Protein AF-Q4QCS5-F1 (afdb_monomer)

Solvent-accessible surface area (backbone atoms only — not comparable to full-atom values): 26215 Å² total; per-residue (Å²): 109,69,62,49,59,76,39,54,72,60,47,54,55,26,53,52,46,93,86,40,68,68,57,42,50,55,34,47,76,72,46,35,45,54,43,42,34,21,60,82,78,38,82,44,76,46,77,43,68,79,82,71,64,59,52,90,78,51,97,54,62,74,54,61,65,43,91,87,43,78,83,47,50,64,51,35,51,52,50,51,52,50,15,62,77,57,76,30,64,82,61,61,74,60,71,66,65,60,57,56,49,25,24,67,66,64,39,49,64,50,75,46,52,44,78,71,49,62,79,29,82,84,43,69,65,54,59,57,49,48,54,44,49,36,49,72,67,57,26,45,40,34,36,29,24,49,70,45,62,48,98,88,67,50,74,53,78,73,72,86,63,69,44,85,83,67,66,60,88,75,62,92,87,65,87,67,85,82,82,67,40,70,61,80,62,40,61,59,27,42,56,47,60,36,78,30,30,45,77,46,69,47,76,46,82,48,100,84,46,101,58,78,46,42,40,34,37,29,37,37,88,65,20,75,52,31,47,63,64,55,70,66,26,90,87,36,67,62,40,71,77,34,54,71,58,16,54,77,69,51,57,57,87,41,76,38,72,47,100,86,70,47,80,43,54,62,81,58,76,84,75,87,78,79,70,80,77,77,77,93,70,95,70,92,68,98,62,101,67,84,81,71,80,49,60,86,78,48,54,38,58,46,44,40,44,57,83,52,46,75,75,63,38,43,30,38,35,40,35,56,55,66,93,88,69,88,87,84,80,81,90,69,53,65,62,88,87,47,64,75,60,85,84,89,85,87,73,98,57,98,72,92,80,92,81,77,90,78,78,67,86,87,66,74,100,69,73,74,70,74,63,94,61,92,67,83,70,87,58,84,90,81,76,55,73,46,63,46,78,54,97,91,41,78,43,81,65,34,22,54,48,90,51,80,90,65,56,39,80,59,96,64,83,130

pLDDT: mean 73.6, std 21.54, range [24.66, 96.5]

Organism: Leishmania major (NCBI:txid5664)

Foldseek 3Di:
DVLVVVVVVLLVVQFDDPPDPVVSVVCVVVQKTWGWWQPLNRTDIDIDGPDADDDVLDPDGPADAAPVDNVPCSRRVLLVVVQVVQVHNVQVLDDDVVVVVCGSAVFDKAWFFLVNCVVCPVPLPVVLVVVQVCVVLVWKKKFAFAFDADPVGHTDRDPPDQDPVPSDDDPPPPPFDDRAPDLVAQDQLDHHRDMKIWDDKDWDDDPPPPDIWIKTKIFDSSWPNRQHRDPQGQLHCVCVVCVVVCVVVLVDWDWDQAPVRDTDISNPPPPDGDTDDPDDDDDDDPDPDDPPPRPVPISRIGMDISVCSSVGTGIMMIGNDDPDDDRDGDDWDDPPPRIPDDDDDDDPDDDDDRDDDGDDPPDDDDHPPPDPDPCPPPDDFDKDFDWDDDPNDTQTDFIDDSPNVDTDSDPDRD

InterPro domains:
  IPR001300 Peptidase C2, calpain, catalytic domain [PF00648] (2-243)
  IPR001300 Peptidase C2, calpain, catalytic domain [PS50203] (1-260)
  IPR001300 Peptidase C2, calpain, catalytic domain [SM00230] (2-268)
  IPR022684 Peptidase C2, calpain family [PTHR10183] (2-259)
  IPR038765 Papain-like cysteine peptidase superfamily [SSF54001] (1-331)

Secondary structure (DSSP, 8-state):
-HHHHT-HHHHHHHTS-SS-HHHHHHHHHTT-EEEEEEETTEEEEEEE-S---B-TT-SSBSS---SS-TT-THHHHHHHHHHHHHTSGGGGSSS-HHHHHHHHH---EEEEEGGGGGGGGG-HHHHHHHHHHHHHTTPEEEEEPPPEE-TTS-EE----PPPGGG-SPPPTT--SS------TTEETTEETT-EEEEEEEEEE--TTSSS-EEEEEEE-TTGGGG---STT-TT-HHHHH-HHHHHHTT----EEEPTTS-EEETTS--SS--PPPPS------SS-------TTS-TTEEEEEHHHHHHH-SEEEEE---SS---------EETTEES-------SS-------------S-SS-----S-S-TTSS-----EEEEEETTEEEEEEE--SSTTS-BSS----

Nearest PDB structures (foldseek):
  6p3q-assembly2_B  TM=7.639E-01  e=3.145E-10  Homo sapiens
  3bow-assembly1_A  TM=7.333E-01  e=4.413E-10  Rattus norvegicus
  6bkj-assembly3_C  TM=7.216E-01  e=2.810E-10  Homo sapiens

Mean predicted aligned error: 12.55 Å

Radius of gyration: 24.18 Å; Cα contacts (8 Å, |Δi|>4): 525; chains: 1; bounding box: 59×59×71 Å

Structure (mmCIF, N/CA/C/O backbone):
data_AF-Q4QCS5-F1
#
_entry.id   AF-Q4QCS5-F1
#
loop_
_atom_site.group_PDB
_atom_site.id
_atom_site.type_symbol
_atom_site.label_atom_id
_atom_site.label_alt_id
_atom_site.label_comp_id
_atom_site.label_asym_id
_atom_site.label_entity_id
_atom_site.label_seq_id
_atom_site.pdbx_PDB_ins_code
_atom_site.Cartn_x
_atom_site.Cartn_y
_atom_site.Cartn_z
_atom_site.occupancy
_atom_site.B_iso_or_equiv
_atom_site.auth_seq_id
_atom_site.auth_comp_id
_atom_site.auth_asym_id
_atom_site.auth_atom_id
_atom_site.pdbx_PDB_model_num
ATOM 1 N N . MET A 1 1 ? 2.877 6.434 -0.709 1.00 87.50 1 MET A N 1
ATOM 2 C CA . MET A 1 1 ? 1.906 7.423 -1.247 1.00 87.50 1 MET A CA 1
ATOM 3 C C . MET A 1 1 ? 1.404 7.068 -2.646 1.00 87.50 1 MET A C 1
ATOM 5 O O . MET A 1 1 ? 0.195 7.024 -2.836 1.00 87.50 1 MET A O 1
ATOM 9 N N . ALA A 1 2 ? 2.276 6.733 -3.605 1.00 86.44 2 ALA A N 1
ATOM 10 C CA . ALA A 1 2 ? 1.852 6.390 -4.968 1.00 86.44 2 ALA A CA 1
ATOM 11 C C . ALA A 1 2 ? 0.862 5.209 -5.070 1.00 86.44 2 ALA A C 1
ATOM 13 O O . ALA A 1 2 ? -0.021 5.246 -5.919 1.00 86.44 2 ALA A O 1
ATOM 14 N N . ALA A 1 3 ? 0.955 4.201 -4.192 1.00 89.69 3 ALA A N 1
ATOM 15 C CA . ALA A 1 3 ? -0.035 3.116 -4.133 1.00 89.69 3 ALA A CA 1
ATOM 16 C C . ALA A 1 3 ? -1.436 3.615 -3.742 1.00 89.69 3 ALA A C 1
ATOM 18 O O . ALA A 1 3 ? -2.435 3.161 -4.280 1.00 89.69 3 ALA A O 1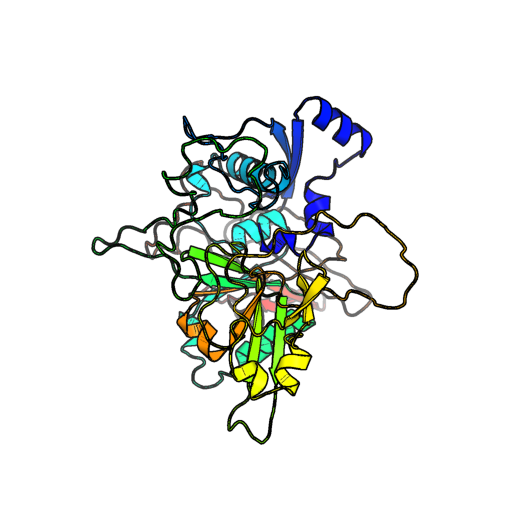
ATOM 19 N N . VAL A 1 4 ? -1.516 4.585 -2.827 1.00 89.50 4 VAL A N 1
ATOM 20 C CA . VAL A 1 4 ? -2.793 5.161 -2.374 1.00 89.50 4 VAL A CA 1
ATOM 21 C C . VAL A 1 4 ? -3.389 6.080 -3.438 1.00 89.50 4 VAL A C 1
ATOM 23 O O . VAL A 1 4 ? -4.605 6.148 -3.578 1.00 89.50 4 VAL A O 1
ATOM 26 N N . ALA A 1 5 ? -2.544 6.755 -4.222 1.00 87.62 5 ALA A N 1
ATOM 27 C CA . ALA A 1 5 ? -2.985 7.650 -5.288 1.00 87.62 5 ALA A CA 1
ATOM 28 C C . ALA A 1 5 ? -3.719 6.937 -6.438 1.00 87.62 5 ALA A C 1
ATOM 30 O O . ALA A 1 5 ? -4.522 7.569 -7.119 1.00 87.62 5 ALA A O 1
ATOM 31 N N . GLU A 1 6 ? -3.517 5.627 -6.606 1.00 85.62 6 GLU A N 1
ATOM 32 C CA . GLU A 1 6 ? -4.305 4.796 -7.532 1.00 85.62 6 GLU A CA 1
ATOM 33 C C . GLU A 1 6 ? -5.7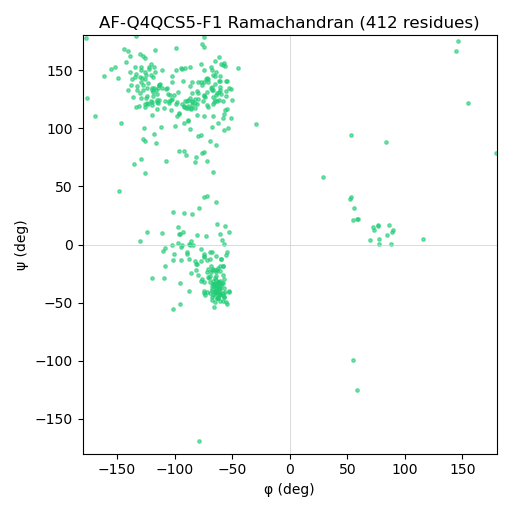61 4.613 -7.081 1.00 85.62 6 GLU A C 1
ATOM 35 O O . GLU A 1 6 ? -6.647 4.325 -7.881 1.00 85.62 6 GLU A O 1
ATOM 40 N N . HIS A 1 7 ? -6.044 4.858 -5.801 1.00 86.19 7 HIS A N 1
ATOM 41 C C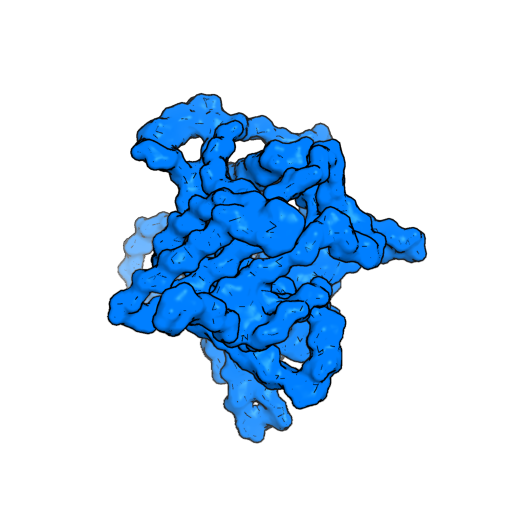A . HIS A 1 7 ? -7.379 4.765 -5.222 1.00 86.19 7 HIS A CA 1
ATOM 42 C C . HIS A 1 7 ? -7.919 6.163 -4.936 1.00 86.19 7 HIS A C 1
ATOM 44 O O . HIS A 1 7 ? -8.045 6.573 -3.782 1.00 86.19 7 HIS A O 1
ATOM 50 N N . THR A 1 8 ? -8.267 6.906 -5.990 1.00 85.50 8 THR A N 1
ATOM 51 C CA . THR A 1 8 ? -8.638 8.331 -5.899 1.00 85.50 8 THR A CA 1
ATOM 52 C C . THR A 1 8 ? -9.739 8.607 -4.874 1.00 85.50 8 THR A C 1
ATOM 54 O O . THR A 1 8 ? -9.637 9.564 -4.113 1.00 85.50 8 THR A O 1
ATOM 57 N N . HIS A 1 9 ? -10.769 7.759 -4.787 1.00 87.56 9 HIS A N 1
ATOM 58 C CA . HIS A 1 9 ? -11.831 7.931 -3.790 1.00 87.56 9 HIS A CA 1
ATOM 59 C C . HIS A 1 9 ? -11.301 7.856 -2.347 1.00 87.56 9 HIS A C 1
ATOM 61 O O . HIS A 1 9 ? -11.684 8.663 -1.500 1.00 87.56 9 HIS A O 1
ATOM 67 N N . HIS A 1 10 ? -10.396 6.910 -2.074 1.00 88.44 10 HIS A N 1
ATOM 68 C CA . HIS A 1 10 ? -9.768 6.762 -0.762 1.00 88.44 10 HIS A CA 1
ATOM 69 C C . HIS A 1 10 ? -8.857 7.947 -0.455 1.00 88.44 10 HIS A C 1
ATOM 71 O O . HIS A 1 10 ? -9.001 8.564 0.597 1.00 88.44 10 HIS A O 1
ATOM 77 N N . LEU A 1 11 ? -7.994 8.320 -1.407 1.00 90.38 11 LEU A N 1
ATOM 78 C CA . LEU A 1 11 ? -7.121 9.483 -1.275 1.00 90.38 11 LEU A CA 1
ATOM 79 C C . LEU A 1 11 ? -7.935 10.742 -0.954 1.00 90.38 11 LEU A C 1
ATOM 81 O O . LEU A 1 11 ? -7.654 11.419 0.026 1.00 90.38 11 LEU A O 1
ATOM 85 N N . LEU A 1 12 ? -8.984 11.035 -1.728 1.00 90.75 12 LEU A N 1
ATOM 86 C CA . LEU A 1 12 ? -9.824 12.212 -1.505 1.00 90.75 12 LEU A CA 1
ATOM 87 C C . LEU A 1 12 ? -10.518 12.180 -0.142 1.00 90.75 12 LEU A C 1
ATOM 89 O O . LEU A 1 12 ? -10.631 13.223 0.498 1.00 90.75 12 LEU A O 1
ATOM 93 N N . ARG A 1 13 ? -10.953 11.005 0.331 1.00 90.69 13 ARG A N 1
ATOM 94 C CA . ARG A 1 13 ? -11.559 10.853 1.662 1.00 90.69 13 ARG A CA 1
ATOM 95 C C . ARG A 1 13 ? -10.602 11.272 2.779 1.00 90.69 13 ARG A C 1
ATOM 97 O O . ARG A 1 13 ? -11.070 11.859 3.750 1.00 90.69 13 ARG A O 1
ATOM 104 N N . MET A 1 14 ? -9.295 11.042 2.632 1.00 94.00 14 MET A N 1
ATOM 105 C CA . MET A 1 14 ? -8.297 11.458 3.627 1.00 94.00 14 MET A CA 1
ATOM 106 C C . MET A 1 14 ? -8.271 12.983 3.817 1.00 94.00 14 MET A C 1
ATOM 108 O O . MET A 1 14 ? -8.051 13.443 4.932 1.00 94.00 14 MET A O 1
ATOM 112 N N . PHE A 1 15 ? -8.551 13.765 2.770 1.00 94.38 15 PHE A N 1
ATOM 113 C CA . PHE A 1 15 ? -8.554 15.237 2.810 1.00 94.38 15 PHE A CA 1
ATOM 114 C C . PHE A 1 15 ? -9.934 15.850 3.092 1.00 94.38 15 PHE A C 1
ATOM 116 O O . PHE A 1 15 ? -10.075 17.073 3.128 1.00 94.38 15 PHE A O 1
ATOM 123 N N . ARG A 1 16 ? -10.986 15.038 3.262 1.00 92.50 16 ARG A N 1
ATOM 124 C CA . ARG A 1 16 ? -12.328 15.562 3.545 1.00 92.50 16 ARG A CA 1
ATOM 125 C C . ARG A 1 16 ? -12.438 16.016 4.994 1.00 92.50 16 ARG A C 1
ATOM 127 O O . ARG A 1 16 ? -12.032 15.317 5.921 1.00 92.50 16 ARG A O 1
ATOM 134 N N . HIS A 1 17 ? -13.074 17.164 5.185 1.00 93.81 17 HIS A N 1
ATOM 135 C CA . HIS A 1 17 ? -13.463 17.617 6.510 1.00 93.81 17 HIS A CA 1
ATOM 136 C C . HIS A 1 17 ? -14.584 16.707 7.064 1.00 93.81 17 HIS A C 1
ATOM 138 O O . HIS A 1 17 ? -15.546 16.431 6.344 1.00 93.81 17 HIS A O 1
ATOM 144 N N . PRO A 1 18 ? -14.517 16.259 8.333 1.00 89.69 18 PRO A N 1
ATOM 145 C CA . PRO A 1 18 ? -15.439 15.255 8.880 1.00 89.69 18 PRO A CA 1
ATOM 146 C C . PRO A 1 18 ? -16.889 15.737 9.033 1.00 89.69 18 PRO A C 1
ATOM 148 O O . PRO A 1 18 ? -17.799 14.918 9.074 1.00 89.69 18 PRO A O 1
ATOM 151 N N . ARG A 1 19 ? -17.108 17.055 9.149 1.00 91.50 19 ARG A N 1
ATOM 152 C CA . ARG A 1 19 ? -18.446 17.657 9.328 1.00 91.50 19 ARG A CA 1
ATOM 153 C C . ARG A 1 19 ? -19.049 18.274 8.064 1.00 91.50 19 ARG A C 1
ATOM 155 O O . ARG A 1 19 ? -20.170 17.946 7.710 1.00 91.50 19 ARG A O 1
ATOM 162 N N . SER A 1 20 ? -18.343 19.200 7.410 1.00 94.00 20 SER A N 1
ATOM 163 C CA . SER A 1 20 ? -18.852 19.911 6.233 1.00 94.00 20 SER A CA 1
ATOM 164 C C . SER A 1 20 ? -17.724 20.299 5.283 1.00 94.00 20 SER A C 1
ATOM 166 O O . SER A 1 20 ? -16.651 20.710 5.723 1.00 94.00 20 SER A O 1
ATOM 168 N N . GLN A 1 21 ? -17.998 20.231 3.979 1.00 92.81 21 GLN A N 1
ATOM 169 C CA . GLN A 1 21 ? -17.108 20.725 2.929 1.00 92.81 21 GLN A CA 1
ATOM 170 C C . GLN A 1 21 ? -16.833 22.233 3.059 1.00 92.81 21 GLN A C 1
ATOM 172 O O . GLN A 1 21 ? -15.718 22.665 2.788 1.00 92.81 21 GLN A O 1
ATOM 177 N N . GLN A 1 22 ? -17.813 23.022 3.515 1.00 94.94 22 GLN A N 1
ATOM 178 C CA . GLN A 1 22 ? -17.674 24.476 3.682 1.00 94.94 22 GLN A CA 1
ATOM 179 C C . GLN A 1 22 ? -16.641 24.826 4.757 1.00 94.94 22 GLN A C 1
ATOM 181 O O . GLN A 1 22 ? -15.835 25.729 4.564 1.00 94.94 22 GLN A O 1
ATOM 186 N N . LEU A 1 23 ? -16.618 24.067 5.860 1.00 94.50 23 LEU A N 1
ATOM 187 C CA . LEU A 1 23 ? -15.605 24.231 6.905 1.00 94.50 23 LEU A CA 1
ATOM 188 C C . LEU A 1 23 ? -14.211 23.882 6.380 1.00 94.50 23 LEU A C 1
ATOM 190 O O . LEU A 1 23 ? -13.269 24.616 6.638 1.00 94.50 23 LEU A O 1
ATOM 194 N N . GLY A 1 24 ? -14.091 22.817 5.581 1.00 93.94 24 GLY A N 1
ATOM 195 C CA . GLY A 1 24 ? -12.825 22.481 4.925 1.00 93.94 24 GLY A CA 1
ATOM 196 C C . GLY A 1 24 ? -12.335 23.573 3.966 1.00 93.94 24 GLY A C 1
ATOM 197 O O . GLY A 1 24 ? -11.142 23.849 3.920 1.00 93.94 24 GLY A O 1
ATOM 198 N N . ALA A 1 25 ? -13.240 24.228 3.234 1.00 93.81 25 ALA A N 1
ATOM 199 C CA . ALA A 1 25 ? -12.886 25.365 2.384 1.00 93.81 25 ALA A CA 1
ATOM 200 C C . ALA A 1 25 ? -12.447 26.588 3.210 1.00 93.81 25 ALA A C 1
ATOM 202 O O . ALA A 1 25 ? -11.478 27.249 2.851 1.00 93.81 25 ALA A O 1
ATOM 203 N N . ALA A 1 26 ? -13.113 26.859 4.337 1.00 95.56 26 ALA A N 1
ATOM 204 C CA . ALA A 1 26 ? -12.722 27.929 5.253 1.00 95.56 26 ALA A CA 1
ATOM 205 C C . ALA A 1 26 ? -11.340 27.681 5.887 1.00 95.56 26 ALA A C 1
ATOM 207 O O . ALA A 1 26 ? -10.554 28.617 5.989 1.00 95.56 26 ALA A O 1
ATOM 208 N N . GLU A 1 27 ? -11.016 26.433 6.255 1.00 95.06 27 GLU A N 1
ATOM 209 C CA . GLU A 1 27 ? -9.668 26.051 6.707 1.00 95.06 27 GLU A CA 1
ATOM 210 C C . GLU A 1 27 ? -8.620 26.371 5.627 1.00 95.06 27 GLU A C 1
ATOM 212 O O . GLU A 1 27 ? -7.630 27.045 5.907 1.00 95.06 27 GLU A O 1
ATOM 217 N N . GLN A 1 28 ? -8.876 25.975 4.376 1.00 93.25 28 GLN A N 1
ATOM 218 C CA . GLN A 1 28 ? -7.946 26.192 3.261 1.00 93.25 28 GLN A CA 1
ATOM 219 C C . GLN A 1 28 ? -7.719 27.677 2.949 1.00 93.25 28 GLN A C 1
ATOM 221 O O . GLN A 1 28 ? -6.598 28.061 2.630 1.00 93.25 28 GLN A O 1
ATOM 226 N N . LEU A 1 29 ? -8.746 28.524 3.086 1.00 94.50 29 LEU A N 1
ATOM 227 C CA . LEU A 1 29 ? -8.615 29.980 2.920 1.00 94.50 29 LEU A CA 1
ATOM 228 C C . LEU A 1 29 ? -7.686 30.624 3.960 1.00 94.50 29 LEU A C 1
ATOM 230 O O . LEU A 1 29 ? -7.155 31.702 3.713 1.00 94.50 29 LEU A O 1
ATOM 234 N N . LEU A 1 30 ? -7.482 29.968 5.103 1.00 96.12 30 LEU A N 1
ATOM 235 C CA . LEU A 1 30 ? -6.566 30.399 6.160 1.00 96.12 30 LEU A CA 1
ATOM 236 C C . LEU A 1 30 ? -5.182 29.732 6.055 1.00 96.12 30 LEU A C 1
ATOM 238 O O . LEU A 1 30 ? -4.391 29.837 6.989 1.00 96.12 30 LEU A O 1
ATOM 242 N N . GLY A 1 31 ? -4.899 29.006 4.967 1.00 94.25 31 GLY A N 1
ATOM 243 C CA . GLY A 1 31 ? -3.661 28.231 4.814 1.00 94.25 31 GLY A CA 1
ATOM 244 C C . GLY A 1 31 ? -3.612 26.971 5.686 1.00 94.25 31 GLY A C 1
ATOM 245 O O . GLY A 1 31 ? -2.548 26.383 5.863 1.00 94.25 31 GLY A O 1
ATOM 246 N N . ALA A 1 32 ? -4.746 26.533 6.243 1.00 95.69 32 ALA A N 1
ATOM 247 C CA . ALA A 1 32 ? -4.839 25.342 7.078 1.00 95.69 32 ALA A CA 1
ATOM 248 C C . ALA A 1 32 ? -5.399 24.153 6.286 1.00 95.69 32 ALA A C 1
ATOM 250 O O . ALA A 1 32 ? -6.467 24.207 5.676 1.00 95.69 32 ALA A O 1
ATOM 251 N N . TYR A 1 33 ? -4.692 23.031 6.334 1.00 95.69 33 TYR A N 1
ATOM 252 C CA . TYR A 1 33 ? -5.000 21.840 5.557 1.00 95.69 33 TYR A CA 1
ATOM 253 C C . TYR A 1 33 ? -5.163 20.633 6.463 1.00 95.69 33 TYR A C 1
ATOM 255 O O . TYR A 1 33 ? -4.351 20.375 7.352 1.00 95.69 33 TYR A O 1
ATOM 263 N N . ARG A 1 34 ? -6.219 19.860 6.214 1.00 95.38 34 ARG A N 1
ATOM 264 C CA . ARG A 1 34 ? -6.575 18.694 7.017 1.00 95.38 34 ARG A CA 1
ATOM 265 C C . ARG A 1 34 ? -6.297 17.398 6.274 1.00 95.38 34 ARG A C 1
ATOM 267 O O . ARG A 1 34 ? -6.722 17.227 5.134 1.00 95.38 34 ARG A O 1
ATOM 274 N N . VAL A 1 35 ? -5.670 16.451 6.967 1.00 96.38 35 VAL A N 1
ATOM 275 C CA . VAL A 1 35 ? -5.495 15.072 6.496 1.00 96.38 35 VAL A CA 1
ATOM 276 C C . VAL A 1 35 ? -5.881 14.105 7.609 1.00 96.38 35 VAL A C 1
ATOM 278 O O . VAL A 1 35 ? -5.534 14.298 8.774 1.00 96.38 35 VAL A O 1
ATOM 281 N N . THR A 1 36 ? -6.625 13.063 7.257 1.00 95.56 36 THR A N 1
ATOM 282 C CA . THR A 1 36 ? -7.105 12.029 8.173 1.00 95.56 36 THR A CA 1
ATOM 283 C C . THR A 1 36 ? -6.374 10.722 7.911 1.00 95.56 36 THR A C 1
ATOM 285 O O . THR A 1 36 ? -6.501 10.158 6.826 1.00 95.56 36 THR A O 1
ATOM 288 N N . LEU A 1 37 ? -5.632 10.244 8.913 1.00 94.19 37 LEU A N 1
ATOM 289 C CA . LEU A 1 37 ? -4.840 9.010 8.865 1.00 94.19 37 LEU A CA 1
ATOM 290 C C . LEU A 1 37 ? -5.292 8.024 9.946 1.00 94.19 37 LEU A C 1
ATOM 292 O O . LEU A 1 37 ? -5.837 8.423 10.975 1.00 94.19 37 LEU A O 1
ATOM 296 N N . ASN A 1 38 ? -5.051 6.737 9.726 1.00 91.81 38 ASN A N 1
ATOM 297 C CA . ASN A 1 38 ? -5.306 5.658 10.667 1.00 91.81 38 ASN A CA 1
ATOM 298 C C . ASN A 1 38 ? -4.082 5.369 11.542 1.00 91.81 38 ASN A C 1
ATOM 300 O O . ASN A 1 38 ? -3.335 4.430 11.301 1.00 91.81 38 ASN A O 1
ATOM 304 N N . VAL A 1 39 ? -3.860 6.162 12.582 1.00 84.81 39 VAL A N 1
ATOM 305 C CA . VAL A 1 39 ? -2.684 5.972 13.437 1.00 84.81 39 VAL A CA 1
ATOM 306 C C . VAL A 1 39 ? -2.995 5.043 14.593 1.00 84.81 39 VAL A C 1
ATOM 308 O O . VAL A 1 39 ? -3.907 5.297 15.380 1.00 84.81 39 VAL A O 1
ATOM 311 N N . ARG A 1 40 ? -2.205 3.965 14.690 1.00 79.12 40 ARG A N 1
ATOM 312 C CA . ARG A 1 40 ? -2.331 2.915 15.719 1.00 79.12 40 ARG A CA 1
ATOM 313 C C . ARG A 1 40 ? -3.740 2.332 15.785 1.00 79.12 40 ARG A C 1
ATOM 315 O O . ARG A 1 40 ? -4.297 2.139 16.862 1.00 79.12 40 ARG A O 1
ATOM 322 N N . GLY A 1 41 ? -4.344 2.121 14.620 1.00 86.44 41 GLY A N 1
ATOM 323 C CA . GLY A 1 41 ? -5.687 1.575 14.544 1.00 86.44 41 GLY A CA 1
ATOM 324 C C . GLY A 1 41 ? -6.793 2.584 14.864 1.00 86.44 41 GLY A C 1
ATOM 325 O O . GLY A 1 41 ? -7.916 2.147 15.086 1.00 86.44 41 GLY A O 1
ATOM 326 N N . TRP A 1 42 ? -6.542 3.898 14.848 1.00 90.31 42 TRP A N 1
ATOM 327 C CA . TRP A 1 42 ? -7.576 4.922 15.052 1.00 90.31 42 TRP A CA 1
ATOM 328 C C . TRP A 1 42 ? -7.501 6.031 14.004 1.00 90.31 42 TRP A C 1
ATOM 330 O O . TRP A 1 42 ? -6.436 6.587 13.742 1.00 90.31 42 TRP A O 1
ATOM 340 N N . TRP A 1 43 ? -8.648 6.393 13.424 1.00 92.69 43 TRP A N 1
ATOM 341 C CA . TRP A 1 43 ? -8.736 7.509 12.483 1.00 92.69 43 TRP A CA 1
ATOM 342 C C . TRP A 1 43 ? -8.587 8.843 13.215 1.00 92.69 43 TRP A C 1
ATOM 344 O O . TRP A 1 43 ? -9.373 9.169 14.103 1.00 92.69 43 TRP A O 1
ATOM 354 N N . ARG A 1 44 ? -7.573 9.623 12.840 1.00 92.56 44 ARG A N 1
ATOM 355 C CA . ARG A 1 44 ? -7.262 10.927 13.430 1.00 92.56 44 ARG A CA 1
ATOM 356 C C . ARG A 1 44 ? -7.098 11.960 12.327 1.00 92.56 44 ARG A C 1
ATOM 358 O O . ARG A 1 44 ? -6.290 11.776 11.421 1.00 92.56 44 ARG A O 1
ATOM 365 N N . SER A 1 45 ? -7.845 13.055 12.428 1.00 94.56 45 SER A N 1
ATOM 366 C CA . SER A 1 45 ? -7.686 14.211 11.548 1.00 94.56 45 SER A CA 1
ATOM 367 C C . SER A 1 45 ? -6.663 15.176 12.135 1.00 94.56 45 SER A C 1
ATOM 369 O O . SER A 1 45 ? -6.835 15.665 13.251 1.00 94.56 45 SER A O 1
ATOM 371 N N . VAL A 1 46 ? -5.624 15.476 11.368 1.00 94.94 46 VAL A N 1
ATOM 372 C CA . VAL A 1 46 ? -4.557 16.411 11.727 1.00 94.94 46 VAL A CA 1
ATOM 373 C C . VAL A 1 46 ? -4.654 17.621 10.811 1.00 94.94 46 VAL A C 1
ATOM 375 O O . VAL A 1 46 ? -4.901 17.466 9.617 1.00 94.94 46 VAL A O 1
ATOM 378 N N . VAL A 1 47 ? -4.484 18.813 11.381 1.00 95.38 47 VAL A N 1
ATOM 379 C CA . VAL A 1 47 ? -4.412 20.073 10.636 1.00 95.38 47 VAL A CA 1
ATOM 380 C C . VAL A 1 47 ? -2.967 20.546 10.627 1.00 95.38 47 VAL A C 1
ATOM 382 O O . VAL A 1 47 ? -2.300 20.504 11.664 1.00 95.38 47 VAL A O 1
ATOM 385 N N . VAL A 1 48 ? -2.492 20.963 9.462 1.00 96.50 48 VAL A N 1
ATOM 386 C CA . VAL A 1 48 ? -1.162 21.534 9.245 1.00 96.50 48 VAL A CA 1
ATOM 387 C C . VAL A 1 48 ? -1.279 22.780 8.380 1.00 96.50 48 VAL A C 1
ATOM 389 O O . VAL A 1 48 ? -2.206 22.902 7.586 1.00 96.50 48 VAL A O 1
ATOM 392 N N . ASP A 1 49 ? -0.339 23.695 8.544 1.00 96.19 49 ASP A N 1
ATOM 393 C CA . ASP A 1 49 ? -0.141 24.839 7.655 1.00 96.19 49 ASP A CA 1
ATOM 394 C C . ASP A 1 49 ? 0.511 24.420 6.315 1.00 96.19 49 ASP A C 1
ATOM 396 O O . ASP A 1 49 ? 0.864 23.249 6.115 1.00 96.19 49 ASP A O 1
ATOM 400 N N . ASP A 1 50 ? 0.717 25.378 5.416 1.00 91.56 50 ASP A N 1
ATOM 401 C CA . ASP A 1 50 ? 1.370 25.237 4.107 1.00 91.56 50 ASP A CA 1
ATOM 402 C C . ASP A 1 50 ? 2.859 25.623 4.076 1.00 91.56 50 ASP A C 1
ATOM 404 O O . ASP A 1 50 ? 3.442 25.737 2.998 1.00 91.56 50 ASP A O 1
ATOM 408 N N . TYR A 1 51 ? 3.529 25.747 5.225 1.00 91.81 51 TYR A N 1
ATOM 409 C CA . TYR A 1 51 ? 4.982 25.930 5.257 1.00 91.81 51 TYR A CA 1
ATOM 410 C C . TYR A 1 51 ? 5.690 24.586 5.074 1.00 91.81 51 TYR A C 1
ATOM 412 O O . TYR A 1 51 ? 5.518 23.658 5.872 1.00 91.81 51 TYR A O 1
ATOM 420 N N . PHE A 1 52 ? 6.513 24.457 4.037 1.00 90.50 52 PHE A N 1
ATOM 421 C CA . PHE A 1 52 ? 7.246 23.223 3.751 1.00 90.50 52 PHE A CA 1
ATOM 422 C C . PHE A 1 52 ? 8.758 23.431 3.825 1.00 90.50 52 PHE A C 1
ATOM 424 O O . PHE A 1 52 ? 9.235 24.520 3.502 1.00 90.50 52 PHE A O 1
ATOM 431 N N . PRO A 1 53 ? 9.527 22.398 4.219 1.00 87.69 53 PRO A N 1
ATOM 432 C CA . PRO A 1 53 ? 10.980 22.460 4.165 1.00 87.69 53 PRO A CA 1
ATOM 433 C C . PRO A 1 53 ? 11.459 22.701 2.728 1.00 87.69 53 PRO A C 1
ATOM 435 O O . PRO A 1 53 ? 11.072 21.978 1.807 1.00 87.69 53 PRO A O 1
ATOM 438 N N . MET A 1 54 ? 12.324 23.694 2.547 1.00 83.06 54 MET A N 1
ATOM 439 C CA . MET A 1 54 ? 12.998 23.990 1.282 1.00 83.06 54 MET A CA 1
ATOM 440 C C . MET A 1 54 ? 14.495 24.133 1.539 1.00 83.06 54 MET A C 1
ATOM 442 O O . MET A 1 54 ? 14.897 24.639 2.587 1.00 83.06 54 MET A O 1
ATOM 446 N N . THR A 1 55 ? 15.318 23.687 0.591 1.00 78.06 55 THR A N 1
ATOM 447 C CA . THR A 1 55 ? 16.754 23.991 0.616 1.00 78.06 55 THR A CA 1
ATOM 448 C C . THR A 1 55 ? 16.949 25.425 0.148 1.00 78.06 55 THR A C 1
ATOM 450 O O . THR A 1 55 ? 16.289 25.867 -0.793 1.00 78.06 55 THR A O 1
ATOM 453 N N . GLU A 1 56 ? 17.860 26.154 0.784 1.00 75.12 56 GLU A N 1
ATOM 454 C CA . GLU A 1 56 ? 18.240 27.493 0.344 1.00 75.12 56 GLU A CA 1
ATOM 455 C C . GLU A 1 56 ? 18.707 27.464 -1.124 1.00 75.12 56 GLU A C 1
ATOM 457 O O . GLU A 1 56 ? 19.524 26.630 -1.513 1.00 75.12 56 GLU A O 1
ATOM 462 N N . GLY A 1 57 ? 18.130 28.330 -1.963 1.00 70.75 57 GLY A N 1
ATOM 463 C CA . GLY A 1 57 ? 18.405 28.368 -3.405 1.00 70.75 57 GLY A CA 1
ATOM 464 C C . GLY A 1 57 ? 17.714 27.282 -4.246 1.00 70.75 57 GLY A C 1
ATOM 465 O O . GLY A 1 57 ? 17.884 27.271 -5.464 1.00 70.75 57 GLY A O 1
ATOM 466 N N . SER A 1 58 ? 16.914 26.390 -3.647 1.00 69.69 58 SER A N 1
ATOM 467 C CA . SER A 1 58 ? 16.107 25.407 -4.384 1.00 69.69 58 SER A CA 1
ATOM 468 C C . SER A 1 58 ? 14.755 25.987 -4.799 1.00 69.69 58 SER A C 1
ATOM 470 O O . SER A 1 58 ? 14.059 26.605 -3.997 1.00 69.69 58 SER A O 1
ATOM 472 N N . SER A 1 59 ? 14.343 25.717 -6.041 1.00 68.69 59 SER A N 1
ATOM 473 C CA . SER A 1 59 ? 12.974 25.986 -6.520 1.00 68.69 59 SER A CA 1
ATOM 474 C C . SER A 1 59 ? 11.985 24.861 -6.173 1.00 68.69 59 SER A C 1
ATOM 476 O O . SER A 1 59 ? 10.803 24.951 -6.502 1.00 68.69 59 SER A O 1
ATOM 478 N N . TYR A 1 60 ? 12.459 23.797 -5.517 1.00 67.94 60 TYR A N 1
ATOM 479 C CA . TYR A 1 60 ? 11.677 22.614 -5.170 1.00 67.94 60 TYR A CA 1
ATOM 480 C C . TYR A 1 60 ? 11.670 22.356 -3.664 1.00 67.94 60 TYR A C 1
ATOM 482 O O . TYR A 1 60 ? 12.623 22.664 -2.942 1.00 67.94 60 TYR A O 1
ATOM 490 N N . MET A 1 61 ? 10.581 21.740 -3.211 1.00 77.44 61 MET A N 1
ATOM 491 C CA . MET A 1 61 ? 10.367 21.366 -1.819 1.00 77.44 61 MET A CA 1
ATOM 492 C C . MET A 1 61 ? 11.236 20.152 -1.463 1.00 77.44 61 MET A C 1
ATOM 494 O O . MET A 1 61 ? 11.292 19.190 -2.228 1.00 77.44 61 MET A O 1
ATOM 498 N N . ASN A 1 62 ? 11.831 20.136 -0.267 1.00 80.25 62 ASN A N 1
ATOM 499 C CA . ASN A 1 62 ? 12.605 18.996 0.259 1.00 80.25 62 ASN A CA 1
ATOM 500 C C . ASN A 1 62 ? 11.701 17.873 0.805 1.00 80.25 62 ASN A C 1
ATOM 502 O O . ASN A 1 62 ? 12.017 17.216 1.793 1.00 80.25 62 ASN A O 1
ATOM 506 N N . CYS A 1 63 ? 10.527 17.712 0.212 1.00 83.12 63 CYS A N 1
ATOM 507 C CA . CYS A 1 63 ? 9.518 16.738 0.588 1.00 83.12 63 CYS A CA 1
ATOM 508 C C . CYS A 1 63 ? 8.887 16.169 -0.687 1.00 83.12 63 CYS A C 1
ATOM 510 O O . CYS A 1 63 ? 9.081 16.692 -1.792 1.00 83.12 63 CYS A O 1
ATOM 512 N N . ALA A 1 64 ? 8.152 15.074 -0.554 1.00 84.38 64 ALA A N 1
ATOM 513 C CA . ALA A 1 64 ? 7.477 14.417 -1.653 1.00 84.38 64 ALA A CA 1
ATOM 514 C C . ALA A 1 64 ? 6.516 15.388 -2.351 1.00 84.38 64 ALA A C 1
ATOM 516 O O . ALA A 1 64 ? 5.593 15.926 -1.743 1.00 84.38 64 ALA A O 1
ATOM 517 N N . HIS A 1 65 ? 6.695 15.572 -3.655 1.00 82.88 65 HIS A N 1
ATOM 518 C CA . HIS A 1 65 ? 5.890 16.485 -4.458 1.00 82.88 65 HIS A CA 1
ATOM 519 C C . HIS A 1 65 ? 5.544 15.877 -5.818 1.00 82.88 65 HIS A C 1
ATOM 521 O O . HIS A 1 65 ? 6.130 14.888 -6.265 1.00 82.88 65 HIS A O 1
ATOM 527 N N . SER A 1 66 ? 4.536 16.450 -6.472 1.00 79.19 66 SER A N 1
ATOM 528 C CA . SER A 1 66 ? 4.161 16.053 -7.825 1.00 79.19 66 SER A CA 1
ATOM 529 C C . SER A 1 66 ? 5.170 16.623 -8.815 1.00 79.19 66 SER A C 1
ATOM 531 O O . SER A 1 66 ? 5.362 17.833 -8.890 1.00 79.19 66 SER A O 1
ATOM 533 N N . HIS A 1 67 ? 5.781 15.754 -9.619 1.00 72.25 67 HIS A N 1
ATOM 534 C CA . HIS A 1 67 ? 6.692 16.183 -10.684 1.00 72.25 67 HIS A CA 1
ATOM 535 C C . HIS A 1 67 ? 5.970 16.944 -11.812 1.00 72.25 67 HIS A C 1
ATOM 537 O O . HIS A 1 67 ? 6.591 17.671 -12.576 1.00 72.25 67 HIS A O 1
ATOM 543 N N . ARG A 1 68 ? 4.650 16.757 -11.958 1.00 72.06 68 ARG A N 1
ATOM 544 C CA . ARG A 1 68 ? 3.871 17.380 -13.041 1.00 72.06 68 ARG A CA 1
ATOM 545 C C . ARG A 1 68 ? 3.363 18.767 -12.701 1.00 72.06 68 ARG A C 1
ATOM 547 O O . ARG A 1 68 ? 3.290 19.611 -13.585 1.00 72.06 68 ARG A O 1
ATOM 554 N N . ASP A 1 69 ? 2.924 18.955 -11.464 1.00 78.56 69 ASP A N 1
ATOM 555 C CA . ASP A 1 69 ? 2.355 20.214 -11.004 1.00 78.56 69 ASP A CA 1
ATOM 556 C C . ASP A 1 69 ? 2.711 20.418 -9.537 1.00 78.56 69 ASP A C 1
ATOM 558 O O . ASP A 1 69 ? 2.124 19.805 -8.648 1.00 78.56 69 ASP A O 1
ATOM 562 N N . VAL A 1 70 ? 3.667 21.306 -9.281 1.00 77.19 70 VAL A N 1
ATOM 563 C CA . VAL A 1 70 ? 4.138 21.624 -7.925 1.00 77.19 70 VAL A CA 1
ATOM 564 C C . VAL A 1 70 ? 3.014 22.224 -7.065 1.00 77.19 70 VAL A C 1
ATOM 566 O O . VAL A 1 70 ? 3.050 22.134 -5.841 1.00 77.19 70 VAL A O 1
ATOM 569 N N . ARG A 1 71 ? 1.952 22.760 -7.686 1.00 80.44 71 ARG A N 1
ATOM 570 C CA . ARG A 1 71 ? 0.759 23.264 -6.983 1.00 80.44 71 ARG A CA 1
ATOM 571 C C . ARG A 1 71 ? -0.141 22.146 -6.456 1.00 80.44 71 ARG A C 1
ATOM 573 O O . ARG A 1 71 ? -1.083 22.410 -5.709 1.00 80.44 71 ARG A O 1
ATOM 580 N N . GLU A 1 72 ? 0.121 20.890 -6.812 1.00 87.31 72 GLU A N 1
ATOM 581 C CA . GLU A 1 72 ? -0.581 19.742 -6.252 1.00 87.31 72 GLU A CA 1
ATOM 582 C C . GLU A 1 72 ? -0.080 19.429 -4.832 1.00 87.31 72 GLU A C 1
ATOM 584 O O . GLU A 1 72 ? 0.662 18.477 -4.587 1.00 87.31 72 GLU A O 1
ATOM 589 N N . LEU A 1 73 ? -0.553 20.211 -3.858 1.00 89.62 73 LEU A N 1
ATOM 590 C CA . LEU A 1 73 ? -0.096 20.134 -2.466 1.00 89.62 73 LEU A CA 1
ATOM 591 C C . LEU A 1 73 ? -0.511 18.851 -1.726 1.00 89.62 73 LEU A C 1
ATOM 593 O O . LEU A 1 73 ? -0.071 18.617 -0.606 1.00 89.62 73 LEU A O 1
ATOM 597 N N . ARG A 1 74 ? -1.340 17.981 -2.316 1.00 90.94 74 ARG A N 1
ATOM 598 C CA . ARG A 1 74 ? -1.836 16.771 -1.632 1.00 90.94 74 ARG A CA 1
ATOM 599 C C . ARG A 1 74 ? -0.706 15.833 -1.213 1.00 90.94 74 ARG A C 1
ATOM 601 O O . ARG A 1 74 ? -0.749 15.298 -0.111 1.00 90.94 74 ARG A O 1
ATOM 608 N N . VAL A 1 75 ? 0.287 15.627 -2.078 1.00 90.81 75 VAL A N 1
ATOM 609 C CA . VAL A 1 75 ? 1.434 14.755 -1.781 1.00 90.81 75 VAL A CA 1
ATOM 610 C C . VAL A 1 75 ? 2.288 15.322 -0.636 1.00 90.81 75 VAL A C 1
ATOM 612 O O . VAL A 1 75 ? 2.427 14.613 0.364 1.00 90.81 75 VAL A O 1
ATOM 615 N N . PRO A 1 76 ? 2.767 16.583 -0.692 1.00 92.62 76 PRO A N 1
ATOM 616 C CA . PRO A 1 76 ? 3.589 17.125 0.389 1.00 92.62 76 PRO A CA 1
ATOM 617 C C . PRO A 1 76 ? 2.802 17.297 1.695 1.00 92.62 76 PRO A C 1
ATOM 619 O O . PRO A 1 76 ? 3.338 17.045 2.770 1.00 92.62 76 PRO A O 1
ATOM 622 N N . LEU A 1 77 ? 1.507 17.636 1.644 1.00 95.06 77 LEU A N 1
ATOM 623 C CA . LEU A 1 77 ? 0.651 17.689 2.839 1.00 95.06 77 LEU A CA 1
ATOM 624 C C . LEU A 1 77 ? 0.499 16.320 3.510 1.00 95.06 77 LEU A C 1
ATOM 626 O O . LEU A 1 77 ? 0.531 16.228 4.739 1.00 95.06 77 LEU A O 1
ATOM 630 N N . LEU A 1 78 ? 0.321 15.258 2.718 1.00 94.69 78 LEU A N 1
ATOM 631 C CA . LEU A 1 78 ? 0.200 13.899 3.238 1.00 94.69 78 LEU A CA 1
ATOM 632 C C . LEU A 1 78 ? 1.486 13.465 3.946 1.00 94.69 78 LEU A C 1
ATOM 634 O O . LEU A 1 78 ? 1.420 12.940 5.058 1.00 94.69 78 LEU A O 1
ATOM 638 N N . GLU A 1 79 ? 2.642 13.718 3.331 1.00 93.81 79 GLU A N 1
ATOM 639 C CA . GLU A 1 79 ? 3.936 13.433 3.947 1.00 93.81 79 GLU A CA 1
ATOM 640 C C . GLU A 1 79 ? 4.154 14.264 5.214 1.00 93.81 79 GLU A C 1
ATOM 642 O O . GLU A 1 79 ? 4.492 13.702 6.253 1.00 93.81 79 GLU A O 1
ATOM 647 N N . LYS A 1 80 ? 3.865 15.571 5.179 1.00 95.06 80 LYS A N 1
ATOM 648 C CA . LYS A 1 80 ? 3.979 16.468 6.337 1.00 95.06 80 LYS A CA 1
ATOM 649 C C . LYS A 1 80 ? 3.136 16.004 7.520 1.00 95.06 80 LYS A C 1
ATOM 651 O O . LYS A 1 80 ? 3.607 15.999 8.659 1.00 95.06 80 LYS A O 1
ATOM 656 N N . VAL A 1 81 ? 1.884 15.611 7.278 1.00 95.31 81 VAL A N 1
ATOM 657 C CA . VAL A 1 81 ? 1.020 15.079 8.339 1.00 95.31 81 VAL A CA 1
ATOM 658 C C . VAL A 1 81 ? 1.575 13.766 8.873 1.00 95.31 81 VAL A C 1
ATOM 660 O O . VAL A 1 81 ? 1.613 13.583 10.090 1.00 95.31 81 VAL A O 1
ATOM 663 N N . TYR A 1 82 ? 2.052 12.880 7.999 1.00 93.31 82 TYR A N 1
ATOM 664 C CA . TYR A 1 82 ? 2.661 11.626 8.429 1.00 93.31 82 TYR A CA 1
ATOM 665 C C . TYR A 1 82 ? 3.921 11.865 9.278 1.00 93.31 82 TYR A C 1
ATOM 667 O O . TYR A 1 82 ? 4.015 11.328 10.381 1.00 93.31 82 TYR A O 1
ATOM 675 N N . ALA A 1 83 ? 4.813 12.761 8.847 1.00 92.25 83 ALA A N 1
ATOM 676 C CA . ALA A 1 83 ? 5.984 13.210 9.597 1.00 92.25 83 ALA A CA 1
ATOM 677 C C . ALA A 1 83 ? 5.592 13.755 10.976 1.00 92.25 83 ALA A C 1
ATOM 679 O O . ALA A 1 83 ? 6.119 13.309 11.993 1.00 92.25 83 ALA A O 1
ATOM 680 N N . ARG A 1 84 ? 4.604 14.659 11.046 1.00 92.19 84 ARG A N 1
ATOM 681 C CA . ARG A 1 84 ? 4.102 15.216 12.313 1.00 92.19 84 ARG A CA 1
ATOM 682 C C . ARG A 1 84 ? 3.599 14.129 13.263 1.00 92.19 84 ARG A C 1
ATOM 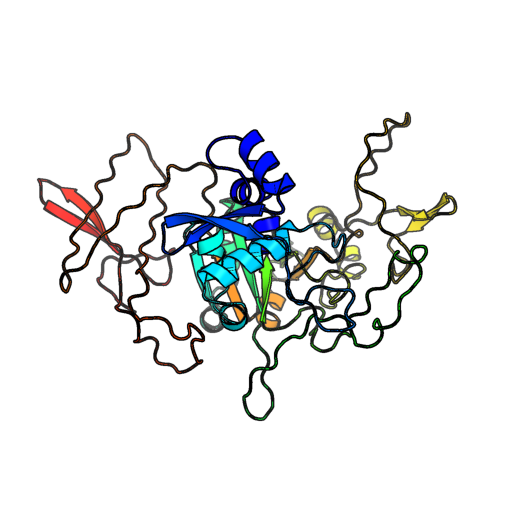684 O O . ARG A 1 84 ? 3.856 14.201 14.459 1.00 92.19 84 ARG A O 1
ATOM 691 N N . MET A 1 85 ? 2.887 13.124 12.754 1.00 89.38 85 MET A N 1
ATOM 692 C CA . MET A 1 85 ? 2.387 12.013 13.574 1.00 89.38 85 MET A CA 1
ATOM 693 C C . MET A 1 85 ? 3.497 11.062 14.036 1.00 89.38 85 MET A C 1
ATOM 695 O O . MET A 1 85 ? 3.329 10.386 15.050 1.00 89.38 85 MET A O 1
ATOM 699 N N . ARG A 1 86 ? 4.615 11.021 13.304 1.00 86.12 86 ARG A N 1
ATOM 700 C CA . ARG A 1 86 ? 5.805 10.212 13.593 1.00 86.12 86 ARG A CA 1
ATOM 701 C C . ARG A 1 86 ? 6.911 10.979 14.333 1.00 86.12 86 ARG A C 1
ATOM 703 O O . ARG A 1 86 ? 7.944 10.392 14.629 1.00 86.12 86 ARG A O 1
ATOM 710 N N . GLY A 1 87 ? 6.697 12.252 14.671 1.00 88.31 87 GLY A N 1
ATOM 711 C CA . GLY A 1 87 ? 7.641 13.070 15.443 1.00 88.31 87 GLY A CA 1
ATOM 712 C C . GLY A 1 87 ? 8.691 13.826 14.617 1.00 88.31 87 GLY A C 1
ATOM 713 O O . GLY A 1 87 ? 9.611 14.389 15.193 1.00 88.31 87 GLY A O 1
ATOM 714 N N . GLY A 1 88 ? 8.564 13.873 13.289 1.00 88.00 88 GLY A N 1
ATOM 715 C CA . GLY A 1 88 ? 9.447 14.638 12.403 1.00 88.00 88 GLY A CA 1
ATOM 716 C C . GLY A 1 88 ? 9.706 13.949 11.063 1.00 88.00 88 GLY A C 1
ATOM 717 O O . GLY A 1 88 ? 9.424 12.763 10.900 1.00 88.00 88 GLY A O 1
ATOM 718 N N . TYR A 1 89 ? 10.257 14.695 10.098 1.00 87.69 89 TYR A N 1
ATOM 719 C CA . TYR A 1 89 ? 10.627 14.153 8.781 1.00 87.69 89 TYR A CA 1
ATOM 720 C C . TYR A 1 89 ? 11.748 13.110 8.876 1.00 87.69 89 TYR A C 1
ATOM 722 O O . TYR A 1 89 ? 11.710 12.117 8.160 1.00 87.69 89 TYR A O 1
ATOM 730 N N . SER A 1 90 ? 12.690 13.275 9.812 1.00 85.38 90 SER A N 1
ATOM 731 C CA . SER A 1 90 ? 13.779 12.316 10.053 1.00 85.38 90 SER A CA 1
ATOM 732 C C . SER A 1 90 ? 13.284 10.904 10.377 1.00 85.38 90 SER A C 1
ATOM 734 O O . SER A 1 90 ? 13.939 9.926 10.036 1.00 85.38 90 SER A O 1
ATOM 736 N N . ASN A 1 91 ? 12.105 10.791 10.993 1.00 83.25 91 ASN A N 1
ATOM 737 C CA . ASN A 1 91 ? 11.543 9.522 11.458 1.00 83.25 91 ASN A CA 1
ATOM 738 C C . ASN A 1 91 ? 10.740 8.783 10.377 1.00 83.25 91 ASN A C 1
ATOM 740 O O . ASN A 1 91 ? 10.161 7.735 10.660 1.00 83.25 91 ASN A O 1
ATOM 744 N N . ILE A 1 92 ? 10.640 9.350 9.171 1.00 85.06 92 ILE A N 1
ATOM 745 C CA . ILE A 1 92 ? 9.914 8.759 8.037 1.00 85.06 92 ILE A CA 1
ATOM 746 C C . ILE A 1 92 ? 10.796 8.584 6.796 1.00 85.06 92 ILE A C 1
ATOM 748 O O . ILE A 1 92 ? 10.276 8.290 5.724 1.00 85.06 92 ILE A O 1
ATOM 752 N N . ILE A 1 93 ? 12.110 8.772 6.947 1.00 79.44 93 ILE A N 1
ATOM 753 C CA . ILE A 1 93 ? 13.103 8.563 5.888 1.00 79.44 93 ILE A CA 1
ATOM 754 C C . ILE A 1 93 ? 13.181 7.078 5.517 1.00 79.44 93 ILE A C 1
ATOM 756 O O . ILE A 1 93 ? 13.223 6.744 4.339 1.00 79.44 93 ILE A O 1
ATOM 760 N N . THR A 1 94 ? 13.179 6.199 6.519 1.00 73.62 94 THR A N 1
ATOM 761 C CA . THR A 1 94 ? 13.237 4.743 6.356 1.00 73.62 94 THR A CA 1
ATOM 762 C C . THR A 1 94 ? 12.071 4.079 7.082 1.00 73.62 94 THR A C 1
ATOM 764 O O . THR A 1 94 ? 11.433 4.669 7.961 1.00 73.62 94 THR A O 1
ATOM 767 N N . GLY A 1 95 ? 11.761 2.839 6.707 1.00 75.31 95 GLY A N 1
ATOM 768 C CA . GLY A 1 95 ? 10.794 2.014 7.424 1.00 75.31 95 GLY A CA 1
ATOM 769 C C . GLY A 1 95 ? 9.987 1.091 6.522 1.00 75.31 95 GLY A C 1
ATOM 770 O O . GLY A 1 95 ? 10.059 1.136 5.297 1.00 75.31 95 GLY A O 1
ATOM 771 N N . ASN A 1 96 ? 9.166 0.243 7.143 1.00 81.00 96 ASN A N 1
ATOM 772 C CA . ASN A 1 96 ? 8.345 -0.710 6.407 1.00 81.00 96 ASN A CA 1
ATOM 773 C C . ASN A 1 96 ? 7.202 0.012 5.656 1.00 81.00 96 ASN A C 1
ATOM 775 O O . ASN A 1 96 ? 6.297 0.568 6.295 1.00 81.00 96 ASN A O 1
ATOM 779 N N . PRO A 1 97 ? 7.151 -0.055 4.314 1.00 84.75 97 PRO A N 1
ATOM 780 C CA . PRO A 1 97 ? 6.137 0.649 3.536 1.00 84.75 97 PRO A CA 1
ATOM 781 C C . PRO A 1 97 ? 4.711 0.161 3.804 1.00 84.75 97 PRO A C 1
ATOM 783 O O . PRO A 1 97 ? 3.760 0.935 3.678 1.00 84.75 97 PRO A O 1
ATOM 786 N N . LEU A 1 98 ? 4.533 -1.097 4.218 1.00 87.12 98 LEU A N 1
ATOM 787 C CA . LEU A 1 98 ? 3.220 -1.633 4.576 1.00 87.12 98 LEU A CA 1
ATOM 788 C C . LEU A 1 98 ? 2.673 -1.023 5.866 1.00 87.12 98 LEU A C 1
ATOM 790 O O . LEU A 1 98 ? 1.455 -0.919 5.996 1.00 87.12 98 LEU A O 1
ATOM 794 N N . MET A 1 99 ? 3.532 -0.566 6.784 1.00 86.06 99 MET A N 1
ATOM 795 C CA . MET A 1 99 ? 3.082 0.185 7.960 1.00 86.06 99 MET A CA 1
ATOM 796 C C . MET A 1 99 ? 2.512 1.541 7.550 1.00 86.06 99 MET A C 1
ATOM 798 O O . MET A 1 99 ? 1.417 1.889 7.981 1.00 86.06 99 MET A O 1
ATOM 802 N N . ALA A 1 100 ? 3.198 2.266 6.662 1.00 89.50 100 ALA A N 1
ATOM 803 C CA . ALA A 1 100 ? 2.689 3.531 6.135 1.00 89.50 100 ALA A CA 1
ATOM 804 C C . ALA A 1 100 ? 1.383 3.330 5.349 1.00 89.50 100 ALA A C 1
ATOM 806 O O . ALA A 1 100 ? 0.437 4.098 5.497 1.00 89.50 100 ALA A O 1
ATOM 807 N N . LEU A 1 101 ? 1.286 2.269 4.539 1.00 91.06 101 LEU A N 1
ATOM 808 C CA . LEU A 1 101 ? 0.056 1.953 3.807 1.00 91.06 101 LEU A CA 1
ATOM 809 C C . LEU A 1 101 ? -1.087 1.541 4.732 1.00 91.06 101 LEU A C 1
ATOM 811 O O . LEU A 1 101 ? -2.219 1.966 4.501 1.00 91.06 101 LEU A O 1
ATOM 815 N N . ARG A 1 102 ? -0.805 0.787 5.797 1.00 90.56 102 ARG A N 1
ATOM 816 C CA . ARG A 1 102 ? -1.777 0.488 6.852 1.00 90.56 102 ARG A CA 1
ATOM 817 C C . ARG A 1 102 ? -2.260 1.770 7.518 1.00 90.56 102 ARG A C 1
ATOM 819 O O . ARG A 1 102 ? -3.460 1.938 7.681 1.00 90.56 102 ARG A O 1
ATOM 826 N N . ASP A 1 103 ? -1.371 2.708 7.821 1.00 91.69 103 ASP A N 1
ATOM 827 C CA . ASP A 1 103 ? -1.767 3.979 8.426 1.00 91.69 103 ASP A CA 1
ATOM 828 C C . ASP A 1 103 ? -2.550 4.875 7.458 1.00 91.69 103 ASP A C 1
ATOM 830 O O . ASP A 1 103 ? -3.444 5.613 7.859 1.00 91.69 103 ASP A O 1
ATOM 834 N N . PHE A 1 104 ? -2.264 4.820 6.160 1.00 93.00 104 PHE A N 1
ATOM 835 C CA . PHE A 1 104 ? -3.015 5.593 5.170 1.00 93.00 104 PHE A CA 1
ATOM 836 C C . PHE A 1 104 ? -4.387 4.992 4.867 1.00 93.00 104 PHE A C 1
ATOM 838 O O . PHE A 1 104 ? -5.308 5.727 4.512 1.00 93.00 104 PHE A O 1
ATOM 845 N N . THR A 1 105 ? -4.537 3.671 4.982 1.00 91.12 105 THR A N 1
ATOM 846 C CA . THR A 1 105 ? -5.741 2.954 4.532 1.00 91.12 105 THR A CA 1
ATOM 847 C C . THR A 1 105 ? -6.616 2.416 5.652 1.00 91.12 105 THR A C 1
ATOM 849 O O . THR A 1 105 ? -7.826 2.311 5.476 1.00 91.12 105 THR A O 1
ATOM 852 N N . GLY A 1 106 ? -6.030 2.097 6.801 1.00 90.12 106 GLY A N 1
ATOM 853 C CA . GLY A 1 106 ? -6.665 1.352 7.881 1.00 90.12 106 GLY A CA 1
ATOM 854 C C . GLY A 1 106 ? -6.916 -0.124 7.557 1.00 90.12 106 GLY A C 1
ATOM 855 O O . GLY A 1 106 ? -7.526 -0.800 8.384 1.00 90.12 106 GLY A O 1
ATOM 856 N N . TRP A 1 107 ? -6.485 -0.617 6.390 1.00 91.00 107 TRP A N 1
ATOM 857 C CA . TRP A 1 107 ? -6.694 -2.000 5.963 1.00 91.00 107 TRP A CA 1
ATOM 858 C C . TRP A 1 107 ? -5.598 -2.940 6.483 1.00 91.00 107 TRP A C 1
ATOM 860 O O . TRP A 1 107 ? -4.460 -2.501 6.680 1.00 91.00 107 TRP A O 1
ATOM 870 N N . PRO A 1 108 ? -5.910 -4.237 6.673 1.00 89.50 108 PRO A N 1
ATOM 871 C CA . PRO A 1 108 ? -4.901 -5.242 6.977 1.00 89.50 108 PRO A CA 1
ATOM 872 C C . PRO A 1 108 ? -3.862 -5.346 5.852 1.00 89.50 108 PRO A C 1
ATOM 874 O O . PRO A 1 108 ? -4.195 -5.225 4.668 1.00 89.50 108 PRO A O 1
ATOM 877 N N . CYS A 1 109 ? -2.612 -5.615 6.226 1.00 89.06 109 CYS A N 1
ATOM 878 C CA . CYS A 1 109 ? -1.485 -5.752 5.307 1.00 89.06 109 CYS A CA 1
ATOM 879 C C . CYS A 1 109 ? -0.650 -6.989 5.660 1.00 89.06 109 CYS A C 1
ATOM 881 O O . CYS A 1 109 ? -0.418 -7.237 6.842 1.00 89.06 109 CYS A O 1
ATOM 883 N N . THR A 1 110 ? -0.118 -7.681 4.651 1.00 87.44 110 THR A N 1
ATOM 884 C CA . THR A 1 110 ? 0.857 -8.776 4.815 1.00 87.44 110 THR A CA 1
ATOM 885 C C . THR A 1 110 ? 2.081 -8.544 3.936 1.00 87.44 110 THR A C 1
ATOM 887 O O . THR A 1 110 ? 1.961 -8.046 2.815 1.00 87.44 110 THR A O 1
ATOM 890 N N . ARG A 1 111 ? 3.260 -8.908 4.452 1.00 85.50 111 ARG A N 1
ATOM 891 C CA . ARG A 1 111 ? 4.549 -8.869 3.751 1.00 85.50 111 ARG A CA 1
ATOM 892 C C . ARG A 1 111 ? 4.954 -10.272 3.302 1.00 85.50 111 ARG A C 1
ATOM 894 O O . ARG A 1 111 ? 4.724 -11.229 4.029 1.00 85.50 111 ARG A O 1
ATOM 901 N N . TYR A 1 112 ? 5.598 -10.361 2.144 1.00 84.00 112 TYR A N 1
ATOM 902 C CA . TYR A 1 112 ? 6.240 -11.565 1.631 1.00 84.00 112 TYR A CA 1
ATOM 903 C C . TYR A 1 112 ? 7.642 -11.200 1.122 1.00 84.00 112 TYR A C 1
ATOM 905 O O . TYR A 1 112 ? 7.770 -10.389 0.204 1.00 84.00 112 TYR A O 1
ATOM 913 N N . ASP A 1 113 ? 8.689 -11.769 1.712 1.00 76.62 113 ASP A N 1
ATOM 914 C CA . ASP A 1 113 ? 10.079 -11.488 1.322 1.00 76.62 113 ASP A CA 1
ATOM 915 C C . ASP A 1 113 ? 10.594 -12.453 0.257 1.00 76.62 113 ASP A C 1
ATOM 917 O O . ASP A 1 113 ? 10.194 -13.615 0.221 1.00 76.62 113 ASP A O 1
ATOM 921 N N . ILE A 1 114 ? 11.540 -12.002 -0.575 1.00 67.00 114 ILE A N 1
ATOM 922 C CA . ILE A 1 114 ? 12.104 -12.849 -1.634 1.00 67.00 114 ILE A CA 1
ATOM 923 C C . ILE A 1 114 ? 12.888 -14.043 -1.115 1.00 67.00 114 ILE A C 1
ATOM 925 O O . ILE A 1 114 ? 12.855 -15.090 -1.757 1.00 67.00 114 ILE A O 1
ATOM 929 N N . ALA A 1 115 ? 13.493 -13.955 0.070 1.00 61.19 115 ALA A N 1
ATOM 930 C CA . ALA A 1 115 ? 14.106 -15.118 0.709 1.00 61.19 115 ALA A CA 1
ATOM 931 C C . ALA A 1 115 ? 13.093 -16.265 0.907 1.00 61.19 115 ALA A C 1
ATOM 933 O O . ALA A 1 115 ? 13.417 -17.418 0.635 1.00 61.19 115 ALA A O 1
ATOM 934 N N . HIS A 1 116 ? 11.836 -15.946 1.246 1.00 53.44 116 HIS A N 1
ATOM 935 C CA . HIS A 1 116 ? 10.747 -16.928 1.330 1.00 53.44 116 HIS A CA 1
ATOM 936 C C . HIS A 1 116 ? 10.278 -17.433 -0.041 1.00 53.44 116 HIS A C 1
ATOM 938 O O . HIS A 1 116 ? 9.552 -18.422 -0.119 1.00 53.44 116 HIS A O 1
ATOM 944 N N . PHE A 1 117 ? 10.669 -16.779 -1.137 1.00 57.22 117 PHE A N 1
ATOM 945 C CA . PHE A 1 117 ? 10.363 -17.265 -2.476 1.00 57.22 117 PHE A CA 1
ATOM 946 C C . PHE A 1 117 ? 11.396 -18.255 -3.034 1.00 57.22 117 PHE A C 1
ATOM 948 O O . PHE A 1 117 ? 11.090 -18.924 -4.019 1.00 57.22 117 PHE A O 1
ATOM 955 N N . ASN A 1 118 ? 12.580 -18.410 -2.430 1.00 46.97 118 ASN A N 1
ATOM 956 C CA . ASN A 1 118 ? 13.568 -19.399 -2.890 1.00 46.97 118 ASN A CA 1
ATOM 957 C C . ASN A 1 118 ? 13.131 -20.854 -2.615 1.00 46.97 118 ASN A C 1
ATOM 959 O O . ASN A 1 118 ? 13.407 -21.735 -3.434 1.00 46.97 118 ASN A O 1
ATOM 963 N N . ASP A 1 119 ? 12.333 -21.096 -1.566 1.00 49.31 119 ASP A N 1
ATOM 964 C CA . ASP A 1 119 ? 11.657 -22.388 -1.324 1.00 49.31 119 ASP A CA 1
ATOM 965 C C . ASP A 1 119 ? 10.562 -22.708 -2.368 1.00 49.31 119 ASP A C 1
ATOM 967 O O . ASP A 1 119 ? 10.016 -23.810 -2.419 1.00 49.31 119 ASP A O 1
ATOM 971 N N . ILE A 1 120 ? 10.255 -21.764 -3.265 1.00 48.62 120 ILE A N 1
ATOM 972 C CA . ILE A 1 120 ? 9.238 -21.882 -4.321 1.00 48.62 120 ILE A CA 1
ATOM 973 C C . ILE A 1 120 ? 9.866 -22.308 -5.663 1.00 48.62 120 ILE A C 1
ATOM 975 O O . ILE A 1 120 ? 9.178 -22.384 -6.681 1.00 48.62 120 ILE A O 1
ATOM 979 N N . SER A 1 121 ? 11.148 -22.692 -5.697 1.00 45.69 121 SER A N 1
ATOM 980 C CA . SER A 1 121 ? 11.741 -23.347 -6.879 1.00 45.69 121 SER A CA 1
ATOM 981 C C . SER A 1 121 ? 11.040 -24.668 -7.259 1.00 45.69 121 SER A C 1
ATOM 983 O O . SER A 1 121 ? 11.185 -25.133 -8.387 1.00 45.69 121 SER A O 1
ATOM 985 N N . VAL A 1 122 ? 10.177 -25.205 -6.384 1.00 43.44 122 VAL A N 1
ATOM 986 C CA . VAL A 1 122 ? 9.308 -26.365 -6.657 1.00 43.44 122 VAL A CA 1
ATOM 987 C C . VAL A 1 122 ? 7.848 -25.977 -6.986 1.00 43.44 122 VAL A C 1
ATOM 989 O O . VAL A 1 122 ? 7.089 -26.822 -7.453 1.00 43.44 122 VAL A O 1
ATOM 992 N N . VAL A 1 123 ? 7.421 -24.707 -6.849 1.00 47.56 123 VAL A N 1
ATOM 993 C CA . VAL A 1 123 ? 6.039 -24.289 -7.195 1.00 47.56 123 VAL A CA 1
ATOM 994 C C . VAL A 1 123 ? 5.924 -22.839 -7.715 1.00 47.56 123 VAL A C 1
ATOM 996 O O . VAL A 1 123 ? 5.032 -22.091 -7.300 1.00 47.56 123 VAL A O 1
ATOM 999 N N . SER A 1 124 ? 6.796 -22.418 -8.642 1.00 52.28 124 SER A N 1
ATOM 1000 C CA . SER A 1 124 ? 6.863 -21.034 -9.172 1.00 52.28 124 SER A CA 1
ATOM 1001 C C . SER A 1 124 ? 5.558 -20.517 -9.812 1.00 52.28 124 SER A C 1
ATOM 1003 O O . SER A 1 124 ? 5.332 -19.306 -9.868 1.00 52.28 124 SER A O 1
ATOM 1005 N N . SER A 1 125 ? 4.638 -21.413 -10.190 1.00 59.56 125 SER A N 1
ATOM 1006 C CA . SER A 1 125 ? 3.284 -21.077 -10.650 1.00 59.56 125 SER A CA 1
ATOM 1007 C C . SER A 1 125 ? 2.299 -20.772 -9.511 1.00 59.56 125 SER A C 1
ATOM 1009 O O . SER A 1 125 ? 1.353 -20.005 -9.716 1.00 59.56 125 SER A O 1
ATOM 1011 N N . SER A 1 126 ? 2.490 -21.304 -8.297 1.00 68.94 126 SER A N 1
ATOM 1012 C CA . SER A 1 126 ? 1.510 -21.180 -7.203 1.00 68.94 126 SER A CA 1
ATOM 1013 C C . SER A 1 126 ? 1.473 -19.792 -6.577 1.00 68.94 126 SER A C 1
ATOM 1015 O O . SER A 1 126 ? 0.382 -19.270 -6.356 1.00 68.94 126 SER A O 1
ATOM 1017 N N . PHE A 1 127 ? 2.624 -19.153 -6.343 1.00 78.00 127 PHE A N 1
ATOM 1018 C CA . PHE A 1 127 ? 2.644 -17.824 -5.731 1.00 78.00 127 PHE A CA 1
ATOM 1019 C C . PHE A 1 127 ? 2.203 -16.741 -6.717 1.00 78.00 127 PHE A C 1
ATOM 1021 O O . PHE A 1 127 ? 1.377 -15.901 -6.371 1.00 78.00 127 PHE A O 1
ATOM 1028 N N . ALA A 1 128 ? 2.617 -16.829 -7.984 1.00 79.62 128 ALA A N 1
ATOM 1029 C CA . ALA A 1 128 ? 2.025 -16.009 -9.040 1.00 79.62 128 ALA A CA 1
ATOM 1030 C C . ALA A 1 128 ? 0.496 -16.209 -9.104 1.00 79.62 128 ALA A C 1
ATOM 1032 O O . ALA A 1 128 ? -0.250 -15.238 -9.203 1.00 79.62 128 ALA A O 1
ATOM 1033 N N . SER A 1 129 ? 0.006 -17.450 -8.956 1.00 84.38 129 SER A N 1
ATOM 1034 C CA . SER A 1 129 ? -1.441 -17.728 -8.899 1.00 84.38 129 SER A CA 1
ATOM 1035 C C . SER A 1 129 ? -2.105 -17.127 -7.656 1.00 84.38 129 SER A C 1
ATOM 1037 O O . SER A 1 129 ? -3.251 -16.683 -7.728 1.00 84.38 129 SER A O 1
ATOM 1039 N N . ARG A 1 130 ? -1.392 -17.086 -6.525 1.00 86.56 130 ARG A N 1
ATOM 1040 C CA . ARG A 1 130 ? -1.827 -16.434 -5.285 1.00 86.56 130 ARG A CA 1
ATOM 1041 C C . ARG A 1 130 ? -1.963 -14.925 -5.482 1.00 86.56 130 ARG A C 1
ATOM 1043 O O . ARG A 1 130 ? -3.031 -14.384 -5.217 1.00 86.56 130 ARG A O 1
ATOM 1050 N N . LEU A 1 131 ? -0.954 -14.259 -6.045 1.00 88.44 131 LEU A N 1
ATOM 1051 C CA . LEU A 1 131 ? -1.034 -12.830 -6.361 1.00 88.44 131 LEU A CA 1
ATOM 1052 C C . LEU A 1 131 ? -2.156 -12.524 -7.359 1.00 88.44 131 LEU A C 1
ATOM 1054 O O . LEU A 1 131 ? -2.896 -11.566 -7.165 1.00 88.44 131 LEU A O 1
ATOM 1058 N N . MET A 1 132 ? -2.354 -13.368 -8.376 1.00 89.00 132 MET A N 1
ATOM 1059 C CA . MET A 1 132 ? -3.495 -13.242 -9.292 1.00 89.00 132 MET A CA 1
ATOM 1060 C C . MET A 1 132 ? -4.845 -13.401 -8.586 1.00 89.00 132 MET A C 1
ATOM 1062 O O . MET A 1 132 ? -5.841 -12.829 -9.022 1.00 89.00 132 MET A O 1
ATOM 1066 N N . ARG A 1 133 ? -4.918 -14.216 -7.528 1.00 89.62 133 ARG A N 1
ATOM 1067 C CA . ARG A 1 133 ? -6.128 -14.348 -6.710 1.00 89.62 133 ARG A CA 1
ATOM 1068 C C . ARG A 1 133 ? -6.379 -13.064 -5.920 1.00 89.62 133 ARG A C 1
ATOM 1070 O O . ARG A 1 133 ? -7.514 -12.604 -5.881 1.00 89.62 133 ARG A O 1
ATOM 1077 N N . TYR A 1 134 ? -5.334 -12.462 -5.356 1.00 91.06 134 TYR A N 1
ATOM 1078 C CA . TYR A 1 134 ? -5.426 -11.167 -4.681 1.00 91.06 134 TYR A CA 1
ATOM 1079 C C . TYR A 1 134 ? -5.852 -10.040 -5.628 1.00 91.06 134 TYR A C 1
ATOM 1081 O O . TYR A 1 134 ? -6.782 -9.309 -5.295 1.00 91.06 134 TYR A O 1
ATOM 1089 N N . ASP A 1 135 ? -5.256 -9.963 -6.821 1.00 90.25 135 ASP A N 1
ATOM 1090 C CA . ASP A 1 135 ? -5.645 -9.018 -7.879 1.00 90.25 135 ASP A CA 1
ATOM 1091 C C . ASP A 1 135 ? -7.128 -9.191 -8.252 1.00 90.25 135 ASP A C 1
ATOM 1093 O O . ASP A 1 135 ? -7.896 -8.231 -8.256 1.00 90.25 135 ASP A O 1
ATOM 1097 N N . ARG A 1 136 ? -7.584 -10.443 -8.428 1.00 90.06 136 ARG A N 1
ATOM 1098 C CA . ARG A 1 136 ? -8.999 -10.767 -8.689 1.00 90.06 136 ARG A CA 1
ATOM 1099 C C . ARG A 1 136 ? -9.950 -10.386 -7.555 1.00 90.06 136 ARG A C 1
ATOM 1101 O O . ARG A 1 136 ? -11.079 -9.994 -7.834 1.00 90.06 136 ARG A O 1
ATOM 1108 N N . TYR A 1 137 ? -9.523 -10.488 -6.297 1.00 88.81 137 TYR A N 1
ATOM 1109 C CA . TYR A 1 137 ? -10.302 -9.998 -5.153 1.00 88.81 137 TYR A CA 1
ATOM 1110 C C . TYR A 1 137 ? -10.235 -8.471 -4.987 1.00 88.81 137 TYR A C 1
ATOM 1112 O O . TYR A 1 137 ? -10.921 -7.917 -4.129 1.00 88.81 137 TYR A O 1
ATOM 1120 N N . GLY A 1 138 ? -9.442 -7.775 -5.807 1.00 89.12 138 GLY A N 1
ATOM 1121 C CA . GLY A 1 138 ? -9.257 -6.329 -5.738 1.00 89.12 138 GLY A CA 1
ATOM 1122 C C . GLY A 1 138 ? -8.336 -5.879 -4.603 1.00 89.12 138 GLY A C 1
ATOM 1123 O O . GLY A 1 138 ? -8.350 -4.698 -4.245 1.00 89.12 138 GLY A O 1
ATOM 1124 N N . PHE A 1 139 ? -7.550 -6.793 -4.025 1.00 91.62 139 PHE A N 1
ATOM 1125 C CA . PHE A 1 139 ? -6.506 -6.457 -3.061 1.00 91.62 139 PHE A CA 1
ATOM 1126 C C . PHE A 1 139 ? -5.330 -5.797 -3.778 1.00 91.62 139 PHE A C 1
ATOM 1128 O O . PHE A 1 139 ? -4.961 -6.175 -4.887 1.00 91.62 139 PHE A O 1
ATOM 1135 N N . GLN A 1 140 ? -4.725 -4.799 -3.138 1.00 92.69 140 GLN A N 1
ATOM 1136 C CA . GLN A 1 140 ? -3.617 -4.068 -3.739 1.00 92.69 140 GLN A CA 1
ATOM 1137 C C . GLN A 1 140 ? -2.317 -4.822 -3.475 1.00 92.69 140 GLN A C 1
ATOM 1139 O O . GLN A 1 140 ? -1.923 -4.984 -2.322 1.00 92.69 140 GLN A O 1
ATOM 1144 N N . VAL A 1 141 ? -1.623 -5.229 -4.533 1.00 93.50 141 VAL A N 1
ATOM 1145 C CA . VAL A 1 141 ? -0.265 -5.772 -4.429 1.00 93.50 141 VAL A CA 1
ATOM 1146 C C . VAL A 1 141 ? 0.744 -4.639 -4.622 1.00 93.50 141 VAL A C 1
ATOM 1148 O O . VAL A 1 141 ? 0.546 -3.740 -5.442 1.00 93.50 141 VAL A O 1
ATOM 1151 N N . ILE A 1 142 ? 1.824 -4.658 -3.854 1.00 93.81 142 ILE A N 1
ATOM 1152 C CA . ILE A 1 142 ? 2.983 -3.782 -4.017 1.00 93.81 142 ILE A CA 1
ATOM 1153 C C . ILE A 1 142 ? 4.249 -4.628 -4.131 1.00 93.81 142 ILE A C 1
ATOM 1155 O O . ILE A 1 142 ? 4.355 -5.687 -3.515 1.00 93.81 142 ILE A O 1
ATOM 1159 N N . LEU A 1 143 ? 5.220 -4.138 -4.885 1.00 92.19 143 LEU A N 1
ATOM 1160 C CA . LEU A 1 143 ? 6.585 -4.647 -4.920 1.00 92.19 143 LEU A CA 1
ATOM 1161 C C . LEU A 1 143 ? 7.502 -3.602 -4.288 1.00 92.19 143 LEU A C 1
ATOM 1163 O O . LEU A 1 143 ? 7.207 -2.408 -4.355 1.00 92.19 143 LEU A O 1
ATOM 1167 N N . HIS A 1 144 ? 8.596 -4.026 -3.672 1.00 88.94 144 HIS A N 1
ATOM 1168 C CA . HIS A 1 144 ? 9.611 -3.101 -3.172 1.00 88.94 144 HIS A CA 1
ATOM 1169 C C . HIS A 1 144 ? 11.005 -3.568 -3.572 1.00 88.94 144 HIS A C 1
ATOM 1171 O O . HIS A 1 144 ? 11.234 -4.764 -3.737 1.00 88.94 144 HIS A O 1
ATOM 1177 N N . THR A 1 145 ? 11.901 -2.618 -3.815 1.00 87.75 145 THR A N 1
ATOM 1178 C CA . THR A 1 145 ? 13.300 -2.869 -4.174 1.00 87.75 145 THR A CA 1
ATOM 1179 C C . THR A 1 145 ? 14.176 -2.851 -2.925 1.00 87.75 145 THR A C 1
ATOM 1181 O O . THR A 1 145 ? 13.853 -2.178 -1.949 1.00 87.75 145 THR A O 1
ATOM 1184 N N . ALA A 1 146 ? 15.278 -3.607 -2.937 1.00 81.50 146 ALA A N 1
ATOM 1185 C CA . ALA A 1 146 ? 16.225 -3.611 -1.822 1.00 81.50 146 ALA A CA 1
ATOM 1186 C C . ALA A 1 146 ? 16.886 -2.232 -1.661 1.00 81.50 146 ALA A C 1
ATOM 1188 O O . ALA A 1 146 ? 17.105 -1.555 -2.675 1.00 81.50 146 ALA A O 1
ATOM 1189 N N . PRO A 1 147 ? 17.250 -1.832 -0.433 1.00 77.44 147 PRO A N 1
ATOM 1190 C CA . PRO A 1 147 ? 18.172 -0.727 -0.226 1.00 77.44 147 PRO A CA 1
ATOM 1191 C C . PRO A 1 147 ? 19.560 -1.065 -0.777 1.00 77.44 147 PRO A C 1
ATOM 1193 O O . PRO A 1 147 ? 19.924 -2.230 -0.955 1.00 77.44 147 PRO A O 1
ATOM 1196 N N . ARG A 1 148 ? 20.337 -0.023 -1.072 1.00 77.31 148 ARG A N 1
ATOM 1197 C CA . ARG A 1 148 ? 21.751 -0.161 -1.428 1.00 77.31 148 ARG A CA 1
ATOM 1198 C C . ARG A 1 148 ? 22.612 0.130 -0.215 1.00 77.31 148 ARG A C 1
ATOM 1200 O O . ARG A 1 148 ? 22.261 0.982 0.593 1.00 77.31 148 ARG A O 1
ATOM 1207 N N . PHE A 1 149 ? 23.766 -0.514 -0.166 1.00 76.62 149 PHE A N 1
ATOM 1208 C CA . PHE A 1 149 ? 24.783 -0.288 0.849 1.00 76.62 149 PHE A CA 1
ATOM 1209 C C . PHE A 1 149 ? 26.101 0.058 0.163 1.00 76.62 149 PHE A C 1
ATOM 1211 O O . PHE A 1 149 ? 26.364 -0.409 -0.952 1.00 76.62 149 PHE A O 1
ATOM 1218 N N . ASP A 1 150 ? 26.890 0.916 0.793 1.00 78.06 150 ASP A N 1
ATOM 1219 C CA . ASP A 1 150 ? 28.274 1.153 0.402 1.00 78.06 150 ASP A CA 1
ATOM 1220 C C . ASP A 1 150 ? 29.179 -0.017 0.861 1.00 78.06 150 ASP A C 1
ATOM 1222 O O . ASP A 1 150 ? 28.713 -0.928 1.556 1.00 78.06 150 ASP A O 1
ATOM 1226 N N . PRO A 1 151 ? 30.462 -0.050 0.453 1.00 78.75 151 PRO A N 1
ATOM 1227 C CA . PRO A 1 151 ? 31.388 -1.102 0.878 1.00 78.75 151 PRO A CA 1
ATOM 1228 C C . PRO A 1 151 ? 31.603 -1.178 2.397 1.00 78.75 151 PRO A C 1
ATOM 1230 O O . PRO A 1 151 ? 31.971 -2.241 2.892 1.00 78.75 151 PRO A O 1
ATOM 1233 N N . ASP A 1 152 ? 31.356 -0.082 3.117 1.00 80.81 152 ASP A N 1
ATOM 1234 C CA . ASP A 1 152 ? 31.505 0.022 4.570 1.00 80.81 152 ASP A CA 1
ATOM 1235 C C . ASP A 1 152 ? 30.221 -0.403 5.320 1.00 80.81 152 ASP A C 1
ATOM 1237 O O . ASP A 1 152 ? 30.184 -0.413 6.551 1.00 80.81 152 ASP A O 1
ATOM 1241 N N . GLY A 1 153 ? 29.170 -0.804 4.591 1.00 71.75 153 GLY A N 1
ATOM 1242 C CA . GLY A 1 153 ? 27.898 -1.283 5.133 1.00 71.75 153 GLY A CA 1
ATOM 1243 C C . GLY A 1 153 ? 26.896 -0.178 5.482 1.00 71.75 153 GLY A C 1
ATOM 1244 O O . GLY A 1 153 ? 25.850 -0.465 6.065 1.00 71.75 153 GLY A O 1
ATOM 1245 N N . MET A 1 154 ? 27.165 1.078 5.124 1.00 70.62 154 MET A N 1
ATOM 1246 C CA . MET A 1 154 ? 26.241 2.190 5.315 1.00 70.62 154 MET A CA 1
ATOM 1247 C C . MET A 1 154 ? 25.183 2.208 4.207 1.00 70.62 154 MET A C 1
ATOM 1249 O O . MET A 1 154 ? 25.482 2.106 3.015 1.00 70.62 154 MET A O 1
ATOM 1253 N N . MET A 1 155 ? 23.913 2.350 4.596 1.00 66.75 155 MET A N 1
ATOM 1254 C CA . MET A 1 155 ? 22.804 2.435 3.647 1.00 66.75 155 MET A CA 1
ATOM 1255 C C . MET A 1 155 ? 22.916 3.715 2.808 1.00 66.75 155 MET A C 1
ATOM 1257 O O . MET A 1 155 ? 22.911 4.829 3.333 1.00 66.75 155 MET A O 1
ATOM 1261 N N . LEU A 1 156 ? 22.973 3.551 1.489 1.00 67.94 156 LEU A N 1
ATOM 1262 C CA . LEU A 1 156 ? 22.991 4.648 0.531 1.00 67.94 156 LEU A CA 1
ATOM 1263 C C . LEU A 1 156 ? 21.565 5.157 0.320 1.00 67.94 156 LEU A C 1
ATOM 1265 O O . LEU A 1 156 ? 20.743 4.472 -0.294 1.00 67.94 156 LEU A O 1
ATOM 1269 N N . GLN A 1 157 ? 21.286 6.377 0.781 1.00 64.56 157 GLN A N 1
ATOM 1270 C CA . GLN A 1 157 ? 20.026 7.049 0.473 1.00 64.56 157 GLN A CA 1
ATOM 1271 C C . GLN A 1 157 ? 19.879 7.249 -1.035 1.00 64.56 157 GLN A C 1
ATOM 1273 O O . GLN A 1 157 ? 20.790 7.707 -1.729 1.00 64.56 157 GLN A O 1
ATOM 1278 N N . THR A 1 158 ? 18.704 6.902 -1.557 1.00 62.47 158 THR A N 1
ATOM 1279 C CA . THR A 1 158 ? 18.341 7.257 -2.925 1.00 62.47 158 THR A CA 1
ATOM 1280 C C . THR A 1 158 ? 17.891 8.716 -2.937 1.00 62.47 158 THR A C 1
ATOM 1282 O O . THR A 1 158 ? 16.719 9.013 -2.708 1.00 62.47 158 THR A O 1
ATOM 1285 N N . ASP A 1 159 ? 18.817 9.630 -3.223 1.00 55.16 159 ASP A N 1
ATOM 1286 C CA . ASP A 1 159 ? 18.482 11.030 -3.469 1.00 55.16 159 ASP A CA 1
ATOM 1287 C C . ASP A 1 159 ? 17.698 11.147 -4.779 1.00 55.16 159 ASP A C 1
ATOM 1289 O O . ASP A 1 159 ? 18.250 11.138 -5.877 1.00 55.16 159 ASP A O 1
ATOM 1293 N N . VAL A 1 160 ? 16.376 11.281 -4.672 1.00 53.12 160 VAL A N 1
ATOM 1294 C CA . VAL A 1 160 ? 15.510 11.658 -5.808 1.00 53.12 160 VAL A CA 1
ATOM 1295 C C . VAL A 1 160 ? 15.546 13.182 -6.035 1.00 53.12 160 VAL A C 1
ATOM 1297 O O . VAL A 1 160 ? 14.790 13.719 -6.841 1.00 53.12 160 VAL A O 1
ATOM 1300 N N . ALA A 1 161 ? 16.429 13.901 -5.332 1.00 42.34 161 ALA A N 1
ATOM 1301 C CA . ALA A 1 161 ? 16.601 15.336 -5.487 1.00 42.34 161 ALA A CA 1
ATOM 1302 C C . ALA A 1 161 ? 17.106 15.674 -6.899 1.00 42.34 161 ALA A C 1
ATOM 1304 O O . ALA A 1 161 ? 18.084 15.113 -7.399 1.00 42.34 161 ALA A O 1
ATOM 1305 N N . THR A 1 162 ? 16.410 16.606 -7.546 1.00 43.81 162 THR A N 1
ATOM 1306 C CA . THR A 1 162 ? 16.810 17.241 -8.802 1.00 43.81 162 THR A CA 1
ATOM 1307 C C . THR A 1 162 ? 18.244 17.755 -8.676 1.00 43.81 162 THR A C 1
ATOM 1309 O O . THR A 1 162 ? 18.623 18.340 -7.661 1.00 43.81 162 THR A O 1
ATOM 1312 N N . SER A 1 163 ? 19.075 17.487 -9.685 1.00 35.81 163 SER A N 1
ATOM 1313 C CA . SER A 1 163 ? 20.508 17.789 -9.627 1.00 35.81 163 SER A CA 1
ATOM 1314 C C . SER A 1 163 ? 20.792 19.278 -9.352 1.00 35.81 163 SER A C 1
ATOM 1316 O O . SER A 1 163 ? 20.016 20.158 -9.728 1.00 35.81 163 SER A O 1
ATOM 1318 N N . ARG A 1 164 ? 21.978 19.581 -8.799 1.00 37.59 164 ARG A N 1
ATOM 1319 C CA . ARG A 1 164 ? 22.513 20.953 -8.627 1.00 37.59 164 ARG A CA 1
ATOM 1320 C C . ARG A 1 164 ? 22.586 21.771 -9.933 1.00 37.59 164 ARG A C 1
ATOM 1322 O O . ARG A 1 164 ? 22.874 22.960 -9.865 1.00 37.59 164 ARG A O 1
ATOM 1329 N N . ALA A 1 165 ? 22.351 21.175 -11.106 1.00 37.38 165 ALA A N 1
ATOM 1330 C CA . ALA A 1 165 ? 22.372 21.874 -12.390 1.00 37.38 165 ALA A CA 1
ATOM 1331 C C . ALA A 1 165 ? 21.106 22.716 -12.665 1.00 37.38 165 ALA A C 1
ATOM 1333 O O . ALA A 1 165 ? 21.143 23.572 -13.541 1.00 37.38 165 ALA A O 1
ATOM 1334 N N . GLU A 1 166 ? 20.016 22.537 -11.906 1.00 42.09 166 GLU A N 1
ATOM 1335 C CA . GLU A 1 166 ? 18.784 23.348 -12.030 1.00 42.09 166 GLU A CA 1
ATOM 1336 C C . GLU A 1 166 ? 18.752 24.564 -11.076 1.00 42.09 166 GLU A C 1
ATOM 1338 O O . GLU A 1 166 ? 17.738 25.242 -10.945 1.00 42.09 166 GLU A O 1
ATOM 1343 N N . MET A 1 167 ? 19.878 24.889 -10.427 1.00 40.50 167 MET A N 1
ATOM 1344 C CA . MET A 1 167 ? 20.018 26.013 -9.481 1.00 40.50 167 MET A CA 1
ATOM 1345 C C . MET A 1 167 ? 20.022 27.402 -10.159 1.00 40.50 167 MET A C 1
ATOM 1347 O O . MET A 1 167 ? 20.277 28.415 -9.514 1.00 40.50 167 MET A O 1
ATOM 1351 N N . SER A 1 168 ? 19.760 27.457 -11.469 1.00 32.62 168 SER A N 1
ATOM 1352 C CA . SER A 1 168 ? 19.634 28.683 -12.262 1.00 32.62 168 SER A CA 1
ATOM 1353 C C . SER A 1 168 ? 18.231 28.744 -12.862 1.00 32.62 168 SER A C 1
ATOM 1355 O O . SER A 1 168 ? 17.844 27.851 -13.611 1.00 32.62 168 SER A O 1
ATOM 1357 N N . LEU A 1 169 ? 17.473 29.790 -12.528 1.00 33.84 169 LEU A N 1
ATOM 1358 C CA . LEU A 1 169 ? 16.127 30.062 -13.048 1.00 33.84 169 LEU A CA 1
ATOM 1359 C C . LEU A 1 169 ? 16.072 29.980 -14.589 1.00 33.84 169 LEU A C 1
ATOM 1361 O O . LEU A 1 169 ? 16.749 30.778 -15.242 1.00 33.84 169 LEU A O 1
ATOM 1365 N N . PRO A 1 170 ? 15.194 29.162 -15.198 1.00 34.56 170 PRO A N 1
ATOM 1366 C CA . PRO A 1 170 ? 14.657 29.461 -16.516 1.00 34.56 170 PRO A CA 1
ATOM 1367 C C . PRO A 1 170 ? 13.455 30.400 -16.357 1.00 34.56 170 PRO A C 1
ATOM 1369 O O . PRO A 1 170 ? 12.633 30.250 -15.450 1.00 34.56 170 PRO A O 1
ATOM 1372 N N . SER A 1 171 ? 13.339 31.390 -17.243 1.00 31.30 171 SER A N 1
ATOM 1373 C CA . SER A 1 171 ? 12.172 32.275 -17.282 1.00 31.30 171 SER A CA 1
ATOM 1374 C C . SER A 1 171 ? 10.875 31.474 -17.487 1.00 31.30 171 SER A C 1
ATOM 1376 O O . SER A 1 171 ? 10.882 30.393 -18.080 1.00 31.30 171 SER A O 1
ATOM 1378 N N . ALA A 1 172 ? 9.746 32.027 -17.035 1.00 32.47 172 ALA A N 1
ATOM 1379 C CA . ALA A 1 172 ? 8.420 31.396 -17.010 1.00 32.47 172 ALA A CA 1
ATOM 1380 C C . ALA A 1 172 ? 7.867 30.900 -18.373 1.00 32.47 172 ALA A C 1
ATOM 1382 O O . ALA A 1 172 ? 6.763 30.360 -18.418 1.00 32.47 172 ALA A O 1
ATOM 1383 N N . ALA A 1 173 ? 8.609 31.051 -19.473 1.00 30.44 173 ALA A N 1
ATOM 1384 C CA . ALA A 1 173 ? 8.254 30.546 -20.797 1.00 30.44 173 ALA A CA 1
ATOM 1385 C C . ALA A 1 173 ? 8.849 29.158 -21.132 1.00 30.44 173 ALA A C 1
ATOM 1387 O O . ALA A 1 173 ? 8.386 28.530 -22.081 1.00 30.44 173 ALA A O 1
ATOM 1388 N N . GLU A 1 174 ? 9.817 28.640 -20.363 1.00 28.81 174 GLU A N 1
ATOM 1389 C CA . GLU A 1 174 ? 10.529 27.384 -20.691 1.00 28.81 174 GLU A CA 1
ATOM 1390 C C . GLU A 1 174 ? 10.220 26.203 -19.751 1.00 28.81 174 GLU A C 1
ATOM 1392 O O . GLU A 1 174 ? 10.820 25.135 -19.862 1.00 28.81 174 GLU A O 1
ATOM 1397 N N . ALA A 1 175 ? 9.219 26.328 -18.873 1.00 30.69 175 ALA A N 1
ATOM 1398 C CA . ALA A 1 175 ? 8.785 25.274 -17.946 1.00 30.69 175 ALA A CA 1
ATOM 1399 C C . ALA A 1 175 ? 7.985 24.134 -18.622 1.00 30.69 175 ALA A C 1
ATOM 1401 O O . ALA A 1 175 ? 6.985 23.648 -18.092 1.00 30.69 175 ALA A O 1
ATOM 1402 N N . SER A 1 176 ? 8.407 23.695 -19.808 1.00 30.86 176 SER A N 1
ATOM 1403 C CA . SER A 1 176 ? 7.857 22.526 -20.488 1.00 30.86 176 SER A CA 1
ATOM 1404 C C . SER A 1 176 ? 8.974 21.567 -20.880 1.00 30.86 176 SER A C 1
ATOM 1406 O O . SER A 1 176 ? 9.487 21.599 -21.993 1.00 30.86 176 SER A O 1
ATOM 1408 N N . GLY A 1 177 ? 9.259 20.638 -19.968 1.00 30.20 177 GLY A N 1
ATOM 1409 C CA . GLY A 1 177 ? 9.895 19.366 -20.291 1.00 30.20 177 GLY A CA 1
ATOM 1410 C C . GLY A 1 177 ? 11.413 19.416 -20.381 1.00 30.20 177 GLY A C 1
ATOM 1411 O O . GLY A 1 177 ? 11.953 19.544 -21.471 1.00 30.20 177 GLY A O 1
ATOM 1412 N N . ARG A 1 178 ? 12.073 19.217 -19.236 1.00 30.48 178 ARG A N 1
ATOM 1413 C CA . ARG A 1 178 ? 13.377 18.544 -19.068 1.00 30.48 178 ARG A CA 1
ATOM 1414 C C . ARG A 1 178 ? 13.742 18.582 -17.581 1.00 30.48 178 ARG A C 1
ATOM 1416 O O . ARG A 1 178 ? 14.522 19.417 -17.158 1.00 30.48 178 ARG A O 1
ATOM 1423 N N . GLY A 1 179 ? 13.136 17.696 -16.792 1.00 32.09 179 GLY A N 1
ATOM 1424 C CA . GLY A 1 179 ? 13.635 17.385 -15.452 1.00 32.09 179 GLY A CA 1
ATOM 1425 C C . GLY A 1 179 ? 14.676 16.282 -15.583 1.00 32.09 179 GLY A C 1
ATOM 1426 O O . GLY A 1 179 ? 14.312 15.119 -15.763 1.00 32.09 179 GLY A O 1
ATOM 1427 N N . ALA A 1 180 ? 15.956 16.643 -15.573 1.00 29.95 180 ALA A N 1
ATOM 1428 C CA . ALA A 1 180 ? 17.054 15.684 -15.618 1.00 29.95 180 ALA A CA 1
ATOM 1429 C C . ALA A 1 180 ? 17.538 15.414 -14.187 1.00 29.95 180 ALA A C 1
ATOM 1431 O O . ALA A 1 180 ? 18.542 15.954 -13.726 1.00 29.95 180 ALA A O 1
ATOM 1432 N N . CYS A 1 181 ? 16.819 14.547 -13.476 1.00 34.56 181 CYS A N 1
ATOM 1433 C CA . CYS A 1 181 ? 17.435 13.771 -12.405 1.00 34.56 181 CYS A CA 1
ATOM 1434 C C . CYS A 1 181 ? 18.430 12.814 -13.076 1.00 34.56 181 CYS A C 1
ATOM 1436 O O . CYS A 1 181 ? 18.053 12.037 -13.955 1.00 34.56 181 CYS A O 1
ATOM 1438 N N . THR A 1 182 ? 19.708 12.906 -12.724 1.00 34.22 182 THR A N 1
ATOM 1439 C CA . THR A 1 182 ? 20.726 11.972 -13.208 1.00 34.22 182 THR A CA 1
ATOM 1440 C C . THR A 1 182 ? 20.369 10.557 -12.749 1.00 34.22 182 THR A C 1
ATOM 1442 O O . THR A 1 182 ? 19.918 10.366 -11.625 1.00 34.22 182 THR A O 1
ATOM 1445 N N . GLU A 1 183 ? 20.574 9.552 -13.611 1.00 43.75 183 GLU A N 1
ATOM 1446 C CA . GLU A 1 183 ? 20.265 8.123 -13.380 1.00 43.75 183 GLU A CA 1
ATOM 1447 C C . GLU A 1 183 ? 21.061 7.474 -12.217 1.00 43.75 183 GLU A C 1
ATOM 1449 O O . GLU A 1 183 ? 21.181 6.248 -12.152 1.00 43.75 183 GLU A O 1
ATOM 1454 N N . ALA A 1 184 ? 21.643 8.274 -11.318 1.00 41.56 184 ALA A N 1
ATOM 1455 C CA . ALA A 1 184 ? 22.498 7.865 -10.217 1.00 41.56 184 ALA A CA 1
ATOM 1456 C C . ALA A 1 184 ? 21.698 7.013 -9.218 1.00 41.56 184 ALA A C 1
ATOM 1458 O O . ALA A 1 184 ? 21.114 7.501 -8.259 1.00 41.56 184 ALA A O 1
ATOM 1459 N N . GLY A 1 185 ? 21.630 5.710 -9.494 1.00 53.06 185 GLY A N 1
ATOM 1460 C CA . GLY A 1 185 ? 20.953 4.724 -8.658 1.00 53.06 185 GLY A CA 1
ATOM 1461 C C . GLY A 1 185 ? 19.737 4.037 -9.288 1.00 53.06 185 GLY A C 1
ATOM 1462 O O . GLY A 1 185 ? 19.091 3.246 -8.605 1.00 53.06 185 GLY A O 1
ATOM 1463 N N . ALA A 1 186 ? 19.394 4.263 -10.556 1.00 58.81 186 ALA A N 1
ATOM 1464 C CA . ALA A 1 186 ? 18.345 3.474 -11.208 1.00 58.81 186 ALA A CA 1
ATOM 1465 C C . ALA A 1 186 ? 18.935 2.204 -11.848 1.00 58.81 186 ALA A C 1
ATOM 1467 O O . ALA A 1 186 ? 19.549 2.263 -12.913 1.00 58.81 186 ALA A O 1
ATOM 1468 N N . VAL A 1 187 ? 18.713 1.029 -11.252 1.00 67.88 187 VAL A N 1
ATOM 1469 C CA . VAL A 1 187 ? 19.098 -0.256 -11.861 1.00 67.88 187 VAL A CA 1
ATOM 1470 C C . VAL A 1 187 ? 17.965 -0.705 -12.779 1.00 67.88 187 VAL A C 1
ATOM 1472 O O . VAL A 1 187 ? 16.840 -0.902 -12.335 1.00 67.88 187 VAL A O 1
ATOM 1475 N N . HIS A 1 188 ? 18.231 -0.816 -14.082 1.00 73.44 188 HIS A N 1
ATOM 1476 C CA . HIS A 1 188 ? 17.218 -1.127 -15.106 1.00 73.44 188 HIS A CA 1
ATOM 1477 C C . HIS A 1 188 ? 15.998 -0.178 -15.126 1.00 73.44 188 HIS A C 1
ATOM 1479 O O . HIS A 1 188 ? 14.953 -0.533 -15.668 1.00 73.44 188 HIS A O 1
ATOM 1485 N N . GLY A 1 189 ? 16.118 1.039 -14.583 1.00 77.06 189 GLY A N 1
ATOM 1486 C CA . GLY A 1 189 ? 14.986 1.965 -14.446 1.00 77.06 189 GLY A CA 1
ATOM 1487 C C . GLY A 1 189 ? 14.155 1.766 -13.176 1.00 77.06 189 GLY A C 1
ATOM 1488 O O . GLY A 1 189 ? 13.033 2.253 -13.100 1.00 77.06 189 GLY A O 1
ATOM 1489 N N . LEU A 1 190 ? 14.683 1.055 -12.181 1.00 83.81 190 LEU A N 1
ATOM 1490 C CA . LEU A 1 190 ? 14.099 0.954 -10.849 1.00 83.81 190 LEU A CA 1
ATOM 1491 C C . LEU A 1 190 ? 15.055 1.585 -9.836 1.00 83.81 190 LEU A C 1
ATOM 1493 O O . LEU A 1 190 ? 16.228 1.225 -9.747 1.00 83.81 190 LEU A O 1
ATOM 1497 N N . LEU A 1 191 ? 14.542 2.544 -9.078 1.00 85.06 191 LEU A N 1
ATOM 1498 C CA . LEU A 1 191 ? 15.187 3.090 -7.893 1.00 85.06 191 LEU A CA 1
ATOM 1499 C C . LEU A 1 191 ? 15.174 2.068 -6.749 1.00 85.06 191 LEU A C 1
ATOM 1501 O O . LEU A 1 191 ? 14.190 1.339 -6.582 1.00 85.06 191 LEU A O 1
ATOM 1505 N N . ALA A 1 192 ? 16.263 2.033 -5.983 1.00 83.38 192 ALA A N 1
ATOM 1506 C CA . ALA A 1 192 ? 16.422 1.208 -4.785 1.00 83.38 192 ALA A CA 1
ATOM 1507 C C . ALA A 1 192 ? 15.673 1.790 -3.583 1.00 83.38 192 ALA A C 1
ATOM 1509 O O . ALA A 1 192 ? 15.479 3.003 -3.519 1.00 83.38 192 ALA A O 1
ATOM 1510 N N . ASP A 1 193 ? 15.319 0.918 -2.641 1.00 81.06 193 ASP A N 1
ATOM 1511 C CA . ASP A 1 193 ? 14.530 1.224 -1.439 1.00 81.06 193 ASP A CA 1
ATOM 1512 C C . ASP A 1 193 ? 13.163 1.870 -1.725 1.00 81.06 193 ASP A C 1
ATOM 1514 O O . ASP A 1 193 ? 12.638 2.688 -0.973 1.00 81.06 193 ASP A O 1
ATOM 1518 N N . MET A 1 194 ? 12.568 1.523 -2.866 1.00 86.44 194 MET A N 1
ATOM 1519 C CA . MET A 1 194 ? 11.357 2.169 -3.347 1.00 86.44 194 MET A CA 1
ATOM 1520 C C . MET A 1 194 ? 10.208 1.182 -3.559 1.00 86.44 194 MET A C 1
ATOM 1522 O O . MET A 1 194 ? 10.399 0.005 -3.860 1.00 86.44 194 MET A O 1
ATOM 1526 N N . VAL A 1 195 ? 8.977 1.693 -3.446 1.00 89.44 195 VAL A N 1
ATOM 1527 C CA . VAL A 1 195 ? 7.738 0.906 -3.549 1.00 89.44 195 VAL A CA 1
ATOM 1528 C C . VAL A 1 195 ? 7.026 1.138 -4.872 1.00 89.44 195 VAL A C 1
ATOM 1530 O O . VAL A 1 195 ? 6.680 2.267 -5.224 1.00 89.44 195 VAL A O 1
ATOM 1533 N N . TYR A 1 196 ? 6.681 0.044 -5.535 1.00 92.50 196 TYR A N 1
ATOM 1534 C CA . TYR A 1 196 ? 6.040 0.017 -6.837 1.00 92.50 196 TYR A CA 1
ATOM 1535 C C . TYR A 1 196 ? 4.678 -0.687 -6.745 1.00 92.50 196 TYR A C 1
ATOM 1537 O O . TYR A 1 196 ? 4.615 -1.893 -6.497 1.00 92.50 196 TYR A O 1
ATOM 1545 N N . PRO A 1 197 ? 3.559 0.037 -6.909 1.00 93.50 197 PRO A N 1
ATOM 1546 C CA . PRO A 1 197 ? 2.225 -0.561 -6.912 1.00 93.50 197 PRO A CA 1
ATOM 1547 C C . PRO A 1 197 ? 2.014 -1.458 -8.134 1.00 93.50 197 PRO A C 1
ATOM 1549 O O . PRO A 1 197 ? 2.285 -1.040 -9.257 1.00 93.50 197 PRO A O 1
ATOM 1552 N N . VAL A 1 198 ? 1.489 -2.665 -7.935 1.00 93.81 198 VAL A N 1
ATOM 1553 C CA . VAL A 1 198 ? 1.052 -3.539 -9.031 1.00 93.81 198 VAL A CA 1
ATOM 1554 C C . VAL A 1 198 ? -0.385 -3.183 -9.391 1.00 93.81 198 VAL A C 1
ATOM 1556 O O . VAL A 1 198 ? -1.260 -3.150 -8.531 1.00 93.81 198 VAL A O 1
ATOM 1559 N N . MET A 1 199 ? -0.624 -2.899 -10.662 1.00 91.44 199 MET A N 1
ATOM 1560 C CA . MET A 1 199 ? -1.918 -2.455 -11.174 1.00 91.44 199 MET A CA 1
ATOM 1561 C C . MET A 1 199 ? -2.760 -3.596 -11.721 1.00 91.44 199 MET A C 1
ATOM 1563 O O . MET A 1 199 ? -3.983 -3.525 -11.672 1.00 91.44 199 MET A O 1
ATOM 1567 N N . ARG A 1 200 ? -2.100 -4.600 -12.301 1.00 90.44 200 ARG A N 1
ATOM 1568 C CA . ARG A 1 200 ? -2.749 -5.720 -12.978 1.00 90.44 200 ARG A CA 1
ATOM 1569 C C . ARG A 1 200 ? -1.782 -6.883 -13.119 1.00 90.44 200 ARG A C 1
ATOM 1571 O O . ARG A 1 200 ? -0.594 -6.660 -13.367 1.00 90.44 200 ARG A O 1
ATOM 1578 N N . ILE A 1 201 ? -2.291 -8.108 -13.026 1.00 92.00 201 ILE A N 1
ATOM 1579 C CA . ILE A 1 201 ? -1.509 -9.324 -13.270 1.00 92.00 201 ILE A CA 1
ATOM 1580 C C . ILE A 1 201 ? -2.177 -10.146 -14.371 1.00 92.00 201 ILE A C 1
ATOM 1582 O O . ILE A 1 201 ? -3.322 -10.574 -14.241 1.00 92.00 201 ILE A O 1
ATOM 1586 N N . LEU A 1 202 ? -1.451 -10.389 -15.461 1.00 90.69 202 LEU A N 1
ATOM 1587 C CA . LEU A 1 202 ? -1.918 -11.185 -16.592 1.00 90.69 202 LEU A CA 1
ATOM 1588 C C . LEU A 1 202 ? -1.114 -12.474 -16.700 1.00 90.69 202 LEU A C 1
ATOM 1590 O O . LEU A 1 202 ? 0.111 -12.456 -16.593 1.00 90.69 202 LEU A O 1
ATOM 1594 N N . ARG A 1 203 ? -1.804 -13.586 -16.961 1.00 88.44 203 ARG A N 1
ATOM 1595 C CA . ARG A 1 203 ? -1.177 -14.863 -17.302 1.00 88.44 203 ARG A CA 1
ATOM 1596 C C . ARG A 1 203 ? -1.595 -15.284 -18.698 1.00 88.44 203 ARG A C 1
ATOM 1598 O O . ARG A 1 203 ? -2.777 -15.239 -19.031 1.00 88.44 203 ARG A O 1
ATOM 1605 N N . PHE A 1 204 ? -0.613 -15.717 -19.469 1.00 86.88 204 PHE A N 1
ATOM 1606 C CA . PHE A 1 204 ? -0.760 -16.202 -20.825 1.00 86.88 204 PHE A CA 1
ATOM 1607 C C . PHE A 1 204 ? -0.280 -17.646 -20.881 1.00 86.88 204 PHE A C 1
ATOM 1609 O O . PHE A 1 204 ? 0.870 -17.946 -20.552 1.00 86.88 204 PHE A O 1
ATOM 1616 N N . ASN A 1 205 ? -1.178 -18.518 -21.325 1.00 77.50 205 ASN A N 1
ATOM 1617 C CA . ASN A 1 205 ? -0.871 -19.899 -21.656 1.00 77.50 205 ASN A CA 1
ATOM 1618 C C . ASN A 1 205 ? -0.807 -19.970 -23.176 1.00 77.50 205 ASN A C 1
ATOM 1620 O O . ASN A 1 205 ? -1.753 -19.557 -23.845 1.00 77.50 205 ASN A O 1
ATOM 1624 N N . ALA A 1 206 ? 0.306 -20.435 -23.726 1.00 58.69 206 ALA A N 1
ATOM 1625 C CA . ALA A 1 206 ? 0.415 -20.631 -25.160 1.00 58.69 206 ALA A CA 1
ATOM 1626 C C . ALA A 1 206 ? 1.173 -21.920 -25.437 1.00 58.69 206 ALA A C 1
ATOM 1628 O O . ALA A 1 206 ? 2.260 -22.114 -24.901 1.00 58.69 206 ALA A O 1
ATOM 1629 N N . ASP A 1 207 ? 0.640 -22.735 -26.343 1.00 58.97 207 ASP A N 1
ATOM 1630 C CA . ASP A 1 207 ? 1.242 -23.998 -26.788 1.00 58.97 207 ASP A CA 1
ATOM 1631 C C . ASP A 1 207 ? 2.643 -23.815 -27.420 1.00 58.97 207 ASP A C 1
ATOM 1633 O O . ASP A 1 207 ? 3.369 -24.780 -27.634 1.00 58.97 207 ASP A O 1
ATOM 1637 N N . SER A 1 208 ? 3.041 -22.573 -27.729 1.00 56.00 208 SER A N 1
ATOM 1638 C CA . SER A 1 208 ? 4.307 -22.209 -28.388 1.00 56.00 208 SER A CA 1
ATOM 1639 C C . SER A 1 208 ? 5.396 -21.682 -27.444 1.00 56.00 208 SER A C 1
ATOM 1641 O O . SER A 1 208 ? 6.550 -21.561 -27.854 1.00 56.00 208 SER A O 1
ATOM 1643 N N . PHE A 1 209 ? 5.057 -21.343 -26.197 1.00 55.59 209 PHE A N 1
ATOM 1644 C CA . PHE A 1 209 ? 6.044 -21.074 -25.156 1.00 55.59 209 PHE A CA 1
ATOM 1645 C C . PHE A 1 209 ? 6.158 -22.351 -24.333 1.00 55.59 209 PHE A C 1
ATOM 1647 O O . PHE A 1 209 ? 5.183 -22.775 -23.730 1.00 55.59 209 PHE A O 1
ATOM 1654 N N . TYR A 1 210 ? 7.340 -22.951 -24.237 1.00 51.41 210 TYR A N 1
ATOM 1655 C CA . TYR A 1 210 ? 7.572 -24.128 -23.387 1.00 51.41 210 TYR A CA 1
ATOM 1656 C C . TYR A 1 210 ? 7.270 -23.889 -21.875 1.00 51.41 210 TYR A C 1
ATOM 1658 O O . TYR A 1 210 ? 7.509 -24.779 -21.064 1.00 51.41 210 TYR A O 1
ATOM 1666 N N . ALA A 1 211 ? 6.763 -22.707 -21.481 1.00 65.12 211 ALA A N 1
ATOM 1667 C CA . ALA A 1 211 ? 6.380 -22.319 -20.124 1.00 65.12 211 ALA A CA 1
ATOM 1668 C C . ALA A 1 211 ? 5.256 -21.248 -20.103 1.00 65.12 211 ALA A C 1
ATOM 1670 O O . ALA A 1 211 ? 5.151 -20.429 -21.017 1.00 65.12 211 ALA A O 1
ATOM 1671 N N . GLU A 1 212 ? 4.450 -21.216 -19.031 1.00 78.31 212 GLU A N 1
ATOM 1672 C CA . GLU A 1 212 ? 3.444 -20.166 -18.775 1.00 78.31 212 GLU A CA 1
ATOM 1673 C C . GLU A 1 212 ? 4.107 -18.784 -18.598 1.00 78.31 212 GLU A C 1
ATOM 1675 O O . GLU A 1 212 ? 5.017 -18.623 -17.779 1.00 78.31 212 GLU A O 1
ATOM 1680 N N . LEU A 1 213 ? 3.616 -17.753 -19.297 1.00 86.19 213 LEU A N 1
ATOM 1681 C CA . LEU A 1 213 ? 4.103 -16.378 -19.142 1.00 86.19 213 LEU A CA 1
ATOM 1682 C C . LEU A 1 213 ? 3.178 -15.590 -18.212 1.00 86.19 213 LEU A C 1
ATOM 1684 O O . LEU A 1 213 ? 1.996 -15.413 -18.497 1.00 86.19 213 LEU A O 1
ATOM 1688 N N . THR A 1 214 ? 3.722 -15.046 -17.123 1.00 88.75 214 THR A N 1
ATOM 1689 C CA . THR A 1 214 ? 2.997 -14.114 -16.243 1.00 88.75 214 THR A CA 1
ATOM 1690 C C . THR A 1 214 ? 3.633 -12.724 -16.317 1.00 88.75 214 THR A C 1
ATOM 1692 O O . THR A 1 214 ? 4.833 -12.580 -16.076 1.00 88.75 214 THR A O 1
ATOM 1695 N N . LEU A 1 215 ? 2.832 -11.706 -16.643 1.00 91.12 215 LEU A N 1
ATOM 1696 C CA . LEU A 1 215 ? 3.235 -10.301 -16.741 1.00 91.12 215 LEU A CA 1
ATOM 1697 C C . LEU A 1 215 ? 2.503 -9.450 -15.699 1.00 91.12 215 LEU A C 1
ATOM 1699 O O . LEU A 1 215 ? 1.284 -9.535 -15.549 1.00 91.12 215 LEU A O 1
ATOM 1703 N N . LEU A 1 216 ? 3.253 -8.602 -15.001 1.00 92.44 216 LEU A N 1
ATOM 1704 C CA . LEU A 1 216 ? 2.750 -7.667 -14.002 1.00 92.44 216 LEU A CA 1
ATOM 1705 C C . LEU A 1 216 ? 2.837 -6.252 -14.566 1.00 92.44 216 LEU A C 1
ATOM 1707 O O . LEU A 1 216 ? 3.918 -5.790 -14.933 1.00 92.44 216 LEU A O 1
ATOM 1711 N N . GLN A 1 217 ? 1.709 -5.549 -14.601 1.00 92.00 217 GLN A N 1
ATOM 1712 C CA . GLN A 1 217 ? 1.685 -4.116 -14.855 1.00 92.00 217 GLN A CA 1
ATOM 1713 C C . GLN A 1 217 ? 1.993 -3.402 -13.545 1.00 92.00 217 GLN A C 1
ATOM 1715 O O . GLN A 1 217 ? 1.242 -3.512 -12.580 1.00 92.00 217 GLN A O 1
ATOM 1720 N N . VAL A 1 218 ? 3.089 -2.666 -13.502 1.00 91.75 218 VAL A N 1
ATOM 1721 C CA . VAL A 1 218 ? 3.601 -2.016 -12.299 1.00 91.75 218 VAL A CA 1
ATOM 1722 C C . VAL A 1 218 ? 3.614 -0.511 -12.523 1.00 91.75 218 VAL A C 1
ATOM 1724 O O . VAL A 1 218 ? 4.106 -0.032 -13.542 1.00 91.75 218 VAL A O 1
ATOM 1727 N N . ARG A 1 219 ? 3.078 0.265 -11.582 1.00 89.19 219 ARG A N 1
ATOM 1728 C CA . ARG A 1 219 ? 3.220 1.720 -11.593 1.00 89.19 219 ARG A CA 1
ATOM 1729 C C . ARG A 1 219 ? 4.645 2.082 -11.178 1.00 89.19 219 ARG A C 1
ATOM 1731 O O . ARG A 1 219 ? 5.098 1.676 -10.113 1.00 89.19 219 ARG A O 1
ATOM 1738 N N . ASN A 1 220 ? 5.299 2.909 -11.984 1.00 86.88 220 ASN A N 1
ATOM 1739 C CA . ASN A 1 220 ? 6.532 3.615 -11.674 1.00 86.88 220 ASN A CA 1
ATOM 1740 C C . ASN A 1 220 ? 6.214 5.077 -11.281 1.00 86.88 220 ASN A C 1
ATOM 1742 O O . ASN A 1 220 ? 5.947 5.911 -12.153 1.00 86.88 220 ASN A O 1
ATOM 1746 N N . PRO A 1 221 ? 6.217 5.410 -9.977 1.00 81.94 221 PRO A N 1
ATOM 1747 C CA . PRO A 1 221 ? 6.003 6.769 -9.478 1.00 81.94 221 PRO A CA 1
ATOM 1748 C C . PRO A 1 221 ? 7.003 7.808 -10.000 1.00 81.94 221 PRO A C 1
ATOM 1750 O O . PRO A 1 221 ? 6.651 8.982 -10.073 1.00 81.94 221 PRO A O 1
ATOM 1753 N N . TRP A 1 222 ? 8.213 7.385 -10.377 1.00 77.56 222 TRP A N 1
ATOM 1754 C CA . TRP A 1 222 ? 9.318 8.265 -10.783 1.00 77.56 222 TRP A CA 1
ATOM 1755 C C . TRP A 1 222 ? 9.326 8.575 -12.285 1.00 77.56 222 TRP A C 1
ATOM 1757 O O . TRP A 1 222 ? 10.052 9.453 -12.745 1.00 77.56 222 TRP A O 1
ATOM 1767 N N . GLY A 1 223 ? 8.469 7.911 -13.066 1.00 68.00 223 GLY A N 1
ATOM 1768 C CA . GLY A 1 223 ? 8.221 8.259 -14.462 1.00 68.00 223 GLY A CA 1
ATOM 1769 C C . GLY A 1 223 ? 9.479 8.227 -15.336 1.00 68.00 223 GLY A C 1
ATOM 1770 O O . GLY A 1 223 ? 10.160 7.210 -15.433 1.00 68.00 223 GLY A O 1
ATOM 1771 N N . ALA A 1 224 ? 9.760 9.338 -16.027 1.00 60.34 224 ALA A N 1
ATOM 1772 C CA . ALA A 1 224 ? 10.872 9.432 -16.978 1.00 60.34 224 ALA A CA 1
ATOM 1773 C C . ALA A 1 224 ? 12.260 9.443 -16.318 1.00 60.34 224 ALA A C 1
ATOM 1775 O O . ALA A 1 224 ? 13.226 9.087 -16.984 1.00 60.34 224 ALA A O 1
ATOM 1776 N N . ILE A 1 225 ? 12.345 9.788 -15.029 1.00 62.56 225 ILE A N 1
ATOM 1777 C CA . ILE A 1 225 ? 13.604 9.832 -14.268 1.00 62.56 225 ILE A CA 1
ATOM 1778 C C . ILE A 1 225 ? 14.253 8.443 -14.192 1.00 62.56 225 ILE A C 1
ATOM 1780 O O . ILE A 1 225 ? 15.471 8.308 -14.206 1.00 62.56 225 ILE A O 1
ATOM 1784 N N . ALA A 1 226 ? 13.432 7.394 -14.155 1.00 62.31 226 ALA A N 1
ATOM 1785 C CA . ALA A 1 226 ? 13.878 6.011 -14.115 1.00 62.31 226 ALA A CA 1
ATOM 1786 C C . ALA A 1 226 ? 13.052 5.190 -15.113 1.00 62.31 226 ALA A C 1
ATOM 1788 O O . ALA A 1 226 ? 12.199 4.393 -14.739 1.00 62.31 226 ALA A O 1
ATOM 1789 N N . ALA A 1 227 ? 13.243 5.425 -16.412 1.00 71.38 227 ALA A N 1
ATOM 1790 C CA . ALA A 1 227 ? 12.517 4.678 -17.437 1.00 71.38 227 ALA A CA 1
ATOM 1791 C C . ALA A 1 227 ? 12.932 3.195 -17.436 1.00 71.38 227 ALA A C 1
ATOM 1793 O O . ALA A 1 227 ? 14.121 2.883 -17.443 1.00 71.38 227 ALA A O 1
ATOM 1794 N N . TRP A 1 228 ? 11.956 2.283 -17.471 1.00 81.69 228 TRP A N 1
ATOM 1795 C CA . TRP A 1 228 ? 12.194 0.836 -17.446 1.00 81.69 228 TRP A CA 1
ATOM 1796 C C . TRP A 1 228 ? 13.006 0.354 -18.654 1.00 81.69 228 TRP A C 1
ATOM 1798 O O . TRP A 1 228 ? 12.621 0.564 -19.807 1.00 81.69 228 TRP A O 1
ATOM 1808 N N . LYS A 1 229 ? 14.126 -0.323 -18.378 1.00 80.62 229 LYS A N 1
ATOM 1809 C CA . LYS A 1 229 ? 15.085 -0.818 -19.380 1.00 80.62 229 LYS A CA 1
ATOM 1810 C C . LYS A 1 229 ? 15.049 -2.343 -19.554 1.00 80.62 229 LYS A C 1
ATOM 1812 O O . LYS A 1 229 ? 15.762 -2.858 -20.410 1.00 80.62 229 LYS A O 1
ATOM 1817 N N . GLY A 1 230 ? 14.243 -3.061 -18.770 1.00 82.25 230 GLY A N 1
ATOM 1818 C CA . GLY A 1 230 ? 14.155 -4.522 -18.833 1.00 82.25 230 GLY A CA 1
ATOM 1819 C C . GLY A 1 230 ? 13.312 -5.064 -19.996 1.00 82.25 230 GLY A C 1
ATOM 1820 O O . GLY A 1 230 ? 12.920 -4.343 -20.922 1.00 82.25 230 GLY A O 1
ATOM 1821 N N . LYS A 1 231 ? 13.030 -6.374 -19.952 1.00 85.44 231 LYS A N 1
ATOM 1822 C CA . LYS A 1 231 ? 12.122 -7.038 -20.904 1.00 85.44 231 LYS A CA 1
ATOM 1823 C C . LYS A 1 231 ? 10.748 -6.367 -20.894 1.00 85.44 231 LYS A C 1
ATOM 1825 O O . LYS A 1 231 ? 10.351 -5.776 -19.893 1.00 85.44 231 LYS A O 1
ATOM 1830 N N . TRP A 1 232 ? 10.031 -6.462 -22.013 1.00 85.62 232 TRP A N 1
ATOM 1831 C CA . TRP A 1 232 ? 8.699 -5.867 -22.165 1.00 85.62 232 TRP A CA 1
ATOM 1832 C C . TRP A 1 232 ? 8.671 -4.340 -21.933 1.00 85.62 232 TRP A C 1
ATOM 1834 O O . TRP A 1 232 ? 7.623 -3.750 -21.689 1.00 85.62 232 TRP A O 1
ATOM 1844 N N . ARG A 1 233 ? 9.813 -3.646 -22.063 1.00 83.44 233 ARG A N 1
ATOM 1845 C CA . ARG A 1 233 ? 9.839 -2.175 -22.116 1.00 83.44 233 ARG A CA 1
ATOM 1846 C C . ARG A 1 233 ? 9.063 -1.632 -23.315 1.00 83.44 233 ARG A C 1
ATOM 1848 O O . ARG A 1 233 ? 8.848 -2.337 -24.303 1.00 83.44 233 ARG A O 1
ATOM 1855 N N . CYS A 1 234 ? 8.691 -0.356 -23.255 1.00 73.69 234 CYS A N 1
ATOM 1856 C CA . CYS A 1 234 ? 8.123 0.343 -24.406 1.00 73.69 234 CYS A CA 1
ATOM 1857 C C . CYS A 1 234 ? 9.086 0.247 -25.610 1.00 73.69 234 CYS A C 1
ATOM 1859 O O . CYS A 1 234 ? 10.297 0.431 -25.450 1.00 73.69 234 CYS A O 1
ATOM 1861 N N . GLY A 1 235 ? 8.559 -0.113 -26.785 1.00 72.88 235 GLY A N 1
ATOM 1862 C CA . GLY A 1 235 ? 9.354 -0.359 -27.997 1.00 72.88 235 GLY A CA 1
ATOM 1863 C C . GLY A 1 235 ? 10.157 -1.669 -28.000 1.00 72.88 235 GLY A C 1
ATOM 1864 O O . GLY A 1 235 ? 11.051 -1.841 -28.825 1.00 72.88 235 GLY A O 1
ATOM 1865 N N . SER A 1 236 ? 9.903 -2.599 -27.070 1.00 81.81 236 SER A N 1
ATOM 1866 C CA . SER A 1 236 ? 10.521 -3.930 -27.118 1.00 81.81 236 SER A CA 1
ATOM 1867 C C . SER A 1 236 ? 10.001 -4.743 -28.309 1.00 81.81 236 SER A C 1
ATOM 1869 O O . SER A 1 236 ? 8.792 -4.858 -28.492 1.00 81.81 236 SER A O 1
ATOM 1871 N N . ARG A 1 237 ? 10.907 -5.412 -29.038 1.00 83.81 237 ARG A N 1
ATOM 1872 C CA . ARG A 1 237 ? 10.566 -6.372 -30.110 1.00 83.81 237 ARG A CA 1
ATOM 1873 C C . ARG A 1 237 ? 9.693 -7.539 -29.630 1.00 83.81 237 ARG A C 1
ATOM 1875 O O . ARG A 1 237 ? 9.053 -8.195 -30.440 1.00 83.81 237 ARG A O 1
ATOM 1882 N N . LEU A 1 238 ? 9.639 -7.793 -28.318 1.00 85.44 238 LEU A N 1
ATOM 1883 C CA . LEU A 1 238 ? 8.760 -8.810 -27.732 1.00 85.44 238 LEU A CA 1
ATOM 1884 C C . LEU A 1 238 ? 7.275 -8.497 -27.964 1.00 85.44 238 LEU A C 1
ATOM 1886 O O . LEU A 1 238 ? 6.486 -9.418 -28.145 1.00 85.44 238 LEU A O 1
ATOM 1890 N N . TRP A 1 239 ? 6.896 -7.217 -28.013 1.00 84.88 239 TRP A N 1
ATOM 1891 C CA . TRP A 1 239 ? 5.521 -6.822 -28.330 1.00 84.88 239 TRP A CA 1
ATOM 1892 C C . TRP A 1 239 ? 5.155 -7.139 -29.785 1.00 84.88 239 TRP A C 1
ATOM 1894 O O . TRP A 1 239 ? 4.033 -7.556 -30.054 1.00 84.88 239 TRP A O 1
ATOM 1904 N N . GLU A 1 240 ? 6.112 -6.997 -30.706 1.00 82.75 240 GLU A N 1
ATOM 1905 C CA . GLU A 1 240 ? 5.944 -7.335 -32.127 1.00 82.75 240 GLU A CA 1
ATOM 1906 C C . GLU A 1 240 ? 5.895 -8.849 -32.339 1.00 82.75 240 GLU A C 1
ATOM 1908 O O . GLU A 1 240 ? 5.084 -9.349 -33.114 1.00 82.75 240 GLU A O 1
ATOM 1913 N N . GLN A 1 241 ? 6.748 -9.583 -31.621 1.00 86.31 241 GLN A N 1
ATOM 1914 C CA . GLN A 1 241 ? 6.798 -11.039 -31.685 1.00 86.31 241 GLN A CA 1
ATOM 1915 C C . GLN A 1 241 ? 5.499 -11.683 -31.178 1.00 86.31 241 GLN A C 1
ATOM 1917 O O . GLN A 1 241 ? 5.126 -12.752 -31.656 1.00 86.31 241 GLN A O 1
ATOM 1922 N N . TRP A 1 242 ? 4.802 -11.035 -30.236 1.00 87.00 242 TRP A N 1
ATOM 1923 C CA . TRP A 1 242 ? 3.603 -11.577 -29.594 1.00 87.00 242 TRP A CA 1
ATOM 1924 C C . TRP A 1 242 ? 2.423 -10.588 -29.610 1.00 87.00 242 TRP A C 1
ATOM 1926 O O . TRP A 1 242 ? 2.048 -10.050 -28.559 1.00 87.00 242 TRP A O 1
ATOM 1936 N N . PRO A 1 243 ? 1.777 -10.370 -30.774 1.00 84.44 243 PRO A N 1
ATOM 1937 C CA . PRO A 1 243 ? 0.711 -9.377 -30.932 1.00 84.44 243 PRO A CA 1
ATOM 1938 C C . PRO A 1 243 ? -0.492 -9.588 -30.004 1.00 84.44 243 PRO A C 1
ATOM 1940 O O . PRO A 1 243 ? -1.098 -8.624 -29.543 1.00 84.44 243 PRO A O 1
ATOM 1943 N N . GLN A 1 244 ? -0.826 -10.840 -29.685 1.00 85.56 244 GLN A N 1
ATOM 1944 C CA . GLN A 1 244 ? -1.899 -11.188 -28.751 1.00 85.56 244 GLN A CA 1
ATOM 1945 C C . GLN A 1 244 ? -1.593 -10.742 -27.313 1.00 85.56 244 GLN A C 1
ATOM 1947 O O . GLN A 1 244 ? -2.489 -10.285 -26.604 1.00 85.56 244 GLN A O 1
ATOM 1952 N N . ILE A 1 245 ? -0.324 -10.815 -26.898 1.00 88.44 245 ILE A N 1
ATOM 1953 C CA . ILE A 1 245 ? 0.125 -10.329 -25.587 1.00 88.44 245 ILE A CA 1
ATOM 1954 C C . ILE A 1 245 ? 0.138 -8.801 -25.602 1.00 88.44 245 ILE A C 1
ATOM 1956 O O . ILE A 1 245 ? -0.366 -8.178 -24.672 1.00 88.44 245 ILE A O 1
ATOM 1960 N N . ALA A 1 246 ? 0.638 -8.190 -26.681 1.00 84.44 246 ALA A N 1
ATOM 1961 C CA . ALA A 1 246 ? 0.609 -6.740 -26.846 1.00 84.44 246 ALA A CA 1
ATOM 1962 C C . ALA A 1 246 ? -0.820 -6.186 -26.782 1.00 84.44 246 ALA A C 1
ATOM 1964 O O . ALA A 1 246 ? -1.053 -5.206 -26.083 1.00 84.44 246 ALA A O 1
ATOM 1965 N N . ALA A 1 247 ? -1.785 -6.840 -27.431 1.00 84.50 247 ALA A N 1
ATOM 1966 C CA . ALA A 1 247 ? -3.196 -6.474 -27.357 1.00 84.50 247 ALA A CA 1
ATOM 1967 C C . ALA A 1 247 ? -3.740 -6.555 -25.923 1.00 84.50 247 ALA A C 1
ATOM 1969 O O . ALA A 1 247 ? -4.333 -5.597 -25.441 1.00 84.50 247 ALA A O 1
ATOM 1970 N N . ALA A 1 248 ? -3.494 -7.660 -25.214 1.00 87.00 248 ALA A N 1
ATOM 1971 C CA . ALA A 1 248 ? -3.967 -7.838 -23.841 1.00 87.00 248 ALA A CA 1
ATOM 1972 C C . ALA A 1 248 ? -3.314 -6.869 -22.837 1.00 87.00 248 ALA A C 1
ATOM 1974 O O . ALA A 1 248 ? -3.937 -6.481 -21.847 1.00 87.00 248 ALA A O 1
ATOM 1975 N N . CYS A 1 249 ? -2.065 -6.474 -23.083 1.00 85.38 249 CYS A N 1
ATOM 1976 C CA . CYS A 1 249 ? -1.326 -5.492 -22.292 1.00 85.38 249 CYS A CA 1
ATOM 1977 C C . CYS A 1 249 ? -1.590 -4.037 -22.717 1.00 85.38 249 CYS A C 1
ATOM 1979 O O . CYS A 1 249 ? -0.964 -3.131 -22.164 1.00 85.38 249 CYS A O 1
ATOM 1981 N N . ASP A 1 250 ? -2.477 -3.812 -23.690 1.00 82.06 250 ASP A N 1
ATOM 1982 C CA . ASP A 1 250 ? -2.773 -2.507 -24.291 1.00 82.06 250 ASP A CA 1
ATOM 1983 C C . ASP A 1 250 ? -1.550 -1.834 -24.950 1.00 82.06 250 ASP A C 1
ATOM 1985 O O . ASP A 1 250 ? -1.524 -0.628 -25.156 1.00 82.06 250 ASP A O 1
ATOM 1989 N N . MET A 1 251 ? -0.526 -2.607 -25.318 1.00 76.06 251 MET A N 1
ATOM 1990 C CA . MET A 1 251 ? 0.757 -2.153 -25.878 1.00 76.06 251 MET A CA 1
ATOM 1991 C C . MET A 1 251 ? 0.771 -2.107 -27.415 1.00 76.06 251 MET A C 1
ATOM 1993 O O . MET A 1 251 ? 1.821 -2.264 -28.038 1.00 76.06 251 MET A O 1
ATOM 1997 N N . GLN A 1 252 ? -0.391 -1.916 -28.040 1.00 64.12 252 GLN A N 1
ATOM 1998 C CA . GLN A 1 252 ? -0.497 -1.800 -29.495 1.00 64.12 252 GLN A CA 1
ATOM 1999 C C . GLN A 1 252 ? 0.144 -0.501 -30.004 1.00 64.12 252 GLN A C 1
ATOM 2001 O O . GLN A 1 252 ? 0.220 0.501 -29.290 1.00 64.12 252 GLN A O 1
ATOM 2006 N N . GLU A 1 253 ? 0.614 -0.523 -31.253 1.00 57.94 253 GLU A N 1
ATOM 2007 C CA . GLU A 1 253 ? 1.164 0.665 -31.902 1.00 57.94 253 GLU A CA 1
ATOM 2008 C C . GLU A 1 253 ? 0.121 1.772 -31.989 1.00 57.94 253 GLU A C 1
ATOM 2010 O O . GLU A 1 253 ? -1.020 1.550 -32.396 1.00 57.94 253 GLU A O 1
ATOM 2015 N N . CYS A 1 254 ? 0.543 2.991 -31.672 1.00 51.47 254 CYS A N 1
ATOM 2016 C CA . CYS A 1 254 ? -0.301 4.159 -31.842 1.00 51.47 254 CYS A CA 1
ATOM 2017 C C . CYS A 1 254 ? 0.378 5.173 -32.742 1.00 51.47 254 CYS A C 1
ATOM 2019 O O . CYS A 1 254 ? 1.574 5.450 -32.626 1.00 51.47 254 CYS A O 1
ATOM 2021 N N . LEU A 1 255 ? -0.430 5.765 -33.61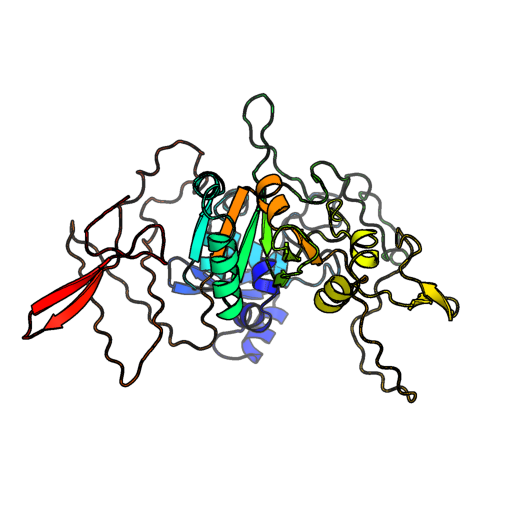3 1.00 50.53 255 LEU A N 1
ATOM 2022 C CA . LEU A 1 255 ? -0.053 6.905 -34.429 1.00 50.53 255 LEU A CA 1
ATOM 2023 C C . LEU A 1 255 ? -0.359 8.180 -33.637 1.00 50.53 255 LEU A C 1
ATOM 2025 O O . LEU A 1 255 ? -1.483 8.403 -33.187 1.00 50.53 255 LEU A O 1
ATOM 2029 N N . HIS A 1 256 ? 0.646 9.024 -33.449 1.00 49.53 256 HIS A N 1
ATOM 2030 C CA . HIS A 1 256 ? 0.508 10.341 -32.845 1.00 49.53 256 HIS A CA 1
ATOM 2031 C C . HIS A 1 256 ? 0.523 11.421 -33.909 1.00 49.53 256 HIS A C 1
ATOM 2033 O O . HIS A 1 256 ? 1.344 11.381 -34.815 1.00 49.53 256 HIS A O 1
ATOM 2039 N N . ARG A 1 257 ? -0.333 12.432 -33.758 1.00 42.62 257 ARG A N 1
ATOM 2040 C CA . ARG A 1 257 ? -0.140 13.699 -34.464 1.00 42.62 257 ARG A CA 1
ATOM 2041 C C . ARG A 1 257 ? 0.991 14.476 -33.801 1.00 42.62 257 ARG A C 1
ATOM 2043 O O . ARG A 1 257 ? 0.963 14.665 -32.583 1.00 42.62 257 ARG A O 1
ATOM 2050 N N . ASP A 1 258 ? 1.966 14.907 -34.586 1.00 46.59 258 ASP A N 1
ATOM 2051 C CA . ASP A 1 258 ? 2.950 15.892 -34.156 1.00 46.59 258 ASP A CA 1
ATOM 2052 C C . ASP A 1 258 ? 2.343 17.308 -34.111 1.00 46.59 258 ASP A C 1
ATOM 2054 O O . ASP A 1 258 ? 1.216 17.539 -34.562 1.00 46.59 258 ASP A O 1
ATOM 2058 N N . GLY A 1 259 ? 3.086 18.265 -33.543 1.00 42.50 259 GLY A N 1
ATOM 2059 C CA . GLY A 1 259 ? 2.669 19.672 -33.460 1.00 42.50 259 GLY A CA 1
ATOM 2060 C C . GLY A 1 259 ? 2.510 20.370 -34.820 1.00 42.50 259 GLY A C 1
ATOM 2061 O O . GLY A 1 259 ? 1.966 21.467 -34.871 1.00 42.50 259 GLY A O 1
ATOM 2062 N 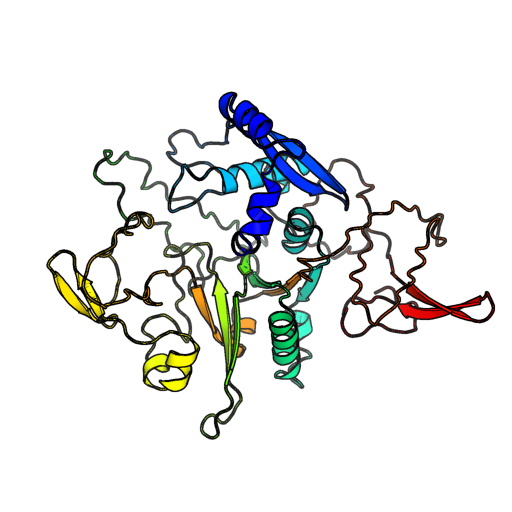N . SER A 1 260 ? 2.946 19.731 -35.909 1.00 50.03 260 SER A N 1
ATOM 2063 C CA . SER A 1 260 ? 2.813 20.175 -37.303 1.00 50.03 260 SER A CA 1
ATOM 2064 C C . SER A 1 260 ? 1.688 19.462 -38.075 1.00 50.03 260 SER A C 1
ATOM 2066 O O . SER A 1 260 ? 1.460 19.771 -39.241 1.00 50.03 260 SER A O 1
ATOM 2068 N N . GLY A 1 261 ? 0.957 18.532 -37.447 1.00 47.72 261 GLY A N 1
ATOM 2069 C CA . GLY A 1 261 ? -0.130 17.768 -38.067 1.00 47.72 261 GLY A CA 1
ATOM 2070 C C . GLY A 1 261 ? 0.282 16.473 -38.788 1.00 47.72 261 GLY A C 1
ATOM 2071 O O . GLY A 1 261 ? -0.601 15.778 -39.297 1.00 47.72 261 GLY A O 1
ATOM 2072 N N . GLY A 1 262 ? 1.567 16.113 -38.798 1.00 46.88 262 GLY A N 1
ATOM 2073 C CA . GLY A 1 262 ? 2.105 14.854 -39.320 1.00 46.88 262 GLY A CA 1
ATOM 2074 C C . GLY A 1 262 ? 1.826 13.659 -38.402 1.00 46.88 262 GLY A C 1
ATOM 2075 O O . GLY A 1 262 ? 1.697 13.810 -37.189 1.00 46.88 262 GLY A O 1
ATOM 2076 N N . MET A 1 263 ? 1.690 12.456 -38.973 1.00 47.34 263 MET A N 1
ATOM 2077 C CA . MET A 1 263 ? 1.515 11.211 -38.209 1.00 47.34 263 MET A CA 1
ATOM 2078 C C . MET A 1 263 ? 2.876 10.578 -37.890 1.00 47.34 263 MET A C 1
ATOM 2080 O O . MET A 1 263 ? 3.589 10.145 -38.789 1.00 47.34 263 MET A O 1
ATOM 2084 N N . ILE A 1 264 ? 3.207 10.472 -36.606 1.00 52.12 264 ILE A N 1
ATOM 2085 C CA . ILE A 1 264 ? 4.384 9.779 -36.078 1.00 52.12 264 ILE A CA 1
ATOM 2086 C C . ILE A 1 264 ? 3.935 8.457 -35.454 1.00 52.12 264 ILE A C 1
ATOM 2088 O O . ILE A 1 264 ? 3.120 8.439 -34.533 1.00 52.12 264 ILE A O 1
ATOM 2092 N N . SER A 1 265 ? 4.476 7.338 -35.932 1.00 49.97 265 SER A N 1
ATOM 2093 C CA . SER A 1 265 ? 4.305 6.032 -35.285 1.00 49.97 265 SER A CA 1
ATOM 2094 C C . SER A 1 265 ? 5.112 5.966 -33.985 1.00 49.97 265 SER A C 1
ATOM 2096 O O . SER A 1 265 ? 6.242 6.453 -33.933 1.00 49.97 265 SER A O 1
ATOM 2098 N N . SER A 1 266 ? 4.580 5.296 -32.956 1.00 50.97 266 SER A N 1
ATOM 2099 C CA . SER A 1 266 ? 5.281 4.988 -31.697 1.00 50.97 266 SER A CA 1
ATOM 2100 C C . SER A 1 266 ? 6.621 4.242 -31.866 1.00 50.97 266 SER A C 1
ATOM 2102 O O . SER A 1 266 ? 7.321 4.037 -30.878 1.00 50.97 266 SER A O 1
ATOM 2104 N N . ARG A 1 267 ? 6.973 3.827 -33.095 1.00 42.66 267 ARG A N 1
ATOM 2105 C CA . ARG A 1 267 ? 8.238 3.183 -33.491 1.00 42.66 267 ARG A CA 1
ATOM 2106 C C . ARG A 1 267 ? 9.463 4.098 -33.481 1.00 42.66 267 ARG A C 1
ATOM 2108 O O . ARG A 1 267 ? 10.575 3.600 -33.334 1.00 42.66 267 ARG A O 1
ATOM 2115 N N . HIS A 1 268 ? 9.305 5.404 -33.692 1.00 40.66 268 HIS A N 1
ATOM 2116 C CA . HIS A 1 268 ? 10.432 6.330 -33.578 1.00 40.66 268 HIS A CA 1
ATOM 2117 C C . HIS A 1 268 ? 10.567 6.741 -32.124 1.00 40.66 268 HIS A C 1
ATOM 2119 O O . HIS A 1 268 ? 9.626 7.312 -31.577 1.00 40.66 268 HIS A O 1
ATOM 2125 N N . ASP A 1 269 ? 11.708 6.386 -31.517 1.00 39.12 269 ASP A N 1
ATOM 2126 C CA . ASP A 1 269 ? 12.090 6.701 -30.140 1.00 39.12 269 ASP A CA 1
ATOM 2127 C C . ASP A 1 269 ? 11.443 8.016 -29.691 1.00 39.12 269 ASP A C 1
ATOM 2129 O O . ASP A 1 269 ? 11.892 9.105 -30.046 1.00 39.12 269 ASP A O 1
ATOM 2133 N N . LEU A 1 270 ? 10.391 7.920 -28.871 1.00 43.22 270 LEU A N 1
ATOM 2134 C CA . LEU A 1 270 ? 9.808 9.052 -28.146 1.00 43.22 270 LEU A CA 1
ATOM 2135 C C . LEU A 1 270 ? 10.751 9.484 -27.006 1.00 43.22 270 LEU A C 1
ATOM 2137 O O . LEU A 1 270 ? 10.323 9.777 -25.891 1.00 43.22 270 LEU A O 1
ATOM 2141 N N . ARG A 1 271 ? 12.055 9.514 -27.285 1.00 39.62 271 ARG A N 1
ATOM 2142 C CA . ARG A 1 271 ? 13.013 10.322 -26.552 1.00 39.62 271 ARG A CA 1
ATOM 2143 C C . ARG A 1 271 ? 12.779 11.763 -27.024 1.00 39.62 271 ARG A C 1
ATOM 2145 O O . ARG A 1 271 ? 13.011 12.109 -28.175 1.00 39.62 271 ARG A O 1
ATOM 2152 N N . ASP A 1 272 ? 12.246 12.583 -26.124 1.00 35.34 272 ASP A N 1
ATOM 2153 C CA . ASP A 1 272 ? 12.474 14.037 -26.088 1.00 35.34 272 ASP A CA 1
ATOM 2154 C C . ASP A 1 272 ? 11.569 15.033 -26.847 1.00 35.34 272 ASP A C 1
ATOM 2156 O O . ASP A 1 272 ? 11.943 16.204 -26.889 1.00 35.34 272 ASP A O 1
ATOM 2160 N N . ARG A 1 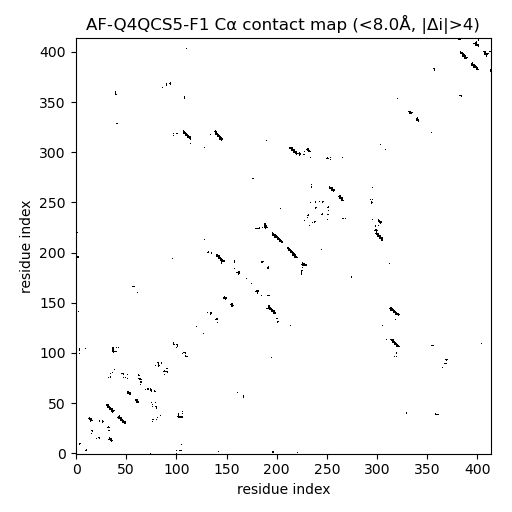273 ? 10.380 14.701 -27.391 1.00 33.34 273 ARG A N 1
ATOM 2161 C CA . ARG A 1 273 ? 9.582 15.730 -28.130 1.00 33.34 273 ARG A CA 1
ATOM 2162 C C . ARG A 1 273 ? 8.103 15.946 -27.799 1.00 33.34 273 ARG A C 1
ATOM 2164 O O . ARG A 1 273 ? 7.484 16.802 -28.425 1.00 33.34 273 ARG A O 1
ATOM 2171 N N . CYS A 1 274 ? 7.507 15.270 -26.820 1.00 32.03 274 CYS A N 1
ATOM 2172 C CA . CYS A 1 274 ? 6.093 15.512 -26.497 1.00 32.03 274 CYS A CA 1
ATOM 2173 C C . CYS A 1 274 ? 5.915 16.184 -25.133 1.00 32.03 274 CYS A C 1
ATOM 2175 O O . CYS A 1 274 ? 5.924 15.517 -24.100 1.00 32.03 274 CYS A O 1
ATOM 2177 N N . ALA A 1 275 ? 5.687 17.501 -25.147 1.00 29.73 275 ALA A N 1
ATOM 2178 C CA . ALA A 1 275 ? 5.096 18.220 -24.023 1.00 29.73 275 ALA A CA 1
ATOM 2179 C C . ALA A 1 275 ? 3.742 17.588 -23.648 1.00 29.73 275 ALA A C 1
ATOM 2181 O O . ALA A 1 275 ? 2.970 17.159 -24.514 1.00 29.73 275 ALA A O 1
ATOM 2182 N N . ALA A 1 276 ? 3.459 17.496 -22.348 1.00 31.67 276 ALA A N 1
ATOM 2183 C CA . ALA A 1 276 ? 2.178 17.006 -21.859 1.00 31.67 276 ALA A CA 1
ATOM 2184 C C . ALA A 1 276 ? 1.049 17.935 -22.349 1.00 31.67 276 ALA A C 1
ATOM 2186 O O . ALA A 1 276 ? 1.166 19.147 -22.177 1.00 31.67 276 ALA A O 1
ATOM 2187 N N . PRO A 1 277 ? -0.053 17.422 -22.930 1.00 29.06 277 PRO A N 1
ATOM 2188 C CA . PRO A 1 277 ? -1.210 18.273 -23.156 1.00 29.06 277 PRO A CA 1
ATOM 2189 C C . PRO A 1 277 ? -1.809 18.683 -21.798 1.00 29.06 277 PRO A C 1
ATOM 2191 O O . PRO A 1 277 ? -1.770 17.878 -20.854 1.00 29.06 277 PRO A O 1
ATOM 2194 N N . PRO A 1 278 ? -2.367 19.902 -21.685 1.00 24.86 278 PRO A N 1
ATOM 2195 C CA . PRO A 1 278 ? -3.066 20.330 -20.481 1.00 24.86 278 PRO A CA 1
ATOM 2196 C C . PRO A 1 278 ? -4.251 19.395 -20.180 1.00 24.86 278 PRO A C 1
ATOM 2198 O O . PRO A 1 278 ? -4.759 18.699 -21.062 1.00 24.86 278 PRO A O 1
ATOM 2201 N N . ALA A 1 279 ? -4.642 19.346 -18.903 1.00 24.70 279 ALA A N 1
ATOM 2202 C CA . ALA A 1 279 ? -5.744 18.540 -18.369 1.00 24.70 279 ALA A CA 1
ATOM 2203 C C . ALA A 1 279 ? -7.018 18.616 -19.243 1.00 24.70 279 ALA A C 1
ATOM 2205 O O . ALA A 1 279 ? -7.229 19.634 -19.903 1.00 24.70 279 ALA A O 1
ATOM 2206 N N . PRO A 1 280 ? -7.874 17.571 -19.256 1.00 28.38 280 PRO A N 1
ATOM 2207 C CA . PRO A 1 280 ? -8.991 17.488 -20.190 1.00 28.38 280 PRO A CA 1
ATOM 2208 C C . PRO A 1 280 ? -9.963 18.646 -19.958 1.00 28.38 280 PRO A C 1
ATOM 2210 O O . PRO A 1 280 ? -10.738 18.641 -19.005 1.00 28.38 280 PRO A O 1
ATOM 2213 N N . GLN A 1 281 ? -9.924 19.637 -20.844 1.00 25.77 281 GLN A N 1
ATOM 2214 C CA . GLN A 1 281 ? -11.037 20.549 -21.031 1.00 25.77 281 GLN A CA 1
ATOM 2215 C C . GLN A 1 281 ? -12.019 19.846 -21.964 1.00 25.77 281 GLN A C 1
ATOM 2217 O O . GLN A 1 281 ? -11.649 19.366 -23.035 1.00 25.77 281 GLN A O 1
ATOM 2222 N N . THR A 1 282 ? -13.263 19.728 -21.517 1.00 26.12 282 THR A N 1
ATOM 2223 C CA . THR A 1 282 ? -14.397 19.247 -22.304 1.00 26.12 282 THR A CA 1
ATOM 2224 C C . THR A 1 282 ? -14.508 20.052 -23.599 1.00 26.12 282 THR A C 1
ATOM 2226 O O . THR A 1 282 ? -15.024 21.166 -23.589 1.00 26.12 282 THR A O 1
ATOM 2229 N N . ALA A 1 283 ? -14.022 19.496 -24.707 1.00 25.36 283 ALA A N 1
ATOM 2230 C CA . ALA A 1 283 ? -14.213 20.049 -26.039 1.00 25.36 283 ALA A CA 1
ATOM 2231 C C . ALA A 1 283 ? -14.802 18.969 -26.948 1.00 25.36 283 ALA A C 1
ATOM 2233 O O . ALA A 1 283 ? -14.114 18.072 -27.435 1.00 25.36 283 ALA A O 1
ATOM 2234 N N . THR A 1 284 ? -16.110 19.061 -27.151 1.00 26.56 284 THR A N 1
ATOM 2235 C CA . THR A 1 284 ? -16.859 18.324 -28.163 1.00 26.56 284 THR A CA 1
ATOM 2236 C C . THR A 1 284 ? -16.404 18.826 -29.532 1.00 26.56 284 THR A C 1
ATOM 2238 O O . THR A 1 284 ? -16.677 19.969 -29.888 1.00 26.56 284 THR A O 1
ATOM 2241 N N . THR A 1 285 ? -15.696 18.004 -30.308 1.00 27.39 285 THR A N 1
ATOM 2242 C CA . THR A 1 285 ? -15.458 18.283 -31.732 1.00 27.39 285 THR A CA 1
ATOM 2243 C C . THR A 1 285 ? -16.035 17.164 -32.584 1.00 27.39 285 THR A C 1
ATOM 2245 O O . THR A 1 285 ? -15.900 15.978 -32.290 1.00 27.39 285 THR A O 1
ATOM 2248 N N . ALA A 1 286 ? -16.763 17.584 -33.615 1.00 30.55 286 ALA A N 1
ATOM 2249 C CA . ALA A 1 286 ? -17.497 16.747 -34.540 1.00 30.55 286 ALA A CA 1
ATOM 2250 C C . ALA A 1 286 ? -16.545 16.103 -35.557 1.00 30.55 286 ALA A C 1
ATOM 2252 O O . ALA A 1 286 ? -16.205 16.703 -36.568 1.00 30.55 286 ALA A O 1
ATOM 2253 N N . ALA A 1 287 ? -16.100 14.888 -35.257 1.00 30.25 287 ALA A N 1
ATOM 2254 C CA . ALA A 1 287 ? -15.704 13.837 -36.195 1.00 30.25 287 ALA A CA 1
ATOM 2255 C C . ALA A 1 287 ? -15.360 12.616 -35.334 1.00 30.25 287 ALA A C 1
ATOM 2257 O O . ALA A 1 287 ? -14.582 12.738 -34.392 1.00 30.25 287 ALA A O 1
ATOM 2258 N N . GLY A 1 288 ? -15.973 11.465 -35.611 1.00 29.09 288 GLY A N 1
ATOM 2259 C CA . GLY A 1 288 ? -15.928 10.251 -34.786 1.00 29.09 288 GLY A CA 1
ATOM 2260 C C . GLY A 1 288 ? -14.563 9.559 -34.685 1.00 29.09 288 GLY A C 1
ATOM 2261 O O . GLY A 1 288 ? -14.435 8.405 -35.074 1.00 29.09 288 GLY A O 1
ATOM 2262 N N . ALA A 1 289 ? -13.560 10.233 -34.127 1.00 27.88 289 ALA A N 1
ATOM 2263 C CA . ALA A 1 289 ? -12.301 9.652 -33.692 1.00 27.88 289 ALA A CA 1
ATOM 2264 C C . ALA A 1 289 ? -12.179 9.852 -32.178 1.00 27.88 289 ALA A C 1
ATOM 2266 O O . ALA A 1 289 ? -11.736 10.893 -31.695 1.00 27.88 289 ALA A O 1
ATOM 2267 N N . THR A 1 290 ? -12.589 8.841 -31.415 1.00 24.66 290 THR A N 1
ATOM 2268 C CA . THR A 1 290 ? -12.200 8.713 -30.012 1.00 24.66 290 THR A CA 1
ATOM 2269 C C . THR A 1 290 ? -10.677 8.678 -29.958 1.00 24.66 290 THR A C 1
ATOM 2271 O O . THR A 1 290 ? -10.064 7.699 -30.376 1.00 24.66 290 THR A O 1
ATOM 2274 N N . THR A 1 291 ? -10.046 9.740 -29.463 1.00 31.98 291 THR A N 1
ATOM 2275 C CA . THR A 1 291 ? -8.630 9.731 -29.091 1.00 31.98 291 THR A CA 1
ATOM 2276 C C . THR A 1 291 ? -8.475 8.895 -27.822 1.00 31.98 291 THR A C 1
ATOM 2278 O O . THR A 1 291 ? -8.267 9.406 -26.723 1.00 31.98 291 THR A O 1
ATOM 2281 N N . THR A 1 292 ? -8.613 7.576 -27.959 1.00 34.06 292 THR A N 1
ATOM 2282 C CA . THR A 1 292 ? -8.181 6.619 -26.945 1.00 34.06 292 THR A CA 1
ATOM 2283 C C . THR A 1 292 ? -6.695 6.864 -26.705 1.00 34.06 292 THR A C 1
ATOM 2285 O O . THR A 1 292 ? -5.858 6.737 -27.597 1.00 34.06 292 THR A O 1
ATOM 2288 N N . ALA A 1 293 ? -6.375 7.348 -25.506 1.00 35.31 293 ALA A N 1
ATOM 2289 C CA . ALA A 1 293 ? -5.016 7.666 -25.107 1.00 35.31 293 ALA A CA 1
ATOM 2290 C C . ALA A 1 293 ? -4.129 6.422 -25.265 1.00 35.31 293 ALA A C 1
ATOM 2292 O O . ALA A 1 293 ? -4.341 5.419 -24.594 1.00 35.31 293 ALA A O 1
ATOM 2293 N N . CYS A 1 294 ? -3.143 6.488 -26.158 1.00 40.53 294 CYS A N 1
ATOM 2294 C CA . CYS A 1 294 ? -2.202 5.395 -26.373 1.00 40.53 294 CYS A CA 1
ATOM 2295 C C . CYS A 1 294 ? -1.395 5.041 -25.114 1.00 40.53 294 CYS A C 1
ATOM 2297 O O . CYS A 1 294 ? -0.881 5.943 -24.443 1.00 40.53 294 CYS A O 1
ATOM 2299 N N . ALA A 1 295 ? -1.157 3.748 -24.878 1.00 41.25 295 ALA A N 1
ATOM 2300 C CA . ALA A 1 295 ? -0.327 3.230 -23.790 1.00 41.25 295 ALA A CA 1
ATOM 2301 C C . ALA A 1 295 ? 1.147 3.682 -23.804 1.00 41.25 295 ALA A C 1
ATOM 2303 O O . ALA A 1 295 ? 1.798 3.656 -22.762 1.00 41.25 295 ALA A O 1
ATOM 2304 N N . CYS A 1 296 ? 1.689 4.172 -24.925 1.00 43.00 296 CYS A N 1
ATOM 2305 C CA . CYS A 1 296 ? 3.041 4.747 -24.952 1.00 43.00 296 CYS A CA 1
ATOM 2306 C C . CYS A 1 296 ? 3.116 6.149 -24.307 1.00 43.00 296 CYS A C 1
ATOM 2308 O O . CYS A 1 296 ? 4.207 6.645 -24.020 1.00 43.00 296 CYS A O 1
ATOM 2310 N N . ARG A 1 297 ? 1.974 6.787 -23.992 1.00 47.19 297 ARG A N 1
ATOM 2311 C CA . ARG A 1 297 ? 1.931 8.014 -23.186 1.00 47.19 297 ARG A CA 1
ATOM 2312 C C . ARG A 1 297 ? 1.805 7.677 -21.707 1.00 47.19 297 ARG A C 1
ATOM 2314 O O . ARG A 1 297 ? 0.750 7.869 -21.106 1.00 47.19 297 ARG A O 1
ATOM 2321 N N . ARG A 1 298 ? 2.942 7.270 -21.139 1.00 52.47 298 ARG A N 1
ATOM 2322 C CA . ARG A 1 298 ? 3.544 7.707 -19.861 1.00 52.47 298 ARG A CA 1
ATOM 2323 C C . ARG A 1 298 ? 4.433 6.566 -19.367 1.00 52.47 298 ARG A C 1
ATOM 2325 O O . ARG A 1 298 ? 3.913 5.512 -19.026 1.00 52.47 298 ARG A O 1
ATOM 2332 N N . ASN A 1 299 ? 5.727 6.829 -19.165 1.00 56.72 299 ASN A N 1
ATOM 2333 C CA . ASN A 1 299 ? 6.671 6.003 -18.378 1.00 56.72 299 ASN A CA 1
ATOM 2334 C C . ASN A 1 299 ? 6.220 5.749 -16.912 1.00 56.72 299 ASN A C 1
ATOM 2336 O O . ASN A 1 299 ? 7.016 5.388 -16.058 1.00 56.72 299 ASN A O 1
ATOM 2340 N N . GLN A 1 300 ? 4.946 5.989 -16.600 1.00 70.62 300 GLN A N 1
ATOM 2341 C CA . GLN A 1 300 ? 4.300 5.798 -15.316 1.00 70.62 300 GLN A CA 1
ATOM 2342 C C . GLN A 1 300 ? 3.881 4.343 -15.090 1.00 70.62 300 GLN A C 1
ATOM 2344 O O . GLN A 1 300 ? 3.701 3.967 -13.939 1.00 70.62 300 GLN A O 1
ATOM 2349 N N . TYR A 1 301 ? 3.720 3.532 -16.138 1.00 82.75 301 TYR A N 1
ATOM 2350 C CA . TYR A 1 301 ? 3.428 2.104 -16.008 1.00 82.75 301 TYR A CA 1
ATOM 2351 C C . TYR A 1 301 ? 4.428 1.290 -16.817 1.00 82.75 301 TYR A C 1
ATOM 2353 O O . TYR A 1 301 ? 4.781 1.657 -17.936 1.00 82.75 301 TYR A O 1
ATOM 2361 N N . ILE A 1 302 ? 4.893 0.197 -16.229 1.00 87.75 302 ILE A N 1
ATOM 2362 C CA . ILE A 1 302 ? 5.903 -0.691 -16.792 1.00 87.75 302 ILE A CA 1
ATOM 2363 C C . ILE A 1 302 ? 5.378 -2.122 -16.725 1.00 87.75 302 ILE A C 1
ATOM 2365 O O . ILE A 1 302 ? 4.604 -2.461 -15.831 1.00 87.75 302 ILE A O 1
ATOM 2369 N N . TRP A 1 303 ? 5.793 -2.960 -17.667 1.00 89.44 303 TRP A N 1
ATOM 2370 C CA . TRP A 1 303 ? 5.463 -4.380 -17.665 1.00 89.44 303 TRP A CA 1
ATOM 2371 C C . TRP A 1 303 ? 6.683 -5.179 -17.233 1.00 89.44 303 TRP A C 1
ATOM 2373 O O . TRP A 1 303 ? 7.751 -5.059 -17.832 1.00 89.44 303 TRP A O 1
ATOM 2383 N N . VAL A 1 304 ? 6.516 -5.981 -16.185 1.00 90.00 304 VAL A N 1
ATOM 2384 C CA . VAL A 1 304 ? 7.573 -6.820 -15.621 1.00 90.00 304 VAL A CA 1
ATOM 2385 C C . VAL A 1 304 ? 7.150 -8.279 -15.725 1.00 90.00 304 VAL A C 1
ATOM 2387 O O . VAL A 1 304 ? 6.060 -8.659 -15.303 1.00 90.00 304 VAL A O 1
ATOM 2390 N N . GLU A 1 305 ? 8.016 -9.106 -16.302 1.00 88.94 305 GLU A N 1
ATOM 2391 C CA . GLU A 1 305 ? 7.836 -10.558 -16.334 1.00 88.94 305 GLU A CA 1
ATOM 2392 C C . GLU A 1 305 ? 8.054 -11.149 -14.937 1.00 88.94 305 GLU A C 1
ATOM 2394 O O . GLU A 1 305 ? 8.988 -10.746 -14.246 1.00 88.94 305 GLU A O 1
ATOM 2399 N N . TRP A 1 306 ? 7.242 -12.130 -14.529 1.00 85.94 306 TRP A N 1
ATOM 2400 C CA . TRP A 1 306 ? 7.353 -12.772 -13.212 1.00 85.94 306 TRP A CA 1
ATOM 2401 C C . TRP A 1 306 ? 8.766 -13.286 -12.904 1.00 85.94 306 TRP A C 1
ATOM 2403 O O . TRP A 1 306 ? 9.271 -13.081 -11.804 1.00 85.94 306 TRP A O 1
ATOM 2413 N N . SER A 1 307 ? 9.448 -13.868 -13.894 1.00 80.44 307 SER A N 1
ATOM 2414 C CA . SER A 1 307 ? 10.842 -14.320 -13.759 1.00 80.44 307 SER A CA 1
ATOM 2415 C C . SER A 1 307 ? 11.818 -13.180 -13.423 1.00 80.44 307 SER A C 1
ATOM 2417 O O . SER A 1 307 ? 12.796 -13.392 -12.711 1.00 80.44 307 SER A O 1
ATOM 2419 N N . GLY A 1 308 ? 11.533 -11.960 -13.887 1.00 81.62 308 GLY A N 1
ATOM 2420 C CA . GLY A 1 308 ? 12.300 -10.754 -13.587 1.00 81.62 308 GLY A CA 1
ATOM 2421 C C . GLY A 1 308 ? 11.947 -10.119 -12.241 1.00 81.62 308 GLY A C 1
ATOM 2422 O O . GLY A 1 308 ? 12.735 -9.331 -11.726 1.00 81.62 308 GLY A O 1
ATOM 2423 N N . VAL A 1 309 ? 10.808 -10.466 -11.625 1.00 84.56 309 VAL A N 1
ATOM 2424 C CA . VAL A 1 309 ? 10.435 -9.919 -10.308 1.00 84.56 309 VAL A CA 1
ATOM 2425 C C . VAL A 1 309 ? 11.476 -10.306 -9.255 1.00 84.56 309 VAL A C 1
ATOM 2427 O O . VAL A 1 309 ? 11.935 -9.449 -8.503 1.00 84.56 309 VAL A O 1
ATOM 2430 N N . TYR A 1 310 ? 11.928 -11.561 -9.272 1.00 76.50 310 TYR A N 1
ATOM 2431 C CA . TYR A 1 310 ? 12.966 -12.071 -8.370 1.00 76.50 310 TYR A CA 1
ATOM 2432 C C . TYR A 1 310 ? 14.337 -11.419 -8.552 1.00 76.50 310 TYR A C 1
ATOM 2434 O O . TYR A 1 310 ? 15.149 -11.435 -7.636 1.00 76.50 310 TYR A O 1
ATOM 2442 N N . GLN A 1 311 ? 14.607 -10.867 -9.735 1.00 79.56 311 GLN A N 1
ATOM 2443 C CA . GLN A 1 311 ? 15.900 -10.263 -10.053 1.00 79.56 311 GLN A CA 1
ATOM 2444 C C . GLN A 1 311 ? 15.990 -8.804 -9.608 1.00 79.56 311 GLN A C 1
ATOM 2446 O O . GLN A 1 311 ? 17.087 -8.274 -9.450 1.00 79.56 311 GLN A O 1
ATOM 2451 N N . HIS A 1 312 ? 14.847 -8.130 -9.475 1.00 84.31 312 HIS A N 1
ATOM 2452 C CA . HIS A 1 312 ? 14.808 -6.676 -9.345 1.00 84.31 312 HIS A CA 1
ATOM 2453 C C . HIS A 1 312 ? 14.174 -6.179 -8.052 1.00 84.31 312 HIS A C 1
ATOM 2455 O O . HIS A 1 312 ? 14.514 -5.091 -7.593 1.00 84.31 312 HIS A O 1
ATOM 2461 N N . PHE A 1 313 ? 13.249 -6.937 -7.476 1.00 86.88 313 PHE A N 1
ATOM 2462 C CA . PHE A 1 313 ? 12.600 -6.574 -6.222 1.00 86.88 313 PHE A CA 1
ATOM 2463 C C . PHE A 1 313 ? 13.277 -7.318 -5.068 1.00 86.88 313 PHE A C 1
ATOM 2465 O O . PHE A 1 313 ? 14.101 -8.188 -5.319 1.00 86.88 313 PHE A O 1
ATOM 2472 N N . SER A 1 314 ? 12.978 -6.956 -3.819 1.00 83.56 314 SER A N 1
ATOM 2473 C CA . SER A 1 314 ? 13.390 -7.660 -2.587 1.00 83.56 314 SER A CA 1
ATOM 2474 C C . SER A 1 314 ? 12.225 -8.376 -1.898 1.00 83.56 314 SER A C 1
ATOM 2476 O O . SER A 1 314 ? 12.428 -9.296 -1.107 1.00 83.56 314 SER A O 1
ATOM 2478 N N . GLY A 1 315 ? 10.990 -8.000 -2.231 1.00 85.44 315 GLY A N 1
ATOM 2479 C CA . GLY A 1 315 ? 9.781 -8.589 -1.674 1.00 85.44 315 GLY A CA 1
ATOM 2480 C C . GLY A 1 315 ? 8.515 -8.008 -2.289 1.00 85.44 315 GLY A C 1
ATOM 2481 O O . GLY A 1 315 ? 8.537 -7.076 -3.102 1.00 85.44 315 GLY A O 1
ATOM 2482 N N . CYS A 1 316 ? 7.381 -8.542 -1.854 1.00 88.56 316 CYS A N 1
ATOM 2483 C CA . CYS A 1 316 ? 6.070 -7.990 -2.138 1.00 88.56 316 CYS A CA 1
ATOM 2484 C C . CYS A 1 316 ? 5.258 -7.783 -0.860 1.00 88.56 316 CYS A C 1
ATOM 2486 O O . CYS A 1 316 ? 5.534 -8.331 0.204 1.00 88.56 316 CYS A O 1
ATOM 2488 N N . GLY A 1 317 ? 4.221 -6.971 -0.970 1.00 90.00 317 GLY A N 1
ATOM 2489 C CA . GLY A 1 317 ? 3.267 -6.736 0.096 1.00 90.00 317 GLY A CA 1
ATOM 2490 C C . GLY A 1 317 ? 1.857 -6.696 -0.458 1.00 90.00 317 GLY A C 1
ATOM 2491 O O . GLY A 1 317 ? 1.647 -6.299 -1.602 1.00 90.00 317 GLY A O 1
ATOM 2492 N N . VAL A 1 318 ? 0.890 -7.120 0.343 1.00 92.06 318 VAL A N 1
ATOM 2493 C CA . VAL A 1 318 ? -0.520 -7.161 -0.043 1.00 92.06 318 VAL A CA 1
ATOM 2494 C C . VAL A 1 318 ? -1.315 -6.359 0.966 1.00 92.06 318 VAL A C 1
ATOM 2496 O O . VAL A 1 318 ? -1.200 -6.585 2.168 1.00 92.06 318 VAL A O 1
ATOM 2499 N N . ILE A 1 319 ? -2.112 -5.417 0.471 1.00 92.88 319 ILE A N 1
ATOM 2500 C CA . ILE A 1 319 ? -3.090 -4.673 1.258 1.00 92.88 319 ILE A CA 1
ATOM 2501 C C . ILE A 1 319 ? -4.466 -5.258 0.954 1.00 92.88 319 ILE A C 1
ATOM 2503 O O . ILE A 1 319 ? -4.953 -5.170 -0.181 1.00 92.88 319 ILE A O 1
ATOM 2507 N N . PHE A 1 320 ? -5.098 -5.842 1.972 1.00 91.62 320 PHE A N 1
ATOM 2508 C CA . PHE A 1 320 ? -6.414 -6.472 1.886 1.00 91.62 320 PHE A CA 1
ATOM 2509 C C . PHE A 1 320 ? -7.493 -5.396 1.802 1.00 91.62 320 PHE A C 1
ATOM 2511 O O . PHE A 1 320 ? -8.112 -5.005 2.791 1.00 91.62 320 PHE A O 1
ATOM 2518 N N . ARG A 1 321 ? -7.659 -4.856 0.596 1.00 88.44 321 ARG A N 1
ATOM 2519 C CA . ARG A 1 321 ? -8.563 -3.751 0.307 1.00 88.44 321 ARG A CA 1
ATOM 2520 C C . ARG A 1 321 ? -10.009 -4.155 0.570 1.00 88.44 321 ARG A C 1
ATOM 2522 O O . ARG A 1 321 ? -10.541 -5.053 -0.072 1.00 88.44 321 ARG A O 1
ATOM 2529 N N . LEU A 1 322 ? -10.671 -3.394 1.434 1.00 83.75 322 LEU A N 1
ATOM 2530 C CA . LEU A 1 322 ? -12.091 -3.544 1.735 1.00 83.75 322 LEU A CA 1
ATOM 2531 C C . LEU A 1 322 ? -12.765 -2.186 1.502 1.00 83.75 322 LEU A C 1
ATOM 2533 O O . LEU A 1 322 ? -12.782 -1.350 2.399 1.00 83.75 322 LEU A O 1
ATOM 2537 N N . PRO A 1 323 ? -13.253 -1.868 0.291 1.00 76.00 323 PRO A N 1
ATOM 2538 C CA . PRO A 1 323 ? -13.776 -0.531 0.002 1.00 76.00 323 PRO A CA 1
ATOM 2539 C C . PRO A 1 323 ? -15.183 -0.311 0.577 1.00 76.00 323 PRO A C 1
ATOM 2541 O O . PRO A 1 323 ? -15.510 0.803 0.980 1.00 76.00 323 PRO A O 1
ATOM 2544 N N . LEU A 1 324 ? -15.990 -1.373 0.649 1.00 82.94 324 LEU A N 1
ATOM 2545 C CA . LEU A 1 324 ? -17.344 -1.377 1.198 1.00 82.94 324 LEU A CA 1
ATOM 2546 C C . LEU A 1 324 ? -17.359 -2.291 2.424 1.00 82.94 324 LEU A C 1
ATOM 2548 O O . LEU A 1 324 ? -17.591 -3.489 2.309 1.00 82.94 324 LEU A O 1
ATOM 2552 N N . HIS A 1 325 ? -17.035 -1.733 3.587 1.00 86.44 325 HIS A N 1
ATOM 2553 C CA . HIS A 1 325 ? -17.022 -2.474 4.844 1.00 86.44 325 HIS A CA 1
ATOM 2554 C C . HIS A 1 325 ? -17.533 -1.618 5.997 1.00 86.44 325 HIS A C 1
ATOM 2556 O O . HIS A 1 325 ? -17.457 -0.386 5.965 1.00 86.44 325 HIS A O 1
ATOM 2562 N N . HIS A 1 326 ? -18.009 -2.299 7.034 1.00 89.19 326 HIS A N 1
ATOM 2563 C CA . HIS A 1 326 ? -18.188 -1.708 8.350 1.00 89.19 326 HIS A CA 1
ATOM 2564 C C . HIS A 1 326 ? -16.857 -1.799 9.107 1.00 89.19 326 HIS A C 1
ATOM 2566 O O . HIS A 1 326 ? -16.294 -2.883 9.243 1.00 89.19 326 HIS A O 1
ATOM 2572 N N . ASP A 1 327 ? -16.339 -0.653 9.549 1.00 90.25 327 ASP A N 1
ATOM 2573 C CA . ASP A 1 327 ? -15.084 -0.551 10.302 1.00 90.25 327 ASP A CA 1
ATOM 2574 C C . ASP A 1 327 ? -15.403 -0.498 11.802 1.00 90.25 327 ASP A C 1
ATOM 2576 O O . ASP A 1 327 ? -16.008 0.467 12.277 1.00 90.25 327 ASP A O 1
ATOM 2580 N N . TYR A 1 328 ? -15.004 -1.537 12.536 1.00 91.56 328 TYR A N 1
ATOM 2581 C CA . TYR A 1 328 ? -15.125 -1.614 13.991 1.00 91.56 328 TYR A CA 1
ATOM 2582 C C . TYR A 1 328 ? -13.733 -1.648 14.613 1.00 91.56 328 TYR A C 1
ATOM 2584 O O . TYR A 1 328 ? -12.888 -2.459 14.237 1.00 91.56 328 TYR A O 1
ATOM 2592 N N . ARG A 1 329 ? -13.504 -0.779 15.600 1.00 91.50 329 ARG A N 1
ATOM 2593 C CA . ARG A 1 329 ? -12.220 -0.650 16.300 1.00 91.50 329 ARG A CA 1
ATOM 2594 C C . ARG A 1 329 ? -12.455 -0.791 17.787 1.00 91.50 329 ARG A C 1
ATOM 2596 O O . ARG A 1 329 ? -13.216 -0.024 18.372 1.00 91.50 329 ARG A O 1
ATOM 2603 N N . VAL A 1 330 ? -11.805 -1.781 18.384 1.00 91.88 330 VAL A N 1
ATOM 2604 C CA . VAL A 1 330 ? -11.973 -2.118 19.794 1.00 91.88 330 VAL A CA 1
ATOM 2605 C C . VAL A 1 330 ? -10.610 -2.089 20.460 1.00 91.88 330 VAL A C 1
ATOM 2607 O O . VAL A 1 330 ? -9.662 -2.712 19.986 1.00 91.88 330 VAL A O 1
ATOM 2610 N N . LYS A 1 331 ? -10.499 -1.325 21.547 1.00 90.12 331 LYS A N 1
ATOM 2611 C CA . LYS A 1 331 ? -9.287 -1.296 22.361 1.00 90.12 331 LYS A CA 1
ATOM 2612 C C . LYS A 1 331 ? -9.346 -2.447 23.359 1.00 90.12 331 LYS A C 1
ATOM 2614 O O . LYS A 1 331 ? -10.341 -2.584 24.062 1.00 90.12 331 LYS A O 1
ATOM 2619 N N . GLY A 1 332 ? -8.273 -3.220 23.434 1.00 89.06 332 GLY A N 1
ATOM 2620 C CA . GLY A 1 332 ? -8.071 -4.245 24.449 1.00 89.06 332 GLY A CA 1
ATOM 2621 C C . GLY A 1 332 ? -6.700 -4.097 25.098 1.00 89.06 332 GLY A C 1
ATOM 2622 O O . GLY A 1 332 ? -5.821 -3.405 24.585 1.00 89.06 332 GLY A O 1
ATOM 2623 N N . VAL A 1 333 ? -6.546 -4.749 26.238 1.00 88.50 333 VAL A N 1
ATOM 2624 C CA . VAL A 1 333 ? -5.286 -4.941 26.962 1.00 88.50 333 VAL A CA 1
ATOM 2625 C C . VAL A 1 333 ? -5.104 -6.438 27.197 1.00 88.50 333 VAL A C 1
ATOM 2627 O O . VAL A 1 333 ? -6.088 -7.139 27.444 1.00 88.50 333 VAL A O 1
ATOM 2630 N N . PHE A 1 334 ? -3.871 -6.922 27.105 1.00 85.50 334 PHE A N 1
ATOM 2631 C CA . PHE A 1 334 ? -3.518 -8.260 27.564 1.00 85.50 334 PHE A CA 1
ATOM 2632 C C . PHE A 1 334 ? -3.011 -8.148 28.996 1.00 85.50 334 PHE A C 1
ATOM 2634 O O . PHE A 1 334 ? -2.050 -7.422 29.249 1.00 85.50 334 PHE A O 1
ATOM 2641 N N . ASP A 1 335 ? -3.670 -8.838 29.919 1.00 83.50 335 ASP A N 1
ATOM 2642 C CA . ASP A 1 335 ? -3.109 -9.081 31.242 1.00 83.50 335 ASP A CA 1
ATOM 2643 C C . ASP A 1 335 ? -2.362 -10.412 31.181 1.00 83.50 335 ASP A C 1
ATOM 2645 O O . ASP A 1 335 ? -2.975 -11.478 31.089 1.00 83.50 335 ASP A O 1
ATOM 2649 N N . THR A 1 336 ? -1.031 -10.345 31.135 1.00 81.75 336 THR A N 1
ATOM 2650 C CA . THR A 1 336 ? -0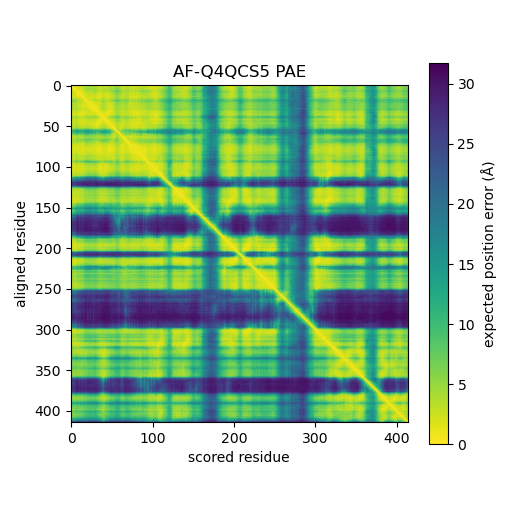.141 -11.466 30.794 1.00 81.75 336 THR A CA 1
ATOM 2651 C C . THR A 1 336 ? -0.496 -12.096 29.435 1.00 81.75 336 THR A C 1
ATOM 2653 O O . THR A 1 336 ? -0.140 -11.551 28.395 1.00 81.75 336 THR A O 1
ATOM 2656 N N . THR A 1 337 ? -1.217 -13.218 29.422 1.00 81.88 337 THR A N 1
ATOM 2657 C CA . THR A 1 337 ? -1.680 -13.937 28.221 1.00 81.88 337 THR A CA 1
ATOM 2658 C C . THR A 1 337 ? -3.192 -13.845 28.012 1.00 81.88 337 THR A C 1
ATOM 2660 O O . THR A 1 337 ? -3.700 -14.289 26.982 1.00 81.88 337 THR A O 1
ATOM 2663 N N . CYS A 1 338 ? -3.927 -13.257 28.960 1.00 83.88 338 CYS A N 1
ATOM 2664 C CA . CYS A 1 338 ? -5.380 -13.182 28.916 1.00 83.88 338 CYS A CA 1
ATOM 2665 C C . CYS A 1 338 ? -5.834 -11.880 28.234 1.00 83.88 338 CYS A C 1
ATOM 2667 O O . CYS A 1 338 ? -5.542 -10.789 28.739 1.00 83.88 338 CYS A O 1
ATOM 2669 N N . PRO A 1 339 ? -6.551 -11.944 27.097 1.00 89.06 339 PRO A N 1
ATOM 2670 C CA . PRO A 1 339 ? -7.129 -10.754 26.497 1.00 89.06 339 PRO A CA 1
ATOM 2671 C C . PRO A 1 339 ? -8.312 -10.258 27.337 1.00 89.06 339 PRO A C 1
ATOM 2673 O O . PRO A 1 339 ? -9.240 -11.003 27.637 1.00 89.06 339 PRO A O 1
ATOM 2676 N N . SER A 1 340 ? -8.338 -8.963 27.644 1.00 91.38 340 SER A N 1
ATOM 2677 C CA . SER A 1 340 ? -9.496 -8.314 28.293 1.00 91.38 340 SER A CA 1
ATOM 2678 C C . SER A 1 340 ? -10.733 -8.205 27.394 1.00 91.38 340 SER A C 1
ATOM 2680 O O . SER A 1 340 ? -11.813 -7.868 27.875 1.00 91.38 340 SER A O 1
ATOM 2682 N N . VAL A 1 341 ? -10.590 -8.452 26.087 1.00 90.62 341 VAL A N 1
ATOM 2683 C CA . VAL A 1 341 ? -11.667 -8.299 25.107 1.00 90.62 341 VAL A CA 1
ATOM 2684 C C . VAL A 1 341 ? -11.670 -9.455 24.116 1.00 90.62 341 VAL A C 1
ATOM 2686 O O . VAL A 1 341 ? -10.635 -9.829 23.569 1.00 90.62 341 VAL A O 1
ATOM 2689 N N . TRP A 1 342 ? -12.867 -9.951 23.819 1.00 89.75 342 TRP A N 1
ATOM 2690 C CA . TRP A 1 342 ? -13.164 -10.823 22.690 1.00 89.75 342 TRP A CA 1
ATOM 2691 C C . TRP A 1 342 ? -14.353 -10.241 21.919 1.00 89.75 342 TRP A C 1
ATOM 2693 O O . TRP A 1 342 ? -15.175 -9.510 22.474 1.00 89.75 342 TRP A O 1
ATOM 2703 N N . VAL A 1 343 ? -14.435 -10.532 20.622 1.00 91.06 343 VAL A N 1
ATOM 2704 C CA . VAL A 1 343 ? -15.485 -9.997 19.747 1.00 91.06 343 VAL A CA 1
ATOM 2705 C C . VAL A 1 343 ? -16.349 -11.147 19.257 1.00 91.06 343 VAL A C 1
ATOM 2707 O O . VAL A 1 343 ? -15.874 -12.022 18.535 1.00 91.06 343 VAL A O 1
ATOM 2710 N N . ARG A 1 344 ? -17.634 -11.137 19.629 1.00 91.62 344 ARG A N 1
ATOM 2711 C CA . ARG A 1 344 ? -18.627 -12.038 19.039 1.00 91.62 344 ARG A CA 1
ATOM 2712 C C . ARG A 1 344 ? -19.059 -11.488 17.688 1.00 91.62 344 ARG A C 1
ATOM 2714 O O . ARG A 1 344 ? -19.533 -10.357 17.615 1.00 91.62 344 ARG A O 1
ATOM 2721 N N . VAL A 1 345 ? -18.953 -12.301 16.642 1.00 90.19 345 VAL A N 1
ATOM 2722 C CA . VAL A 1 345 ? -19.471 -11.954 15.316 1.00 90.19 345 VAL A CA 1
ATOM 2723 C C . VAL A 1 345 ? -20.611 -12.897 14.959 1.00 90.19 345 VAL A C 1
ATOM 2725 O O . VAL A 1 345 ? -20.433 -14.111 14.921 1.00 90.19 345 VAL A O 1
ATOM 2728 N N . SER A 1 346 ? -21.785 -12.329 14.691 1.00 90.44 346 SER A N 1
ATOM 2729 C CA . SER A 1 346 ? -22.973 -13.058 14.248 1.00 90.44 346 SER A CA 1
ATOM 2730 C C . SER A 1 346 ? -23.405 -12.511 12.894 1.00 90.44 346 SER A C 1
ATOM 2732 O O . SER A 1 346 ? -23.620 -11.310 12.750 1.00 90.44 346 SER A O 1
ATOM 2734 N N . VAL A 1 347 ? -23.502 -13.387 11.895 1.00 90.75 347 VAL A N 1
ATOM 2735 C CA . VAL A 1 347 ? -23.824 -13.020 10.510 1.00 90.75 347 VAL A CA 1
ATOM 2736 C C . VAL A 1 347 ? -24.968 -13.884 9.993 1.00 90.75 347 VAL A C 1
ATOM 2738 O O . VAL A 1 347 ? -25.013 -15.080 10.265 1.00 90.75 347 VAL A O 1
ATOM 2741 N N . ALA A 1 348 ? -25.895 -13.279 9.248 1.00 93.44 348 ALA A N 1
ATOM 2742 C CA . ALA A 1 348 ? -27.046 -13.983 8.673 1.00 93.44 348 ALA A CA 1
ATOM 2743 C C . ALA A 1 348 ? -26.705 -14.746 7.378 1.00 93.44 348 ALA A C 1
ATOM 2745 O O . ALA A 1 348 ? -27.461 -15.612 6.949 1.00 93.44 348 ALA A O 1
ATOM 2746 N N . ALA A 1 349 ? -25.576 -14.419 6.747 1.00 93.19 349 ALA A N 1
ATOM 2747 C CA . ALA A 1 349 ? -25.107 -15.023 5.507 1.00 93.19 349 ALA A CA 1
ATOM 2748 C C . ALA A 1 349 ? -23.578 -15.143 5.511 1.00 93.19 349 ALA A C 1
ATOM 2750 O O . ALA A 1 349 ? -22.894 -14.539 6.344 1.00 93.19 349 ALA A O 1
ATOM 2751 N N . CYS A 1 350 ? -23.034 -15.899 4.555 1.00 89.56 350 CYS A N 1
ATOM 2752 C CA . CYS A 1 350 ? -21.591 -15.993 4.353 1.00 89.56 350 CYS A CA 1
ATOM 2753 C C . CYS A 1 350 ? -20.996 -14.586 4.180 1.00 89.56 350 CYS A C 1
ATOM 2755 O O . CYS A 1 350 ? -21.350 -13.863 3.252 1.00 89.56 350 CYS A O 1
ATOM 2757 N N . THR A 1 351 ? -20.134 -14.190 5.116 1.00 87.88 351 THR A N 1
ATOM 2758 C CA . THR A 1 351 ? -19.602 -12.828 5.220 1.00 87.88 351 THR A CA 1
ATOM 2759 C C . THR A 1 351 ? -18.087 -12.877 5.283 1.00 87.88 351 THR A C 1
ATOM 2761 O O . THR A 1 351 ? -17.518 -13.642 6.061 1.00 87.88 351 THR A O 1
ATOM 2764 N N . PHE A 1 352 ? -17.433 -12.037 4.486 1.00 86.00 352 PHE A N 1
ATOM 2765 C CA . PHE A 1 352 ? -15.995 -11.833 4.587 1.00 86.00 352 PHE A CA 1
ATOM 2766 C C . PHE A 1 352 ? -15.680 -10.879 5.744 1.00 86.00 352 PHE A C 1
ATOM 2768 O O . PHE A 1 352 ? -16.258 -9.796 5.829 1.00 86.00 352 PHE A O 1
ATOM 2775 N N . ILE A 1 353 ? -14.744 -11.261 6.613 1.00 86.00 353 ILE A N 1
ATOM 2776 C CA . ILE A 1 353 ? -14.305 -10.448 7.751 1.00 86.00 353 ILE A CA 1
ATOM 2777 C C . ILE A 1 353 ? -12.793 -10.262 7.650 1.00 86.00 353 ILE A C 1
ATOM 2779 O O . ILE A 1 353 ? -12.042 -11.235 7.647 1.00 86.00 353 ILE A O 1
ATOM 2783 N N . GLY A 1 354 ? -12.349 -9.007 7.598 1.00 86.69 354 GLY A N 1
ATOM 2784 C CA . GLY A 1 354 ? -10.949 -8.652 7.805 1.00 86.69 354 GLY A CA 1
ATOM 2785 C C . GLY A 1 354 ? -10.716 -8.334 9.277 1.00 86.69 354 GLY A C 1
ATOM 2786 O O . GLY A 1 354 ? -11.326 -7.404 9.799 1.00 86.69 354 GLY A O 1
ATOM 2787 N N . ALA A 1 355 ? -9.842 -9.087 9.939 1.00 86.81 355 ALA A N 1
ATOM 2788 C CA . ALA A 1 355 ? -9.438 -8.827 11.316 1.00 86.81 355 ALA A CA 1
ATOM 2789 C C . ALA A 1 355 ? -7.963 -8.423 11.358 1.00 86.81 355 ALA A C 1
ATOM 2791 O O . ALA A 1 355 ? -7.124 -9.015 10.681 1.00 86.81 355 ALA A O 1
ATOM 2792 N N . MET A 1 356 ? -7.650 -7.411 12.161 1.00 87.06 356 MET A N 1
ATOM 2793 C CA . MET A 1 356 ? -6.286 -6.952 12.383 1.00 87.06 356 MET A CA 1
ATOM 2794 C C . MET A 1 356 ? -6.096 -6.697 13.868 1.00 87.06 356 MET A C 1
ATOM 2796 O O . MET A 1 356 ? -6.852 -5.939 14.473 1.00 87.06 356 MET A O 1
ATOM 2800 N N . LEU A 1 357 ? -5.061 -7.306 14.434 1.00 86.06 357 LEU A N 1
ATOM 2801 C CA . LEU A 1 357 ? -4.599 -7.006 15.777 1.00 86.06 357 LEU A CA 1
ATOM 2802 C C . LEU A 1 357 ? -3.358 -6.130 15.660 1.00 86.06 357 LEU A C 1
ATOM 2804 O O . LEU A 1 357 ? -2.407 -6.469 14.958 1.00 86.06 357 LEU A O 1
ATOM 2808 N N . SER A 1 358 ? -3.388 -4.975 16.312 1.00 81.50 358 SER A N 1
ATOM 2809 C CA . SER A 1 358 ? -2.277 -4.030 16.314 1.00 81.50 358 SER A CA 1
ATOM 2810 C C . SER A 1 358 ? -1.962 -3.622 17.738 1.00 81.50 358 SER A C 1
ATOM 2812 O O . SER A 1 358 ? -2.861 -3.203 18.468 1.00 81.50 358 SER A O 1
ATOM 2814 N N . MET A 1 359 ? -0.690 -3.686 18.107 1.00 77.38 359 MET A N 1
ATOM 2815 C CA . MET A 1 359 ? -0.219 -3.131 19.368 1.00 77.38 359 MET A CA 1
ATOM 2816 C C . MET A 1 359 ? -0.037 -1.622 19.231 1.00 77.38 359 MET A C 1
ATOM 2818 O O . MET A 1 359 ? 0.422 -1.127 18.200 1.00 77.38 359 MET A O 1
ATOM 2822 N N . SER A 1 360 ? -0.423 -0.880 20.265 1.00 67.44 360 SER A N 1
ATOM 2823 C CA . SER A 1 360 ? 0.011 0.506 20.409 1.00 67.44 360 SER A CA 1
ATOM 2824 C C . SER A 1 360 ? 1.475 0.501 20.826 1.00 67.44 360 SER A C 1
ATOM 2826 O O . SER A 1 360 ? 1.785 -0.155 21.813 1.00 67.44 360 SER A O 1
ATOM 2828 N N . ASP A 1 361 ? 2.345 1.222 20.115 1.00 61.97 361 ASP A N 1
ATOM 2829 C CA . ASP A 1 361 ? 3.756 1.363 20.500 1.00 61.97 361 ASP A CA 1
ATOM 2830 C C . ASP A 1 361 ? 3.852 1.796 21.981 1.00 61.97 361 ASP A C 1
ATOM 2832 O O . ASP A 1 361 ? 3.477 2.917 22.330 1.00 61.97 361 ASP A O 1
ATOM 2836 N N . THR A 1 362 ? 4.293 0.894 22.861 1.00 42.56 362 THR A N 1
ATOM 2837 C CA . THR A 1 362 ? 4.492 1.126 24.306 1.00 42.56 362 THR A CA 1
ATOM 2838 C C . THR A 1 362 ? 5.958 1.347 24.664 1.00 42.56 362 THR A C 1
ATOM 2840 O O . THR A 1 362 ? 6.365 1.099 25.794 1.00 42.56 362 THR A O 1
ATOM 2843 N N . VAL A 1 363 ? 6.761 1.864 23.736 1.00 38.12 363 VAL A N 1
ATOM 2844 C CA . VAL A 1 363 ? 8.102 2.362 24.056 1.00 38.12 363 VAL A CA 1
ATOM 2845 C C . VAL A 1 363 ? 8.196 3.791 23.549 1.00 38.12 363 VAL A C 1
ATOM 2847 O O . VAL A 1 363 ? 7.956 4.068 22.375 1.00 38.12 363 VAL A O 1
ATOM 2850 N N . GLY A 1 364 ? 8.412 4.709 24.491 1.00 33.81 364 GLY A N 1
ATOM 2851 C CA . GLY A 1 364 ? 8.380 6.144 24.263 1.00 33.81 364 GLY A CA 1
ATOM 2852 C C . GLY A 1 364 ? 9.307 6.574 23.135 1.00 33.81 364 GLY A C 1
ATOM 2853 O O . GLY A 1 364 ? 10.402 6.051 22.999 1.00 33.81 364 GLY A O 1
ATOM 2854 N N . ASP A 1 365 ? 8.828 7.531 22.347 1.00 36.34 365 ASP A N 1
ATOM 2855 C CA . ASP A 1 365 ? 9.602 8.653 21.817 1.00 36.34 365 ASP A CA 1
ATOM 2856 C C . ASP A 1 365 ? 11.107 8.397 21.601 1.00 36.34 365 ASP A C 1
ATOM 2858 O O . ASP A 1 365 ? 11.949 9.049 22.212 1.00 36.34 365 ASP A O 1
ATOM 2862 N N . ARG A 1 366 ? 11.449 7.395 20.781 1.00 34.19 366 ARG A N 1
ATOM 2863 C CA . ARG A 1 366 ? 12.780 7.164 20.203 1.00 34.19 366 ARG A CA 1
ATOM 2864 C C . ARG A 1 366 ? 12.683 6.093 19.117 1.00 34.19 366 ARG A C 1
ATOM 2866 O O . ARG A 1 366 ? 12.468 4.924 19.395 1.00 34.19 366 ARG A O 1
ATOM 2873 N N . SER A 1 367 ? 12.873 6.552 17.883 1.00 36.97 367 SER A N 1
ATOM 2874 C CA . SER A 1 367 ? 13.411 5.800 16.748 1.00 36.97 367 SER A CA 1
ATOM 2875 C C . SER A 1 367 ? 12.738 4.463 16.397 1.00 36.97 367 SER A C 1
ATOM 2877 O O . SER A 1 367 ? 13.140 3.400 16.848 1.00 36.97 367 SER A O 1
ATOM 2879 N N . LEU A 1 368 ? 11.791 4.514 15.455 1.00 42.09 368 LEU A N 1
ATOM 2880 C CA . LEU A 1 368 ? 11.448 3.371 14.596 1.00 42.09 368 LEU A CA 1
ATOM 2881 C C . LEU A 1 368 ? 12.371 3.290 13.363 1.00 42.09 368 LEU A C 1
ATOM 2883 O O . LEU A 1 368 ? 11.985 2.715 12.346 1.00 42.09 368 LEU A O 1
ATOM 2887 N N . ALA A 1 369 ? 13.599 3.819 13.447 1.00 33.84 369 ALA A N 1
ATOM 2888 C CA . ALA A 1 369 ? 14.681 3.208 12.692 1.00 33.84 369 ALA A CA 1
ATOM 2889 C C . ALA A 1 369 ? 14.922 1.856 13.364 1.00 33.84 369 ALA A C 1
ATOM 2891 O O . ALA A 1 369 ? 15.664 1.759 14.339 1.00 33.84 369 ALA A O 1
ATOM 2892 N N . ALA A 1 370 ? 14.199 0.837 12.898 1.00 34.94 370 ALA A N 1
ATOM 2893 C CA . ALA A 1 370 ? 14.643 -0.529 13.064 1.00 34.94 370 ALA A CA 1
ATOM 2894 C C . ALA A 1 370 ? 16.023 -0.569 12.406 1.00 34.94 370 ALA A C 1
ATOM 2896 O O . ALA A 1 370 ? 16.137 -0.559 11.184 1.00 34.94 370 ALA A O 1
ATOM 2897 N N . THR A 1 371 ? 17.065 -0.472 13.225 1.00 31.58 371 THR A N 1
ATOM 2898 C CA . THR A 1 371 ? 18.366 -0.995 12.856 1.00 31.58 371 THR A CA 1
ATOM 2899 C C . THR A 1 371 ? 18.130 -2.440 12.447 1.00 31.58 371 THR A C 1
ATOM 2901 O O . THR A 1 371 ? 17.403 -3.157 13.137 1.00 31.58 371 THR A O 1
ATOM 2904 N N . ASP A 1 372 ? 18.719 -2.850 11.327 1.00 37.06 372 ASP A N 1
ATOM 2905 C CA . ASP A 1 372 ? 18.759 -4.224 10.809 1.00 37.06 372 ASP A CA 1
ATOM 2906 C C . ASP A 1 372 ? 19.540 -5.176 11.746 1.00 37.06 372 ASP A C 1
ATOM 2908 O O . ASP A 1 372 ? 20.278 -6.058 11.322 1.00 37.06 372 ASP A O 1
ATOM 2912 N N . THR A 1 373 ? 19.420 -4.977 13.054 1.00 31.42 373 THR A N 1
ATOM 2913 C CA . THR A 1 373 ? 19.841 -5.905 14.088 1.00 31.42 373 THR A CA 1
ATOM 2914 C C . THR A 1 373 ? 18.726 -6.924 14.248 1.00 31.42 373 THR A C 1
ATOM 2916 O O . THR A 1 373 ? 17.592 -6.550 14.544 1.00 31.42 373 THR A O 1
ATOM 2919 N N . GLU A 1 374 ? 19.070 -8.194 14.055 1.00 35.53 374 GLU A N 1
ATOM 2920 C CA . GLU A 1 374 ? 18.254 -9.419 14.093 1.00 35.53 374 GLU A CA 1
ATOM 2921 C C . GLU A 1 374 ? 17.407 -9.639 15.370 1.00 35.53 374 GLU A C 1
ATOM 2923 O O . GLU A 1 374 ? 16.803 -10.694 15.548 1.00 35.53 374 GLU A O 1
ATOM 2928 N N . ASP A 1 375 ? 17.285 -8.645 16.245 1.00 33.56 375 ASP A N 1
ATOM 2929 C CA . ASP A 1 375 ? 16.423 -8.668 17.418 1.00 33.56 375 ASP A CA 1
ATOM 2930 C C . ASP A 1 375 ? 14.981 -8.305 17.037 1.00 33.56 375 ASP A C 1
ATOM 2932 O O . ASP A 1 375 ? 14.423 -7.279 17.427 1.00 33.56 375 ASP A O 1
ATOM 2936 N N . ALA A 1 376 ? 14.314 -9.224 16.337 1.00 40.75 376 ALA A N 1
ATOM 2937 C CA . ALA A 1 376 ? 12.858 -9.239 16.148 1.00 40.75 376 ALA A CA 1
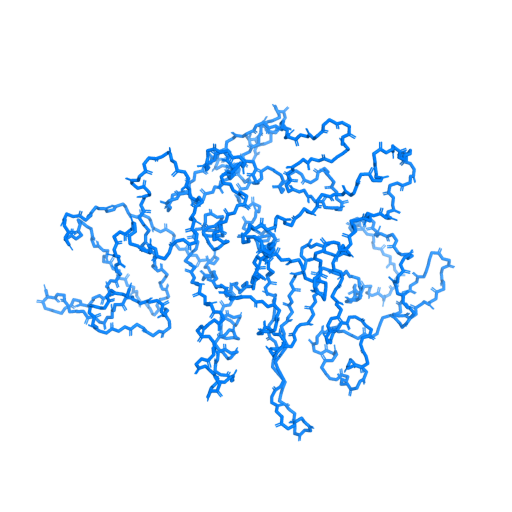ATOM 2938 C C . ALA A 1 376 ? 12.058 -9.361 17.476 1.00 40.75 376 ALA A C 1
ATOM 2940 O O . ALA A 1 376 ? 10.841 -9.542 17.464 1.00 40.75 376 ALA A O 1
ATOM 2941 N N . SER A 1 377 ? 12.725 -9.258 18.631 1.00 40.16 377 SER A N 1
ATOM 2942 C CA . SER A 1 377 ? 12.226 -9.550 19.976 1.00 40.16 377 SER A CA 1
ATOM 2943 C C . SER A 1 377 ? 11.685 -8.338 20.744 1.00 40.16 377 SER A C 1
ATOM 2945 O O . SER A 1 377 ? 11.195 -8.495 21.861 1.00 40.16 377 SER A O 1
ATOM 2947 N N . THR A 1 378 ? 11.727 -7.120 20.191 1.00 52.06 378 THR A N 1
ATOM 2948 C CA . THR A 1 378 ? 11.305 -5.921 20.946 1.00 52.06 378 THR A CA 1
ATOM 2949 C C . THR A 1 378 ? 9.782 -5.792 21.107 1.00 52.06 378 THR A C 1
ATOM 2951 O O . THR A 1 378 ? 9.313 -4.961 21.885 1.00 52.06 378 THR A O 1
ATOM 2954 N N . TYR A 1 379 ? 8.992 -6.611 20.404 1.00 57.88 379 TYR A N 1
ATOM 2955 C CA . TYR A 1 379 ? 7.531 -6.598 20.484 1.00 57.88 379 TYR A CA 1
ATOM 2956 C C . TYR A 1 379 ? 6.985 -7.947 20.963 1.00 57.88 379 TYR A C 1
ATOM 2958 O O . TYR A 1 379 ? 7.399 -8.986 20.451 1.00 57.88 379 TYR A O 1
ATOM 2966 N N . PRO A 1 380 ? 6.027 -7.958 21.908 1.00 70.75 380 PRO A N 1
ATOM 2967 C CA . PRO A 1 380 ? 5.427 -9.203 22.355 1.00 70.75 380 PRO A CA 1
ATOM 2968 C C . PRO A 1 380 ? 4.656 -9.865 21.210 1.00 70.75 380 PRO A C 1
ATOM 2970 O O . PRO A 1 380 ? 3.943 -9.208 20.449 1.00 70.75 380 PRO A O 1
ATOM 2973 N N . LEU A 1 381 ? 4.800 -11.183 21.092 1.00 78.50 381 LEU A N 1
ATOM 2974 C CA . LEU A 1 381 ? 4.120 -11.962 20.066 1.00 78.50 381 LEU A CA 1
ATOM 2975 C C . LEU A 1 381 ? 2.609 -11.936 20.325 1.00 78.50 381 LEU A C 1
ATOM 2977 O O . LEU A 1 381 ? 2.143 -12.255 21.418 1.00 78.50 381 LEU A O 1
ATOM 2981 N N . ILE A 1 382 ? 1.843 -11.554 19.306 1.00 82.69 382 ILE A N 1
ATOM 2982 C CA . ILE A 1 382 ? 0.382 -11.466 19.366 1.00 82.69 382 ILE A CA 1
ATOM 2983 C C . ILE A 1 382 ? -0.254 -12.374 18.317 1.00 82.69 382 ILE A C 1
ATOM 2985 O O . ILE A 1 382 ? 0.269 -12.545 17.218 1.00 82.69 382 ILE A O 1
ATOM 2989 N N . MET A 1 383 ? -1.410 -12.941 18.652 1.00 87.19 383 MET A N 1
ATOM 2990 C CA . MET A 1 383 ? -2.146 -13.868 17.796 1.00 87.19 383 MET A CA 1
ATOM 2991 C C . MET A 1 383 ? -3.638 -13.542 17.823 1.00 87.19 383 MET A C 1
ATOM 2993 O O . MET A 1 383 ? -4.193 -13.190 18.863 1.00 87.19 383 MET A O 1
ATOM 2997 N N . LEU A 1 384 ? -4.290 -13.688 16.672 1.00 90.00 384 LEU A N 1
ATOM 2998 C CA . LEU A 1 384 ? -5.741 -13.735 16.562 1.00 90.00 384 LEU A CA 1
ATOM 2999 C C . LEU A 1 384 ? -6.209 -15.185 16.508 1.00 90.00 384 LEU A C 1
ATOM 3001 O O . LEU A 1 384 ? -5.731 -15.975 15.692 1.00 90.00 384 LEU A O 1
ATOM 3005 N N . THR A 1 385 ? -7.202 -15.498 17.332 1.00 91.19 385 THR A N 1
ATOM 3006 C CA . THR A 1 385 ? -7.832 -16.816 17.380 1.00 91.19 385 THR A CA 1
ATOM 3007 C C . THR A 1 385 ? -9.287 -16.703 16.957 1.00 91.19 385 THR A C 1
ATOM 3009 O O . THR A 1 385 ? -10.071 -15.966 17.552 1.00 91.19 385 THR A O 1
ATOM 3012 N N . LEU A 1 386 ? -9.651 -17.453 15.921 1.00 92.00 386 LEU A N 1
ATOM 3013 C CA . LEU A 1 386 ? -11.033 -17.681 15.537 1.00 92.00 386 LEU A CA 1
ATOM 3014 C C . LEU A 1 386 ? -11.544 -18.898 16.305 1.00 92.00 386 LEU A C 1
ATOM 3016 O O . LEU A 1 386 ? -11.049 -20.010 16.113 1.00 92.00 386 LEU A O 1
ATOM 3020 N N . ALA A 1 387 ? -12.554 -18.685 17.141 1.00 92.19 387 ALA A N 1
ATOM 3021 C CA . ALA A 1 387 ? -13.226 -19.735 17.891 1.00 92.19 387 ALA A CA 1
ATOM 3022 C C . ALA A 1 387 ? -14.708 -19.828 17.509 1.00 92.19 387 ALA A C 1
ATOM 3024 O O . ALA A 1 387 ? -15.318 -18.847 17.080 1.00 92.19 387 ALA A O 1
ATOM 3025 N N . ARG A 1 388 ? -15.281 -21.021 17.669 1.00 92.38 388 ARG A N 1
ATOM 3026 C CA . ARG A 1 388 ? -16.708 -21.302 17.509 1.00 92.38 388 ARG A CA 1
ATOM 3027 C C . ARG A 1 388 ? -17.287 -21.703 18.857 1.00 92.38 388 ARG A C 1
ATOM 3029 O O . ARG A 1 388 ? -16.688 -22.499 19.568 1.00 92.38 388 ARG A O 1
ATOM 3036 N N . GLU A 1 389 ? -18.440 -21.143 19.192 1.00 91.62 389 GLU A N 1
ATOM 3037 C CA . GLU A 1 389 ? -19.172 -21.483 20.410 1.00 91.62 389 GLU A CA 1
ATOM 3038 C C . GLU A 1 389 ? -20.054 -22.716 20.165 1.00 91.62 389 GLU A C 1
ATOM 3040 O O . GLU A 1 389 ? -20.891 -22.706 19.263 1.00 91.62 389 GLU A O 1
ATOM 3045 N N . GLU A 1 390 ? -19.866 -23.766 20.965 1.00 92.06 390 GLU A N 1
ATOM 3046 C CA . GLU A 1 390 ? -20.687 -24.979 20.975 1.00 92.06 390 GLU A CA 1
ATOM 3047 C C . GLU A 1 390 ? -21.074 -25.291 22.428 1.00 92.06 390 GLU A C 1
ATOM 3049 O O . GLU A 1 390 ? -20.217 -25.458 23.290 1.00 92.06 390 GLU A O 1
ATOM 3054 N N . VAL A 1 391 ? -22.379 -25.311 22.729 1.00 91.69 391 VAL A N 1
ATOM 3055 C CA . VAL A 1 391 ? -22.921 -25.606 24.078 1.00 91.69 391 VAL A CA 1
ATOM 3056 C C . VAL A 1 391 ? -22.293 -24.733 25.190 1.00 91.69 391 VAL A C 1
ATOM 3058 O O . VAL A 1 391 ? -22.004 -25.195 26.289 1.00 91.69 391 VAL A O 1
ATOM 3061 N N . GLY A 1 392 ? -22.058 -23.447 24.902 1.00 88.62 392 GLY A N 1
ATOM 3062 C CA . GLY A 1 392 ? -21.470 -22.487 25.849 1.00 88.62 392 GLY A CA 1
ATOM 3063 C C . GLY A 1 392 ? -19.951 -22.599 26.031 1.00 88.62 392 GLY A C 1
ATOM 3064 O O . GLY A 1 392 ? -19.385 -21.874 26.848 1.00 88.62 392 GLY A O 1
ATOM 3065 N N . VAL A 1 393 ? -19.277 -23.467 25.269 1.00 91.38 393 VAL A N 1
ATOM 3066 C CA . VAL A 1 393 ? -17.817 -23.623 25.267 1.00 91.38 393 VAL A CA 1
ATOM 3067 C C . VAL A 1 393 ? -17.245 -23.114 23.943 1.00 91.38 393 VAL A C 1
ATOM 3069 O O . VAL A 1 393 ? -17.771 -23.397 22.868 1.00 91.38 393 VAL A O 1
ATOM 3072 N N . LEU A 1 394 ? -16.162 -22.335 24.005 1.00 89.56 394 LEU A N 1
ATOM 3073 C CA . LEU A 1 394 ? -15.459 -21.842 22.820 1.00 89.56 394 LEU A CA 1
ATOM 3074 C C . LEU A 1 394 ? -14.391 -22.845 22.373 1.00 89.56 394 LEU A C 1
ATOM 3076 O O . LEU A 1 394 ? -13.429 -23.107 23.093 1.00 89.56 394 LEU A O 1
ATOM 3080 N N . HIS A 1 395 ? -14.527 -23.349 21.151 1.00 91.25 395 HIS A N 1
ATOM 3081 C CA . HIS A 1 395 ? -13.570 -24.244 20.511 1.00 91.25 395 HIS A CA 1
ATOM 3082 C C . HIS A 1 395 ? -12.748 -23.491 19.467 1.00 91.25 395 HIS A C 1
ATOM 3084 O O . HIS A 1 395 ? -13.297 -22.822 18.589 1.00 91.25 395 HIS A O 1
ATOM 3090 N N . VAL A 1 396 ? -11.420 -23.608 19.538 1.00 91.25 396 VAL A N 1
ATOM 3091 C CA . VAL A 1 396 ? -10.510 -22.997 18.560 1.00 91.25 396 VAL A CA 1
ATOM 3092 C C . VAL A 1 396 ? -10.716 -23.639 17.190 1.00 91.25 396 VAL A C 1
ATOM 3094 O O . VAL A 1 396 ? -10.582 -24.849 17.030 1.00 91.25 396 VAL A O 1
ATOM 3097 N N . VAL A 1 397 ? -11.010 -22.811 16.189 1.00 92.50 397 VAL A N 1
ATOM 3098 C CA . VAL A 1 397 ? -11.161 -23.229 14.791 1.00 92.50 397 VAL A CA 1
ATOM 3099 C C . VAL A 1 397 ? -9.849 -23.021 14.047 1.00 92.50 397 VAL A C 1
ATOM 3101 O O . VAL A 1 397 ? -9.361 -23.933 13.381 1.00 92.50 397 VAL A O 1
ATOM 3104 N N . ARG A 1 398 ? -9.281 -21.814 14.143 1.00 92.56 398 ARG A N 1
ATOM 3105 C CA . ARG A 1 398 ? -8.042 -21.412 13.468 1.00 92.56 398 ARG A CA 1
ATOM 3106 C C . ARG A 1 398 ? -7.354 -20.271 14.217 1.00 92.56 398 ARG A C 1
ATOM 3108 O O . ARG A 1 398 ? -8.015 -19.425 14.806 1.00 92.56 398 ARG A O 1
ATOM 3115 N N . ASN A 1 399 ? -6.040 -20.217 14.099 1.00 91.12 399 ASN A N 1
ATOM 3116 C CA . ASN A 1 399 ? -5.151 -19.193 14.616 1.00 91.12 399 ASN A CA 1
ATOM 3117 C C . ASN A 1 399 ? -4.422 -18.511 13.456 1.00 91.12 399 ASN A C 1
ATOM 3119 O O . ASN A 1 399 ? -4.068 -19.156 12.462 1.00 91.12 399 ASN A O 1
ATOM 3123 N N . SER A 1 400 ? -4.198 -17.207 13.594 1.00 88.50 400 SER A N 1
ATOM 3124 C CA . SER A 1 400 ? -3.392 -16.427 12.658 1.00 88.50 400 SER A CA 1
ATOM 3125 C C . SER A 1 400 ? -1.933 -16.884 12.663 1.00 88.50 400 SER A C 1
ATOM 3127 O O . SER A 1 400 ? -1.388 -17.199 13.720 1.00 88.50 400 SER A O 1
ATOM 3129 N N . GLN A 1 401 ? -1.292 -16.836 11.497 1.00 81.00 401 GLN A N 1
ATOM 3130 C CA . GLN A 1 401 ? 0.141 -17.073 11.308 1.00 81.00 401 GLN A CA 1
ATOM 3131 C C . GLN A 1 401 ? 0.754 -15.988 10.411 1.00 81.00 401 GLN A C 1
ATOM 3133 O O . GLN A 1 401 ? 0.042 -15.097 9.946 1.00 81.00 401 GLN A O 1
ATOM 3138 N N . ALA A 1 402 ? 2.065 -16.077 10.154 1.00 74.75 402 ALA A N 1
ATOM 3139 C CA . ALA A 1 402 ? 2.752 -15.188 9.217 1.00 74.75 402 ALA A CA 1
ATOM 3140 C C . ALA A 1 402 ? 2.200 -15.298 7.782 1.00 74.75 402 ALA A C 1
ATOM 3142 O O . ALA A 1 402 ? 2.066 -14.273 7.116 1.00 74.75 402 ALA A O 1
ATOM 3143 N N . ASP A 1 403 ? 1.831 -16.507 7.324 1.00 78.75 403 ASP A N 1
ATOM 3144 C CA . ASP A 1 403 ? 1.097 -16.692 6.064 1.00 78.75 403 ASP A CA 1
ATOM 3145 C C . ASP A 1 403 ? -0.425 -16.613 6.318 1.00 78.75 403 ASP A C 1
ATOM 3147 O O . ASP A 1 403 ? -1.004 -17.549 6.882 1.00 78.75 403 ASP A O 1
ATOM 3151 N N . PRO A 1 404 ? -1.102 -15.525 5.907 1.00 78.38 404 PRO A N 1
ATOM 3152 C CA . PRO A 1 404 ? -2.534 -15.340 6.134 1.00 78.38 404 PRO A CA 1
ATOM 3153 C C . PRO A 1 404 ? -3.401 -16.345 5.366 1.00 78.38 404 PRO A C 1
ATOM 3155 O O . PRO A 1 404 ? -4.547 -16.569 5.755 1.00 78.38 404 PRO A O 1
ATOM 3158 N N . ASP A 1 405 ? -2.879 -16.964 4.302 1.00 79.81 405 ASP A N 1
ATOM 3159 C CA . ASP A 1 405 ? -3.624 -17.943 3.506 1.00 79.81 405 ASP A CA 1
ATOM 3160 C C . ASP A 1 405 ? -3.608 -19.346 4.137 1.00 79.81 405 ASP A C 1
ATOM 3162 O O . ASP A 1 405 ? -4.408 -20.202 3.753 1.00 79.81 405 ASP A O 1
ATOM 3166 N N . ASN A 1 406 ? -2.722 -19.591 5.109 1.00 82.44 406 ASN A N 1
ATOM 3167 C CA . ASN A 1 406 ? -2.506 -20.902 5.725 1.00 82.44 406 ASN A CA 1
ATOM 3168 C C . ASN A 1 406 ? -2.641 -20.855 7.260 1.00 82.44 406 ASN A C 1
ATOM 3170 O O . ASN A 1 406 ? -1.693 -21.168 7.979 1.00 82.44 406 ASN A O 1
ATOM 3174 N N . PRO A 1 407 ? -3.819 -20.499 7.808 1.00 86.31 407 PRO A N 1
ATOM 3175 C CA . PRO A 1 407 ? -4.016 -20.468 9.253 1.00 86.31 407 PRO A CA 1
ATOM 3176 C C . PRO A 1 407 ? -3.960 -21.880 9.855 1.00 86.31 407 PRO A C 1
ATOM 3178 O O . PRO A 1 407 ? -4.389 -22.852 9.227 1.00 86.31 407 PRO A O 1
ATOM 3181 N N . THR A 1 408 ? -3.522 -22.022 11.107 1.00 86.31 408 THR A N 1
ATOM 3182 C CA . THR A 1 408 ? -3.363 -23.339 11.760 1.00 86.31 408 THR A CA 1
ATOM 3183 C C . THR A 1 408 ? -4.264 -23.506 12.971 1.00 86.31 408 THR A C 1
ATOM 3185 O O . THR A 1 408 ? -4.878 -22.561 13.440 1.00 86.31 408 THR A O 1
ATOM 3188 N N . THR A 1 409 ? -4.398 -24.726 13.478 1.00 87.38 409 THR A N 1
ATOM 3189 C CA . THR A 1 409 ? -5.128 -25.003 14.728 1.00 87.38 409 THR A CA 1
ATOM 3190 C C . THR A 1 409 ? -4.229 -24.925 15.966 1.00 87.38 409 THR A C 1
ATOM 3192 O O . THR A 1 409 ? -4.714 -25.047 17.086 1.00 87.38 409 THR A O 1
ATOM 3195 N N . ARG A 1 410 ? -2.914 -24.751 15.781 1.00 85.00 410 ARG A N 1
ATOM 3196 C CA . ARG A 1 410 ? -1.915 -24.750 16.857 1.00 85.00 410 ARG A CA 1
ATOM 3197 C C . ARG A 1 410 ? -1.630 -23.325 17.322 1.00 85.00 410 ARG A C 1
ATOM 3199 O O . ARG A 1 410 ? -1.736 -22.380 16.545 1.00 85.00 410 ARG A O 1
ATOM 3206 N N . PHE A 1 411 ? -1.236 -23.170 18.581 1.00 80.31 411 PHE A N 1
ATOM 3207 C CA . PHE A 1 411 ? -0.703 -21.911 19.106 1.00 80.31 411 PHE A CA 1
ATOM 3208 C C . PHE A 1 411 ? 0.776 -21.791 18.731 1.00 80.31 411 PHE A C 1
ATOM 3210 O O . PHE A 1 411 ? 1.662 -22.062 19.533 1.00 80.31 411 PHE A O 1
ATOM 3217 N N . SER A 1 412 ? 1.042 -21.473 17.467 1.00 74.44 412 SER A N 1
ATOM 3218 C CA . SER A 1 412 ? 2.390 -21.191 16.976 1.00 74.44 412 SER A CA 1
ATOM 3219 C C . SER A 1 412 ? 2.630 -19.684 16.966 1.00 74.44 412 SER A C 1
ATOM 3221 O O . SER A 1 412 ? 2.020 -18.968 16.168 1.00 74.44 412 SER A O 1
ATOM 3223 N N . PHE A 1 413 ? 3.523 -19.219 17.823 1.00 68.25 413 PHE A N 1
ATOM 3224 C CA . PHE A 1 413 ? 4.084 -17.880 17.735 1.00 68.25 413 PHE A CA 1
ATOM 3225 C C . PHE A 1 413 ? 5.432 -18.052 17.027 1.00 68.25 413 PHE A C 1
ATOM 3227 O O . PHE A 1 413 ? 6.286 -18.765 17.549 1.00 68.25 413 PHE A O 1
ATOM 3234 N N . MET A 1 414 ? 5.542 -17.560 15.788 1.00 50.09 414 MET A N 1
ATOM 3235 C CA . MET A 1 414 ? 6.814 -17.536 15.051 1.00 50.09 414 MET A CA 1
ATOM 3236 C C . MET A 1 414 ? 7.599 -16.294 15.428 1.00 50.09 414 MET A C 1
ATOM 3238 O O . MET A 1 414 ? 6.937 -15.236 15.559 1.00 50.09 414 MET A O 1
#

Sequence (414 aa):
MAAVAEHTHHLLRMFRHPRSQQLGAAEQLLGAYRVTLNVRGWWRSVVVDDYFPMTEGSSYMNCAHSHRDVRELRVPLLEKVYARMRGGYSNIITGNPLMALRDFTGWPCTRYDIAHFNDISVVSSSFASRLMRYDRYGFQVILHTAPRFDPDGMMLQTDVATSRAEMSLPSAAEASGRGACTEAGAVHGLLADMVYPVMRILRFNADSFYAELTLLQVRNPWGAIAAWKGKWRCGSRLWEQWPQIAAACDMQECLHRDGSGGMISSRHDLRDRCAAPPAPQTATTAAGATTTACACRRNQYIWVEWSGVYQHFSGCGVIFRLPLHHDYRVKGVFDTTCPSVWVRVSVAACTFIGAMLSMSDTVGDRSLAATDTEDASTYPLIMLTLAREEVGVLHVVRNSQADPDNPTTRFSFM